Protein AF-0000000080691423 (afdb_homodimer)

Radius of gyration: 26.57 Å; Cα contacts (8 Å, |Δi|>4): 1151; chains: 2; bounding box: 48×84×60 Å

Secondary structure (DSSP, 8-state):
-------EEEEEEEEPPPTTGGG-TTS-EEEEEE-TTS-B-S--EEE--HHHHHH--SHHHHHHHHHHHTT----TTS-EEEEEEESS-----HHHHHHHHH-PPPS---STTT-TTT--HHHHHHHTTT--PPPTTTSS-HHHHHHHHHHHHHH--EEEETTEEE-SSSEEEEEE-GGGGTT-HHHHHHHGGGBTTTTSS--GGGSPBPTT--SHHHHHHHHHHHHHHHHHH-GGGBPPPPTTS-GGG--EE-BGGGSPPSTT-/-------EEEEEEEEPPPTTGGG-TTS-EEEEEE-TTS-B-S--EEE--HHHHHH--SHHHHHHHHHHHTT----TTS-EEEEEEESS-----HHHHHHHHH-PPPS---STTT-TTT--HHHHHHHTTT--PPPTTTSS-HHHHHHHHHHHHHH--EEEETTEEE-SSSEEEEEE-GGGGTT-HHHHHHHGGGBTTTTSS--GGGSPBPTT--SHHHHHHHHHHHHHHHHHH-GGGBPPPPTTS-GGG--EE-BGGGSPPSTT-

Sequence (530 aa):
MHILKDSQKFYVGWDVGGWNCDRNPASRDALVILDSARELVGVPWRGNLRNTLNEATSSKILAIKILELCQVKIDLENSFRLLFAIDTPLGFSKAFTDLIVSRVAAGQILSSSANPYLHRETERFLFERGLSPLSPIKDMIGSQATKGIHFLARFAPDLASCGLWTDGRYIQAIEAYPSACKRSACISDMRRPFYENSGGSVPIEKLKARREFYHVDLEDALTCALVGWSFESQPDLLVHPTPAIDQSEGWIFVPCDGLRSLEHAMHILKDSQKFYVGWDVGGWNCDRNPASRDALVILDSARELVGVPWRGNLRNTLNEATSSKILAIKILELCQVKIDLENSFRLLFAIDTPLGFSKAFTDLIVSRVAAGQILSSSANPYLHRETERFLFERGLSPLSPIKDMIGSQATKGIHFLARFAPDLASCGLWTDGRYIQAIEAYPSACKRSACISDMRRPFYENSGGSVPIEKLKARREFYHVDLEDALTCALVGWSFESQPDLLVHPTPAIDQSEGWIFVPCDGLRSLEHA

Solvent-accessible surface area (backbone atoms only — not comparable to full-atom values): 27698 Å² total; per-residue (Å²): 129,83,70,76,66,68,65,46,54,35,15,30,2,32,21,58,24,40,71,76,18,80,82,37,89,90,44,30,22,11,39,22,37,24,39,87,83,70,40,82,45,56,42,62,35,75,48,61,57,47,64,58,61,55,66,37,87,41,38,62,53,37,52,51,50,53,36,50,68,21,58,40,88,73,63,84,87,41,49,54,32,39,32,34,7,28,44,44,55,68,43,55,17,66,50,30,52,37,31,76,73,69,43,41,58,70,77,76,69,70,53,76,78,67,21,49,56,53,34,34,72,54,46,40,55,38,42,70,27,76,42,81,74,80,25,44,35,47,58,49,37,20,41,21,16,51,50,51,37,40,47,29,30,67,33,19,65,41,72,80,47,74,30,34,28,19,55,85,66,38,34,34,37,36,27,25,48,50,80,50,38,71,61,14,63,69,55,48,59,70,49,35,81,57,25,44,83,49,87,54,92,66,56,68,91,76,46,48,62,32,76,79,44,78,44,68,47,40,49,40,1,42,47,16,13,52,50,32,43,30,57,73,77,39,46,85,48,37,50,73,81,58,89,85,55,60,55,75,33,38,41,63,45,36,44,51,72,30,48,50,70,66,76,83,106,130,83,70,76,65,69,64,45,52,35,15,31,2,31,21,57,24,40,70,76,19,79,83,36,90,89,46,29,22,11,38,24,39,23,37,87,84,70,40,81,46,56,42,62,36,75,48,63,58,47,64,58,61,56,66,37,87,41,40,63,53,37,52,51,50,53,35,50,69,21,58,41,88,74,65,84,86,42,49,54,31,39,33,34,7,28,43,44,56,69,43,56,17,67,48,30,52,36,33,75,74,70,42,42,59,71,78,77,67,71,53,76,78,68,23,47,58,49,35,35,71,53,45,40,56,37,43,70,27,76,43,81,74,80,24,45,35,48,58,52,36,20,41,21,18,52,51,50,36,40,48,29,30,69,32,19,64,42,71,80,47,74,31,34,27,19,57,84,66,40,35,34,37,35,27,25,48,49,81,50,38,72,62,14,63,67,55,49,58,69,48,35,80,57,26,44,84,50,87,54,92,65,57,68,91,76,44,48,62,32,79,80,44,77,43,69,46,38,49,40,2,42,47,16,13,51,51,32,45,30,56,72,78,39,46,85,48,37,50,75,80,59,89,86,55,60,54,74,35,38,40,64,46,37,44,51,72,30,48,50,72,66,76,83,105

Foldseek 3Di:
DPPPQDAWEKFKFWEFDFQPCQPPPQGFIKIWIATLVRDTAAFIATHHCNVLLVPDQELVSSLVVSCVRRPGDDDPVGFYAYEYAYAAFQFFAPQQCCCVPVVDHDPDADDPLPGRRFDHPQSNVQVLQPDHDGGLVPHVCVRRNVVNNSCCVGYFVDDPDQQWTHPVGHYIYGYEHLVLAPQPPVLQVSCLVQFPPSPDPDRSVPTHGPPSQVHVSHVSSSSSSVLRSCVPPPVVQWDDDDPVGDSNRGHYTHGPRSTHDSVVD/DPPPQDAWEKFKFWEFDFQPCQPPPQGFIKIWIATLVRDTAAFIATHHCNVLLVPDQELVSSLVVSCVRRPGDDDPVGFYAYEYAYAAFQFFAPQQCCCVPVVDHDPDADDPLPGRRFDHPQSNVQVLQPDHDGGLVPHVCVRRNVVNNSCCVGYFVDDPDQQWTHPVGHYIYGYEHLVLAPQPPVLQVSCLVQFPPSPDPDRSVPTHGDVSQVHVSHVSSSSSSVLRSCVPPPVVQWDDDDPVGDSNRGHYTHGPSSTHDSVVD

Structure (mmCIF, N/CA/C/O backbone):
data_AF-0000000080691423-model_v1
#
loop_
_entity.id
_entity.type
_entity.pdbx_description
1 polymer 'DUF429 domain-containing protein'
#
loop_
_atom_site.group_PDB
_atom_site.id
_atom_site.type_symbol
_atom_site.label_atom_id
_atom_site.label_alt_id
_atom_site.label_comp_id
_atom_site.label_asym_id
_atom_site.label_entity_id
_atom_site.label_seq_id
_atom_site.pdbx_PDB_ins_code
_atom_site.Cartn_x
_atom_site.Cartn_y
_atom_site.Cartn_z
_atom_site.occupancy
_atom_site.B_iso_or_equiv
_atom_site.auth_seq_id
_atom_site.auth_comp_id
_atom_site.auth_asym_id
_atom_site.auth_atom_id
_atom_site.pdbx_PDB_model_num
ATOM 1 N N . MET A 1 1 ? -21.859 -43 -27.344 1 30.78 1 MET A N 1
ATOM 2 C CA . MET A 1 1 ? -20.75 -43.031 -26.391 1 30.78 1 MET A CA 1
ATOM 3 C C . MET A 1 1 ? -20.047 -41.688 -26.312 1 30.78 1 MET A C 1
ATOM 5 O O . MET A 1 1 ? -19.469 -41.25 -27.297 1 30.78 1 MET A O 1
ATOM 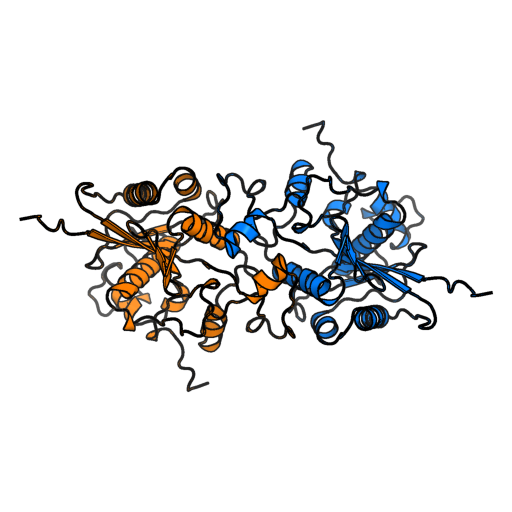9 N N . HIS A 1 2 ? -20.609 -40.656 -25.656 1 37.62 2 HIS A N 1
ATOM 10 C CA . HIS A 1 2 ? -20.016 -39.344 -25.438 1 37.62 2 HIS A CA 1
ATOM 11 C C . HIS A 1 2 ? -18.578 -39.469 -24.969 1 37.62 2 HIS A C 1
ATOM 13 O O . HIS A 1 2 ? -18.297 -40.094 -23.938 1 37.62 2 HIS A O 1
ATOM 19 N N . ILE A 1 3 ? -17.672 -39.719 -25.797 1 40.47 3 ILE A N 1
ATOM 20 C CA . ILE A 1 3 ? -16.266 -39.719 -25.422 1 40.47 3 ILE A CA 1
ATOM 21 C C . ILE A 1 3 ? -16.016 -38.594 -24.406 1 40.47 3 ILE A C 1
ATOM 23 O O . ILE A 1 3 ? -16.281 -37.438 -24.688 1 40.47 3 ILE A O 1
ATOM 27 N N . LEU A 1 4 ? -16.156 -38.844 -23.203 1 43.56 4 LEU A N 1
ATOM 28 C CA . LEU A 1 4 ? -15.734 -37.938 -22.125 1 43.56 4 LEU A CA 1
ATOM 29 C C . LEU A 1 4 ? -14.453 -37.219 -22.5 1 43.56 4 LEU A C 1
ATOM 31 O O . LEU A 1 4 ? -13.414 -37.844 -22.719 1 43.56 4 LEU A O 1
ATOM 35 N N . LYS A 1 5 ? -14.547 -36.25 -23.406 1 54.72 5 LYS A N 1
ATOM 36 C CA . LYS A 1 5 ? -13.406 -35.438 -23.844 1 54.72 5 LYS A CA 1
ATOM 37 C C . LYS A 1 5 ? -12.5 -35.094 -22.672 1 54.72 5 LYS A C 1
ATOM 39 O O . LYS A 1 5 ? -12.969 -34.625 -21.625 1 54.72 5 LYS A O 1
ATOM 44 N N . ASP A 1 6 ? -11.32 -35.781 -22.547 1 63.69 6 ASP A N 1
ATOM 45 C CA . ASP A 1 6 ? -10.305 -35.688 -21.5 1 63.69 6 ASP A CA 1
ATOM 46 C C . ASP A 1 6 ? -9.906 -34.25 -21.234 1 63.69 6 ASP A C 1
ATOM 48 O O . ASP A 1 6 ? -9.602 -33.5 -22.156 1 63.69 6 ASP A O 1
ATOM 52 N N . SER A 1 7 ? -10.336 -33.656 -20.125 1 81.12 7 SER A N 1
ATOM 53 C CA . SER A 1 7 ? -10.008 -32.281 -19.703 1 81.12 7 SER A CA 1
ATOM 54 C C . SER A 1 7 ? -8.531 -32.156 -19.359 1 81.12 7 SER A C 1
ATOM 56 O O . SER A 1 7 ? -7.992 -32.969 -18.594 1 81.12 7 SER A O 1
ATOM 58 N N . GLN A 1 8 ? -7.805 -31.391 -20.172 1 91.81 8 GLN A N 1
ATOM 59 C CA . GLN A 1 8 ? -6.402 -31.109 -19.875 1 91.81 8 GLN A CA 1
ATOM 60 C C . GLN A 1 8 ? -6.27 -30.094 -18.75 1 91.81 8 GLN A C 1
ATOM 62 O O . GLN A 1 8 ? -6.957 -29.062 -18.734 1 91.81 8 GLN A O 1
ATOM 67 N N . LYS A 1 9 ? -5.469 -30.469 -17.797 1 95.81 9 LYS A N 1
ATOM 68 C CA . LYS A 1 9 ? -5.199 -29.562 -16.688 1 95.81 9 LYS A CA 1
ATOM 69 C C . LYS A 1 9 ? -3.777 -29.016 -16.75 1 95.81 9 LYS A C 1
ATOM 71 O O . LYS A 1 9 ? -2.826 -29.766 -16.969 1 95.81 9 LYS A O 1
ATOM 76 N N . PHE A 1 10 ? -3.664 -27.719 -16.641 1 98.06 10 PHE A N 1
ATOM 77 C CA . PHE A 1 10 ? -2.367 -27.047 -16.609 1 98.06 10 PHE A CA 1
ATOM 78 C C . PHE A 1 10 ? -2.191 -26.281 -15.305 1 98.06 10 PHE A C 1
ATOM 80 O O . PHE A 1 10 ? -3.16 -25.75 -14.758 1 98.06 10 PHE A O 1
ATOM 87 N N . TYR A 1 11 ? -1.014 -26.25 -14.797 1 98.81 11 TYR A N 1
ATOM 88 C CA . TYR A 1 11 ? -0.628 -25.484 -13.617 1 98.81 11 TYR A CA 1
ATOM 89 C C . TYR A 1 11 ? 0.298 -24.344 -13.992 1 98.81 11 TYR A C 1
ATOM 91 O O . TYR A 1 11 ? 1.424 -24.562 -14.445 1 98.81 11 TYR A O 1
ATOM 99 N N . VAL A 1 12 ? -0.189 -23.156 -13.836 1 98.94 12 VAL A N 1
ATOM 100 C CA . VAL A 1 12 ? 0.517 -21.938 -14.258 1 98.94 12 VAL A CA 1
ATOM 101 C C . VAL A 1 12 ? 1.121 -21.25 -13.039 1 98.94 12 VAL A C 1
ATOM 103 O O . VAL A 1 12 ? 0.397 -20.812 -12.141 1 98.94 12 VAL A O 1
ATOM 106 N N . GLY A 1 13 ? 2.449 -21.219 -12.93 1 98.94 13 GLY A N 1
ATOM 107 C CA . GLY A 1 13 ? 3.102 -20.328 -11.977 1 98.94 13 GLY A CA 1
ATOM 108 C C . GLY A 1 13 ? 3.25 -18.906 -12.492 1 98.94 13 GLY A C 1
ATOM 109 O O . GLY A 1 13 ? 3.707 -18.688 -13.609 1 98.94 13 GLY A O 1
ATOM 110 N N . TRP A 1 14 ? 2.814 -17.938 -11.727 1 98.94 14 TRP A N 1
ATOM 111 C CA . TRP A 1 14 ? 2.908 -16.531 -12.102 1 98.94 14 TRP A CA 1
ATOM 112 C C . TRP A 1 14 ? 3.643 -15.734 -11.031 1 98.94 14 TRP A C 1
ATOM 114 O O . TRP A 1 14 ? 3.109 -15.516 -9.938 1 98.94 14 TRP A O 1
ATOM 124 N N . ASP A 1 15 ? 4.922 -15.414 -11.266 1 98.88 15 ASP A N 1
ATOM 125 C CA . ASP A 1 15 ? 5.625 -14.391 -10.5 1 98.88 15 ASP A CA 1
ATOM 126 C C . ASP A 1 15 ? 5.273 -12.992 -11 1 98.88 15 ASP A C 1
ATOM 128 O O . ASP A 1 15 ? 5.672 -12.594 -12.094 1 98.88 15 ASP A O 1
ATOM 132 N N . VAL A 1 16 ? 4.609 -12.211 -10.227 1 98.81 16 VAL A N 1
ATOM 133 C CA . VAL A 1 16 ? 3.922 -11.008 -10.688 1 98.81 16 VAL A CA 1
ATOM 134 C C . VAL A 1 16 ? 4.887 -9.828 -10.672 1 98.81 16 VAL A C 1
ATOM 136 O O . VAL A 1 16 ? 5.562 -9.578 -9.672 1 98.81 16 VAL A O 1
ATOM 139 N N . GLY A 1 17 ? 5 -9.172 -11.781 1 98.25 17 GLY A N 1
ATOM 140 C CA . GLY A 1 17 ? 5.605 -7.848 -11.844 1 98.25 17 GLY A CA 1
ATOM 141 C C . GLY A 1 17 ? 4.598 -6.723 -11.711 1 98.25 17 GLY A C 1
ATOM 142 O O . GLY A 1 17 ? 3.4 -6.926 -11.938 1 98.25 17 GLY A O 1
ATOM 143 N N . GLY A 1 18 ? 5.023 -5.57 -11.312 1 97.25 18 GLY A N 1
ATOM 144 C CA . GLY A 1 18 ? 4.129 -4.43 -11.227 1 97.25 18 GLY A CA 1
ATOM 145 C C . GLY A 1 18 ? 3.451 -4.105 -12.547 1 97.25 18 GLY A C 1
ATOM 146 O O . GLY A 1 18 ? 3.787 -4.684 -13.578 1 97.25 18 GLY A O 1
ATOM 147 N N . TRP A 1 19 ? 2.512 -3.184 -12.523 1 97.31 19 TRP A N 1
ATOM 148 C CA . TRP A 1 19 ? 1.752 -2.811 -13.719 1 97.31 19 TRP A CA 1
ATOM 149 C C . TRP A 1 19 ? 2.676 -2.295 -14.812 1 97.31 19 TRP A C 1
ATOM 151 O O . TRP A 1 19 ? 2.434 -2.531 -16 1 97.31 19 TRP A O 1
ATOM 161 N N . ASN A 1 20 ? 3.695 -1.565 -14.414 1 96.31 20 ASN A N 1
ATOM 162 C CA . ASN A 1 20 ? 4.594 -0.944 -15.383 1 96.31 20 ASN A CA 1
ATOM 163 C C . ASN A 1 20 ? 6.016 -1.484 -15.25 1 96.31 20 ASN A C 1
ATOM 165 O O . ASN A 1 20 ? 6.973 -0.713 -15.18 1 96.31 20 ASN A O 1
ATOM 169 N N . CYS A 1 21 ? 6.133 -2.764 -15.25 1 96.62 21 CYS A N 1
ATOM 170 C CA . CYS A 1 21 ? 7.414 -3.43 -15.047 1 96.62 21 CYS A CA 1
ATOM 171 C C . CYS A 1 21 ? 8.156 -3.604 -16.359 1 96.62 21 CYS A C 1
ATOM 173 O O . CYS A 1 21 ? 9.141 -4.34 -16.438 1 96.62 21 CYS A O 1
ATOM 175 N N . ASP A 1 22 ? 7.777 -2.916 -17.422 1 93.88 22 ASP A N 1
ATOM 176 C CA . ASP A 1 22 ? 8.344 -3.057 -18.766 1 93.88 22 ASP A CA 1
ATOM 177 C C . ASP A 1 22 ? 9.852 -2.814 -18.75 1 93.88 22 ASP A C 1
ATOM 179 O O . ASP A 1 22 ? 10.602 -3.521 -19.438 1 93.88 22 ASP A O 1
ATOM 183 N N . ARG A 1 23 ? 10.25 -1.839 -17.953 1 87.5 23 ARG A N 1
ATOM 184 C CA . ARG A 1 23 ? 11.656 -1.474 -18.016 1 87.5 23 ARG A CA 1
ATOM 185 C C . ARG A 1 23 ? 12.359 -1.785 -16.703 1 87.5 23 ARG A C 1
ATOM 187 O O . ARG A 1 23 ? 13.438 -1.256 -16.422 1 87.5 23 ARG A O 1
ATOM 194 N N . ASN A 1 24 ? 11.695 -2.607 -15.875 1 92.38 24 ASN A N 1
ATOM 195 C CA . ASN A 1 24 ? 12.328 -3.068 -14.641 1 92.38 24 ASN A CA 1
ATOM 196 C C . ASN A 1 24 ? 13.023 -4.414 -14.844 1 92.38 24 ASN A C 1
ATOM 198 O O . ASN A 1 24 ? 12.367 -5.461 -14.812 1 92.38 24 ASN A O 1
ATOM 202 N N . PRO A 1 25 ? 14.289 -4.43 -15.016 1 91.31 25 PRO A N 1
ATOM 203 C CA . PRO A 1 25 ? 14.961 -5.703 -15.297 1 91.31 25 PRO A CA 1
ATOM 204 C C . PRO A 1 25 ? 14.953 -6.648 -14.094 1 91.31 25 PRO A C 1
ATOM 206 O O . PRO A 1 25 ? 15.086 -7.863 -14.258 1 91.31 25 PRO A O 1
ATOM 209 N N . ALA A 1 26 ? 14.75 -6.098 -12.914 1 93.06 26 ALA A N 1
ATOM 210 C CA . ALA A 1 26 ? 14.875 -6.883 -11.688 1 93.06 26 ALA A CA 1
ATOM 211 C C . ALA A 1 26 ? 13.578 -7.629 -11.383 1 93.06 26 ALA A C 1
ATOM 213 O O . ALA A 1 26 ? 13.594 -8.641 -10.672 1 93.06 26 ALA A O 1
ATOM 214 N N . SER A 1 27 ? 12.508 -7.105 -11.906 1 95.31 27 SER A N 1
ATOM 215 C CA . SER A 1 27 ? 11.227 -7.699 -11.539 1 95.31 27 SER A CA 1
ATOM 216 C C . SER A 1 27 ? 10.18 -7.496 -12.625 1 95.31 27 SER A C 1
ATOM 218 O O . SER A 1 27 ? 9.727 -6.375 -12.859 1 95.31 27 SER A O 1
ATOM 220 N N . ARG A 1 28 ? 9.852 -8.57 -13.297 1 98.12 28 ARG A N 1
ATOM 221 C CA . ARG A 1 28 ? 8.812 -8.594 -14.328 1 98.12 28 ARG A CA 1
ATOM 222 C C . ARG A 1 28 ? 7.848 -9.75 -14.102 1 98.12 28 ARG A C 1
ATOM 224 O O . ARG A 1 28 ? 8.016 -10.531 -13.164 1 98.12 28 ARG A O 1
ATOM 231 N N . ASP A 1 29 ? 6.812 -9.781 -14.922 1 98.81 29 ASP A N 1
ATOM 232 C CA . ASP A 1 29 ? 5.969 -10.969 -14.914 1 98.81 29 ASP A CA 1
ATOM 233 C C . ASP A 1 29 ? 6.719 -12.18 -15.469 1 98.81 29 ASP A C 1
ATOM 235 O O . ASP A 1 29 ? 7.449 -12.062 -16.453 1 98.81 29 ASP A O 1
ATOM 239 N N . ALA A 1 30 ? 6.555 -13.289 -14.828 1 98.88 30 ALA A N 1
ATOM 240 C CA . ALA A 1 30 ? 7.094 -14.555 -15.32 1 98.88 30 ALA A CA 1
ATOM 241 C C . ALA A 1 30 ? 6.047 -15.656 -15.242 1 98.88 30 ALA A C 1
ATOM 243 O O . ALA A 1 30 ? 5.301 -15.75 -14.266 1 98.88 30 ALA A O 1
ATOM 244 N N . LEU A 1 31 ? 5.957 -16.484 -16.281 1 98.94 31 LEU A N 1
ATOM 245 C CA . LEU A 1 31 ? 5.008 -17.594 -16.375 1 98.94 31 LEU A CA 1
ATOM 246 C C . LEU A 1 31 ? 5.73 -18.906 -16.656 1 98.94 31 LEU A C 1
ATOM 248 O O . LEU A 1 31 ? 6.625 -18.969 -17.5 1 98.94 31 LEU A O 1
ATOM 252 N N . VAL A 1 32 ? 5.383 -19.891 -15.93 1 98.88 32 VAL A N 1
ATOM 253 C CA . VAL A 1 32 ? 5.785 -21.281 -16.172 1 98.88 32 VAL A CA 1
ATOM 254 C C . VAL A 1 32 ? 4.559 -22.188 -16.141 1 98.88 32 VAL A C 1
ATOM 256 O O . VAL A 1 32 ? 3.693 -22.047 -15.266 1 98.88 32 VAL A O 1
ATOM 259 N N . ILE A 1 33 ? 4.418 -23.078 -17.078 1 98.88 33 ILE A N 1
ATOM 260 C CA . ILE A 1 33 ? 3.246 -23.953 -17.141 1 98.88 33 ILE A CA 1
ATOM 261 C C . ILE A 1 33 ? 3.684 -25.422 -17.062 1 98.88 33 ILE A C 1
ATOM 263 O O . ILE A 1 33 ? 4.578 -25.844 -17.781 1 98.88 33 ILE A O 1
ATOM 267 N N . LEU A 1 34 ? 3.102 -26.141 -16.156 1 98.62 34 LEU A N 1
ATOM 268 C CA . LEU A 1 34 ? 3.291 -27.578 -16.016 1 98.62 34 LEU A CA 1
ATOM 269 C C . LEU A 1 34 ? 2.01 -28.328 -16.359 1 98.62 34 LEU A C 1
ATOM 271 O O . LEU A 1 34 ? 0.911 -27.797 -16.219 1 98.62 34 LEU A O 1
ATOM 275 N N . ASP A 1 35 ? 2.141 -29.578 -16.781 1 97.12 35 ASP A N 1
ATOM 276 C CA . ASP A 1 35 ? 0.973 -30.438 -16.984 1 97.12 35 ASP A CA 1
ATOM 277 C C . ASP A 1 35 ? 0.728 -31.328 -15.773 1 97.12 35 ASP A C 1
ATOM 279 O O . ASP A 1 35 ? 1.341 -31.141 -14.727 1 97.12 35 ASP A O 1
ATOM 283 N N . SER A 1 36 ? -0.201 -32.281 -15.875 1 96.5 36 SER A N 1
ATOM 284 C CA . SER A 1 36 ? -0.623 -33.125 -14.766 1 96.5 36 SER A CA 1
ATOM 285 C C . SER A 1 36 ? 0.494 -34.062 -14.344 1 96.5 36 SER A C 1
ATOM 287 O O . SER A 1 36 ? 0.481 -34.594 -13.227 1 96.5 36 SER A O 1
ATOM 289 N N . ALA A 1 37 ? 1.447 -34.312 -15.211 1 96.56 37 ALA A N 1
ATOM 290 C CA . ALA A 1 37 ? 2.596 -35.156 -14.891 1 96.56 37 ALA A CA 1
ATOM 291 C C . ALA A 1 37 ? 3.742 -34.312 -14.32 1 96.56 37 ALA A C 1
ATOM 293 O O . ALA A 1 37 ? 4.844 -34.844 -14.109 1 96.56 37 ALA A O 1
ATOM 294 N N . ARG A 1 38 ? 3.506 -32.969 -14.125 1 97 38 ARG A N 1
ATOM 295 C CA . ARG A 1 38 ? 4.469 -32.031 -13.57 1 97 38 ARG A CA 1
ATOM 296 C C . ARG A 1 38 ? 5.617 -31.797 -14.539 1 97 38 ARG A C 1
ATOM 298 O O . ARG A 1 38 ? 6.762 -31.594 -14.125 1 97 38 ARG A O 1
ATOM 305 N N . GLU A 1 39 ? 5.32 -31.969 -15.789 1 97 39 GLU A N 1
ATOM 306 C CA . GLU A 1 39 ? 6.305 -31.672 -16.828 1 97 39 GLU A CA 1
ATOM 307 C C . GLU A 1 39 ? 6.109 -30.266 -17.391 1 97 39 GLU A C 1
ATOM 309 O O . GLU A 1 39 ? 4.977 -29.797 -17.516 1 97 39 GLU A O 1
ATOM 314 N N . LEU A 1 40 ? 7.215 -29.672 -17.75 1 97.56 40 LEU A N 1
ATOM 315 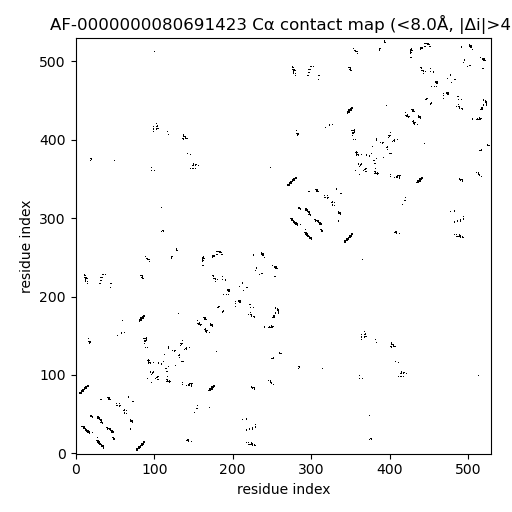C CA . LEU A 1 40 ? 7.16 -28.344 -18.375 1 97.56 40 LEU A CA 1
ATOM 316 C C . LEU A 1 40 ? 6.457 -28.422 -19.734 1 97.56 40 LEU A C 1
ATOM 318 O O . LEU A 1 40 ? 6.793 -29.25 -20.562 1 97.56 40 LEU A O 1
ATOM 322 N N . VAL A 1 41 ? 5.477 -27.578 -19.891 1 96.75 41 VAL A N 1
ATOM 323 C CA . VAL A 1 41 ? 4.758 -27.453 -21.156 1 96.75 41 VAL A CA 1
ATOM 324 C C . VAL A 1 41 ? 5.062 -26.109 -21.797 1 96.75 41 VAL A C 1
ATOM 326 O O . VAL A 1 41 ? 4.984 -25.062 -21.141 1 96.75 41 VAL A O 1
ATOM 329 N N . GLY A 1 42 ? 5.414 -26.156 -23.094 1 97.5 42 GLY A N 1
ATOM 330 C CA . GLY A 1 42 ? 5.773 -24.922 -23.766 1 97.5 42 GLY A CA 1
ATOM 331 C C . GLY A 1 42 ? 7.082 -24.328 -23.266 1 97.5 42 GLY A C 1
ATOM 332 O O . GLY A 1 42 ? 8.023 -25.062 -22.969 1 97.5 42 GLY A O 1
ATOM 333 N N . VAL A 1 43 ? 7.148 -22.953 -23.344 1 98.25 43 VAL A N 1
ATOM 334 C CA . VAL A 1 43 ? 8.359 -22.219 -22.984 1 98.25 43 VAL A CA 1
ATOM 335 C C . VAL A 1 43 ? 8.055 -21.203 -21.891 1 98.25 43 VAL A C 1
ATOM 337 O O . VAL A 1 43 ? 7.098 -20.438 -22 1 98.25 43 VAL A O 1
ATOM 340 N N . PRO A 1 44 ? 8.867 -21.281 -20.766 1 98.69 44 PRO A N 1
ATOM 341 C CA . PRO A 1 44 ? 8.695 -20.219 -19.766 1 98.69 44 PRO A CA 1
ATOM 342 C C . PRO A 1 44 ? 8.742 -18.812 -20.391 1 98.69 44 PRO A C 1
ATOM 344 O O . PRO A 1 44 ? 9.516 -18.578 -21.312 1 98.69 44 PRO A O 1
ATOM 347 N N . TRP A 1 45 ? 7.961 -17.859 -19.859 1 98.69 45 TRP A N 1
ATOM 348 C CA . TRP A 1 45 ? 7.812 -16.531 -20.438 1 98.69 45 TRP A CA 1
ATOM 349 C C . TRP A 1 45 ? 8.102 -15.453 -19.391 1 98.69 45 TRP A C 1
ATOM 351 O O . TRP A 1 45 ? 7.703 -15.578 -18.234 1 98.69 45 TRP A O 1
ATOM 361 N N . ARG A 1 46 ? 8.781 -14.391 -19.703 1 98.44 46 ARG A N 1
ATOM 362 C CA . ARG A 1 46 ? 9.07 -13.242 -18.844 1 98.44 46 ARG A CA 1
ATOM 363 C C . ARG A 1 46 ? 8.805 -11.938 -19.578 1 98.44 46 ARG A C 1
ATOM 365 O O . ARG A 1 46 ? 9.305 -11.727 -20.688 1 98.44 46 ARG A O 1
ATOM 372 N N . GLY A 1 47 ? 7.973 -11.07 -19.109 1 98.19 47 GLY A N 1
ATOM 373 C CA . GLY A 1 47 ? 7.566 -9.812 -19.703 1 98.19 47 GLY A CA 1
ATOM 374 C C . GLY A 1 47 ? 6.605 -9.023 -18.828 1 98.19 47 GLY A C 1
ATOM 375 O O . GLY A 1 47 ? 6.805 -8.914 -17.625 1 98.19 47 GLY A O 1
ATOM 376 N N . ASN A 1 48 ? 5.672 -8.391 -19.438 1 98.56 48 ASN A N 1
ATOM 377 C CA . ASN A 1 48 ? 4.617 -7.66 -18.75 1 98.56 48 ASN A CA 1
ATOM 378 C C . ASN A 1 48 ? 3.232 -8.086 -19.234 1 98.56 48 ASN A C 1
ATOM 380 O O . ASN A 1 48 ? 2.926 -7.98 -20.422 1 98.56 48 ASN A O 1
ATOM 384 N N . LEU A 1 49 ? 2.402 -8.516 -18.344 1 98.56 49 LEU A N 1
ATOM 385 C CA . LEU A 1 49 ? 1.104 -9.086 -18.688 1 98.56 49 LEU A CA 1
ATOM 386 C C . LEU A 1 49 ? 0.042 -7.996 -18.797 1 98.56 49 LEU A C 1
ATOM 388 O O . LEU A 1 49 ? -1.106 -8.273 -19.141 1 98.56 49 LEU A O 1
ATOM 392 N N . ARG A 1 50 ? 0.389 -6.727 -18.516 1 98.38 50 ARG A N 1
ATOM 393 C CA . ARG A 1 50 ? -0.588 -5.641 -18.469 1 98.38 50 ARG A CA 1
ATOM 394 C C . ARG A 1 50 ? -1.444 -5.621 -19.734 1 98.38 50 ARG A C 1
ATOM 396 O O . ARG A 1 50 ? -2.674 -5.598 -19.656 1 98.38 50 ARG A O 1
ATOM 403 N N . ASN A 1 51 ? -0.804 -5.672 -20.938 1 97.62 51 ASN A N 1
ATOM 404 C CA . ASN A 1 51 ? -1.552 -5.605 -22.188 1 97.62 51 ASN A CA 1
ATOM 405 C C . ASN A 1 51 ? -2.412 -6.852 -22.391 1 97.62 51 ASN A C 1
ATOM 407 O O . ASN A 1 51 ? -3.535 -6.758 -22.891 1 97.62 51 ASN A O 1
ATOM 411 N N . THR A 1 52 ? -1.897 -8 -22.047 1 98.56 52 THR A N 1
ATOM 412 C CA . THR A 1 52 ? -2.654 -9.242 -22.141 1 98.56 52 THR A CA 1
ATOM 413 C C . THR A 1 52 ? -3.916 -9.172 -21.281 1 98.56 52 THR A C 1
ATOM 415 O O . THR A 1 52 ? -5 -9.539 -21.734 1 98.56 52 THR A O 1
ATOM 418 N N . LEU A 1 53 ? -3.795 -8.672 -20.047 1 98.56 53 LEU A N 1
ATOM 419 C CA . LEU A 1 53 ? -4.93 -8.523 -19.141 1 98.56 53 LEU A CA 1
ATOM 420 C C . LEU A 1 53 ? -5.926 -7.504 -19.688 1 98.56 53 LEU A C 1
ATOM 422 O O . LEU A 1 53 ? -7.141 -7.711 -19.594 1 98.56 53 LEU A O 1
ATOM 426 N N . ASN A 1 54 ? -5.43 -6.418 -20.234 1 98.19 54 ASN A N 1
ATOM 427 C CA . ASN A 1 54 ? -6.285 -5.375 -20.797 1 98.19 54 ASN A CA 1
ATOM 428 C C . ASN A 1 54 ? -7.098 -5.895 -21.984 1 98.19 54 ASN A C 1
ATOM 430 O O . ASN A 1 54 ? -8.273 -5.555 -22.125 1 98.19 54 ASN A O 1
ATOM 434 N N . GLU A 1 55 ? -6.539 -6.746 -22.766 1 98 55 GLU A N 1
ATOM 435 C CA . GLU A 1 55 ? -7.117 -7.148 -24.047 1 98 55 GLU A CA 1
ATOM 436 C C . GLU A 1 55 ? -8.086 -8.32 -23.875 1 98 55 GLU A C 1
ATOM 438 O O . GLU A 1 55 ? -9.016 -8.477 -24.656 1 98 55 GLU A O 1
ATOM 443 N N . ALA A 1 56 ? -7.824 -9.141 -22.906 1 98.38 56 ALA A N 1
ATOM 444 C CA . ALA A 1 56 ? -8.68 -10.312 -22.703 1 98.38 56 ALA A CA 1
ATOM 445 C C . ALA A 1 56 ? -10.086 -9.898 -22.297 1 98.38 56 ALA A C 1
ATOM 447 O O . ALA A 1 56 ? -10.258 -9.125 -21.344 1 98.38 56 ALA A O 1
ATOM 448 N N . THR A 1 57 ? -11.086 -10.453 -22.953 1 97.81 57 THR A N 1
ATOM 449 C CA . THR A 1 57 ? -12.461 -10.039 -22.719 1 97.81 57 THR A CA 1
ATOM 450 C C . THR A 1 57 ? -13.219 -11.086 -21.906 1 97.81 57 THR A C 1
ATOM 452 O O . THR A 1 57 ? -14.383 -10.891 -21.547 1 97.81 57 THR A O 1
ATOM 455 N N . SER A 1 58 ? -12.586 -12.211 -21.734 1 97.88 58 SER A N 1
ATOM 456 C CA . SER A 1 58 ? -13.156 -13.297 -20.953 1 97.88 58 SER A CA 1
ATOM 457 C C . SER A 1 58 ? -12.07 -14.195 -20.375 1 97.88 58 SER A C 1
ATOM 459 O O . SER A 1 58 ? -10.906 -14.109 -20.781 1 97.88 58 SER A O 1
ATOM 461 N N . SER A 1 59 ? -12.445 -15.016 -19.422 1 98.12 59 SER A N 1
ATOM 462 C CA . SER A 1 59 ? -11.508 -15.961 -18.844 1 98.12 59 SER A CA 1
ATOM 463 C C . SER A 1 59 ? -11 -16.953 -19.891 1 98.12 59 SER A C 1
ATOM 465 O O . SER A 1 59 ? -9.828 -17.344 -19.875 1 98.12 59 SER A O 1
ATOM 467 N N . LYS A 1 60 ? -11.859 -17.375 -20.781 1 96.75 60 LYS A N 1
ATOM 468 C CA . LYS A 1 60 ? -11.453 -18.266 -21.859 1 96.75 60 LYS A CA 1
ATOM 469 C C . LYS A 1 60 ? -10.375 -17.625 -22.719 1 96.75 60 LYS A C 1
ATOM 471 O O . LYS A 1 60 ? -9.344 -18.234 -23 1 96.75 60 LYS A O 1
ATOM 476 N N . ILE A 1 61 ? -10.633 -16.391 -23.156 1 97.5 61 ILE A N 1
ATOM 477 C CA . ILE A 1 61 ? -9.703 -15.688 -24.016 1 97.5 61 ILE A CA 1
ATOM 478 C C . ILE A 1 61 ? -8.383 -15.469 -23.297 1 97.5 61 ILE A C 1
ATOM 480 O O . ILE A 1 61 ? -7.309 -15.633 -23.875 1 97.5 61 ILE A O 1
ATOM 484 N N . LEU A 1 62 ? -8.422 -15.094 -21.969 1 98.69 62 LEU A N 1
ATOM 485 C CA . LEU A 1 62 ? -7.199 -14.938 -21.188 1 98.69 62 LEU A CA 1
ATOM 486 C C . LEU A 1 62 ? -6.414 -16.234 -21.141 1 98.69 62 LEU A C 1
ATOM 488 O O . LEU A 1 62 ? -5.195 -16.25 -21.328 1 98.69 62 LEU A O 1
ATOM 492 N N . ALA A 1 63 ? -7.148 -17.312 -20.844 1 98 63 ALA A N 1
ATOM 493 C CA . ALA A 1 63 ? -6.496 -18.609 -20.766 1 98 63 ALA A CA 1
ATOM 494 C C . ALA A 1 63 ? -5.766 -18.953 -22.047 1 98 63 ALA A C 1
ATOM 496 O O . ALA A 1 63 ? -4.613 -19.391 -22.031 1 98 63 ALA A O 1
ATOM 497 N N . ILE A 1 64 ? -6.375 -18.719 -23.156 1 97 64 ILE A N 1
ATOM 498 C CA . ILE A 1 64 ? -5.785 -19 -24.453 1 97 64 ILE A CA 1
ATOM 499 C C . ILE A 1 64 ? -4.559 -18.109 -24.672 1 97 64 ILE A C 1
ATOM 501 O O . ILE A 1 64 ? -3.514 -18.594 -25.125 1 97 64 ILE A O 1
ATOM 505 N N . LYS A 1 65 ? -4.648 -16.859 -24.359 1 98 65 LYS A N 1
ATOM 506 C CA . LYS A 1 65 ? -3.537 -15.93 -24.531 1 98 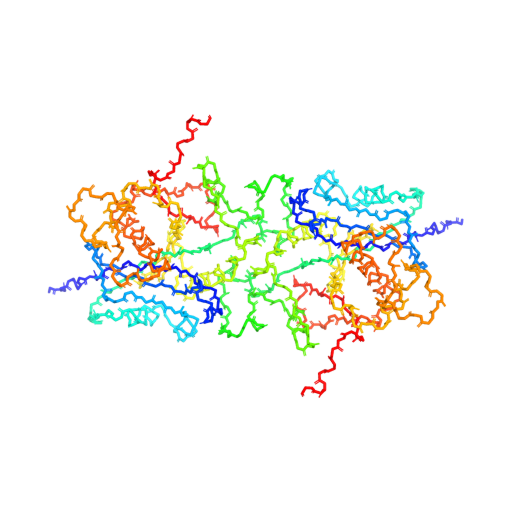65 LYS A CA 1
ATOM 507 C C . LYS A 1 65 ? -2.34 -16.344 -23.672 1 98 65 LYS A C 1
ATOM 509 O O . LYS A 1 65 ? -1.191 -16.203 -24.109 1 98 65 LYS A O 1
ATOM 514 N N . ILE A 1 66 ? -2.598 -16.797 -22.469 1 98.75 66 ILE A N 1
ATOM 515 C CA . ILE A 1 66 ? -1.538 -17.25 -21.562 1 98.75 66 ILE A CA 1
ATOM 516 C C . ILE A 1 66 ? -0.826 -18.453 -22.172 1 98.75 66 ILE A C 1
ATOM 518 O O . ILE A 1 66 ? 0.406 -18.5 -22.203 1 98.75 66 ILE A O 1
ATOM 522 N N . LEU A 1 67 ? -1.618 -19.391 -22.641 1 97.94 67 LEU A N 1
ATOM 523 C CA . LEU A 1 67 ? -1.048 -20.578 -23.297 1 97.94 67 LEU A CA 1
ATOM 524 C C . LEU A 1 67 ? -0.23 -20.188 -24.516 1 97.94 67 LEU A C 1
ATOM 526 O O . LEU A 1 67 ? 0.854 -20.719 -24.75 1 97.94 67 LEU A O 1
ATOM 530 N N . GLU A 1 68 ? -0.702 -19.203 -25.25 1 97.5 68 GLU A N 1
ATOM 531 C CA . GLU A 1 68 ? 0.002 -18.734 -26.453 1 97.5 68 GLU A CA 1
ATOM 532 C C . GLU A 1 68 ? 1.316 -18.047 -26.078 1 97.5 68 GLU A C 1
ATOM 534 O O . GLU A 1 68 ? 2.34 -18.266 -26.734 1 97.5 68 GLU A O 1
ATOM 539 N N . LEU A 1 69 ? 1.281 -17.219 -25.078 1 98.44 69 LEU A N 1
ATOM 540 C CA . LEU A 1 69 ? 2.49 -16.531 -24.625 1 98.44 69 LEU A CA 1
ATOM 541 C C . LEU A 1 69 ? 3.588 -17.547 -24.297 1 98.44 69 LEU A C 1
ATOM 543 O O . LEU A 1 69 ? 4.766 -17.297 -24.578 1 98.44 69 LEU A O 1
ATOM 547 N N . CYS A 1 70 ? 3.189 -18.672 -23.734 1 98.5 70 CYS A N 1
ATOM 548 C CA . CYS A 1 70 ? 4.148 -19.688 -23.328 1 98.5 70 CYS A CA 1
ATOM 549 C C . CYS A 1 70 ? 4.348 -20.734 -24.422 1 98.5 70 CYS A C 1
ATOM 551 O O . CYS A 1 70 ? 4.98 -21.766 -24.188 1 98.5 70 CYS A O 1
ATOM 553 N N . GLN A 1 71 ? 3.721 -20.547 -25.562 1 98 71 GLN A N 1
ATOM 554 C CA . GLN A 1 71 ? 3.877 -21.406 -26.719 1 98 71 GLN A CA 1
ATOM 555 C C . GLN A 1 71 ? 3.385 -22.828 -26.438 1 98 71 GLN A C 1
ATOM 557 O O . GLN A 1 71 ? 4.043 -23.797 -26.797 1 98 71 GLN A O 1
ATOM 562 N N . VAL A 1 72 ? 2.336 -22.891 -25.719 1 96.44 72 VAL A N 1
ATOM 563 C CA . VAL A 1 72 ? 1.693 -24.172 -25.453 1 96.44 72 VAL A CA 1
ATOM 564 C C . VAL A 1 72 ? 0.689 -24.484 -26.562 1 96.44 72 VAL A C 1
ATOM 566 O O . VAL A 1 72 ? -0.162 -23.656 -26.891 1 96.44 72 VAL A O 1
ATOM 569 N N . LYS A 1 73 ? 0.825 -25.625 -27.172 1 87.94 73 LYS A N 1
ATOM 570 C CA . LYS A 1 73 ? -0.12 -26.062 -28.203 1 87.94 73 LYS A CA 1
ATOM 571 C C . LYS A 1 73 ? -1.311 -26.781 -27.562 1 87.94 73 LYS A C 1
ATOM 573 O O . LYS A 1 73 ? -1.136 -27.719 -26.797 1 87.94 73 LYS A O 1
ATOM 578 N N . ILE A 1 74 ? -2.441 -26.219 -27.797 1 80.94 74 ILE A N 1
ATOM 579 C CA . ILE A 1 74 ? -3.613 -26.891 -27.25 1 80.94 74 ILE A CA 1
ATOM 580 C C . ILE A 1 74 ? -4.594 -27.219 -28.375 1 80.94 74 ILE A C 1
ATOM 582 O O . ILE A 1 74 ? -4.633 -26.531 -29.391 1 80.94 74 ILE A O 1
ATOM 586 N N . ASP A 1 75 ? -5.184 -28.375 -28.219 1 79.69 75 ASP A N 1
ATOM 587 C CA . ASP A 1 75 ? -6.34 -28.719 -29.031 1 79.69 75 ASP A CA 1
ATOM 588 C C . ASP A 1 75 ? -7.613 -28.094 -28.484 1 79.69 75 ASP A C 1
ATOM 590 O O . ASP A 1 75 ? -8.148 -28.531 -27.469 1 79.69 75 ASP A O 1
ATOM 594 N N . LEU A 1 76 ? -8.078 -27.062 -29.109 1 76.19 76 LEU A N 1
ATOM 595 C CA . LEU A 1 76 ? -9.195 -26.266 -28.609 1 76.19 76 LEU A CA 1
ATOM 596 C C . LEU A 1 76 ? -10.492 -27.078 -28.625 1 76.19 76 LEU A C 1
ATOM 598 O O . LEU A 1 76 ? -11.492 -26.656 -28.031 1 76.19 76 LEU A O 1
ATOM 602 N N . GLU A 1 77 ? -10.438 -28.25 -29.156 1 78.81 77 GLU A N 1
ATOM 603 C CA . GLU A 1 77 ? -11.594 -29.141 -29.125 1 78.81 77 GLU A CA 1
ATOM 604 C C . GLU A 1 77 ? -11.719 -29.828 -27.766 1 78.81 77 GLU A C 1
ATOM 606 O O . GLU A 1 77 ? -12.789 -30.312 -27.406 1 78.81 77 GLU A O 1
ATOM 611 N N . ASN A 1 78 ? -10.555 -29.844 -27.125 1 81.31 78 ASN A N 1
ATOM 612 C CA . ASN A 1 78 ? -10.547 -30.438 -25.797 1 81.31 78 ASN A CA 1
ATOM 613 C C . ASN A 1 78 ? -10.789 -29.391 -24.703 1 81.31 78 ASN A C 1
ATOM 615 O O . ASN A 1 78 ? -10.406 -28.219 -24.859 1 81.31 78 ASN A O 1
ATOM 619 N N . SER A 1 79 ? -11.531 -29.844 -23.719 1 90.31 79 SER A N 1
ATOM 620 C CA . SER A 1 79 ? -11.68 -28.984 -22.547 1 90.31 79 SER A CA 1
ATOM 621 C C . SER A 1 79 ? -10.359 -28.844 -21.797 1 90.31 79 SER A C 1
ATOM 623 O O . SER A 1 79 ? -9.539 -29.766 -21.781 1 90.31 79 SER A O 1
ATOM 625 N N . PHE A 1 80 ? -10.125 -27.641 -21.328 1 94.38 80 PHE A N 1
ATOM 626 C CA . PHE A 1 80 ? -8.914 -27.406 -20.547 1 94.38 80 PHE A CA 1
ATOM 627 C C . PHE A 1 80 ? -9.195 -26.469 -19.375 1 94.38 80 PHE A C 1
ATOM 629 O O . PHE A 1 80 ? -10.211 -25.781 -19.359 1 94.38 80 PHE A O 1
ATOM 636 N N . ARG A 1 81 ? -8.352 -26.531 -18.391 1 96.5 81 ARG A N 1
ATOM 637 C CA . ARG A 1 81 ? -8.398 -25.656 -17.219 1 96.5 81 ARG A CA 1
ATOM 638 C C . ARG A 1 81 ? -6.996 -25.266 -16.781 1 96.5 81 ARG A C 1
ATOM 640 O O . ARG A 1 81 ? -6.082 -26.094 -16.781 1 96.5 81 ARG A O 1
ATOM 647 N N . LEU A 1 82 ? -6.871 -24.016 -16.469 1 98.5 82 LEU A N 1
ATOM 648 C CA . LEU A 1 82 ? -5.629 -23.5 -15.898 1 98.5 82 LEU A CA 1
ATOM 649 C C . LEU A 1 82 ? -5.777 -23.219 -14.406 1 98.5 82 LEU A C 1
ATOM 651 O O . LEU A 1 82 ? -6.707 -22.516 -14 1 98.5 82 LEU A O 1
ATOM 655 N N . LEU A 1 83 ? -4.945 -23.797 -13.57 1 98.88 83 LEU A N 1
ATOM 656 C CA . LEU A 1 83 ? -4.816 -23.406 -12.172 1 98.88 83 LEU A CA 1
ATOM 657 C C . LEU A 1 83 ? -3.59 -22.516 -11.969 1 98.88 83 LEU A C 1
ATOM 659 O O . LEU A 1 83 ? -2.455 -22.984 -12.055 1 98.88 83 LEU A O 1
ATOM 663 N N . PHE A 1 84 ? -3.824 -21.25 -11.695 1 98.94 84 PHE A N 1
ATOM 664 C CA . PHE A 1 84 ? -2.756 -20.281 -11.43 1 98.94 84 PHE A CA 1
ATOM 665 C C . PHE A 1 84 ? -2.32 -20.344 -9.969 1 98.94 84 PHE A C 1
ATOM 667 O O . PHE A 1 84 ? -3.156 -20.328 -9.07 1 98.94 84 PHE A O 1
ATOM 674 N N . ALA A 1 85 ? -1.089 -20.5 -9.703 1 99 85 ALA A N 1
ATOM 675 C CA . ALA A 1 85 ? -0.461 -20.156 -8.43 1 99 85 ALA A CA 1
ATOM 676 C C . ALA A 1 85 ? 0.325 -18.859 -8.539 1 99 85 ALA A C 1
ATOM 678 O O . ALA A 1 85 ? 1.309 -18.781 -9.281 1 99 85 ALA A O 1
ATOM 679 N N . ILE A 1 86 ? -0.111 -17.859 -7.844 1 98.94 86 ILE A N 1
ATOM 680 C CA . ILE A 1 86 ? 0.303 -16.484 -8.102 1 98.94 86 ILE A CA 1
ATOM 681 C C . ILE A 1 86 ? 1.146 -15.977 -6.938 1 98.94 86 ILE A C 1
ATOM 683 O O . ILE A 1 86 ? 0.745 -16.094 -5.777 1 98.94 86 ILE A O 1
ATOM 687 N N . ASP A 1 87 ? 2.311 -15.391 -7.25 1 98.81 87 ASP A N 1
ATOM 688 C CA . ASP A 1 87 ? 3.238 -14.891 -6.242 1 98.81 87 ASP A CA 1
ATOM 689 C C . ASP A 1 87 ? 3.012 -13.406 -5.98 1 98.81 87 ASP A C 1
ATOM 691 O O . ASP A 1 87 ? 3.889 -12.578 -6.246 1 98.81 87 ASP A O 1
ATOM 695 N N . THR A 1 88 ? 1.93 -13.039 -5.395 1 98.62 88 THR A N 1
ATOM 696 C CA . THR A 1 88 ? 1.601 -11.719 -4.871 1 98.62 88 THR A CA 1
ATOM 697 C C . THR A 1 88 ? 0.408 -11.797 -3.92 1 98.62 88 THR A C 1
ATOM 699 O O . THR A 1 88 ? -0.4 -12.727 -4.004 1 98.62 88 THR A O 1
ATOM 702 N N . PRO A 1 89 ? 0.252 -10.867 -2.949 1 98.31 89 PRO A N 1
ATOM 703 C CA . PRO A 1 89 ? -0.962 -10.867 -2.131 1 98.31 89 PRO A CA 1
ATOM 704 C C . PRO A 1 89 ? -2.234 -10.734 -2.963 1 98.31 89 PRO A C 1
ATOM 706 O O . PRO A 1 89 ? -2.322 -9.859 -3.828 1 98.31 89 PRO A O 1
ATOM 709 N N . LEU A 1 90 ? -3.215 -11.586 -2.705 1 98.62 90 LEU A N 1
ATOM 710 C CA . LEU A 1 90 ? -4.457 -11.578 -3.465 1 98.62 90 LEU A CA 1
ATOM 711 C C . LEU A 1 90 ? -5.621 -11.094 -2.602 1 98.62 90 LEU A C 1
ATOM 713 O O . LEU A 1 90 ? -6.785 -11.258 -2.975 1 98.62 90 LEU A O 1
ATOM 717 N N . GLY A 1 91 ? -5.301 -10.57 -1.506 1 97.5 91 GLY A N 1
ATOM 718 C CA . GLY A 1 91 ? -6.227 -9.945 -0.575 1 97.5 91 GLY A CA 1
ATOM 719 C C . GLY A 1 91 ? -5.551 -8.992 0.395 1 97.5 91 GLY A C 1
ATOM 720 O O . GLY A 1 91 ? -4.32 -8.945 0.465 1 97.5 91 GLY A O 1
ATOM 721 N N . PHE A 1 92 ? -6.355 -8.242 1.092 1 97.88 92 PHE A N 1
ATOM 722 C CA . PHE A 1 92 ? -5.91 -7.336 2.146 1 97.88 92 PHE A CA 1
ATOM 723 C C . PHE A 1 92 ? -6.578 -7.68 3.473 1 97.88 92 PHE A C 1
ATOM 725 O O . PHE A 1 92 ? -7.602 -8.367 3.498 1 97.88 92 PHE A O 1
ATOM 732 N N . SER A 1 93 ? -5.98 -7.25 4.578 1 97.31 93 SER A N 1
ATOM 733 C CA . SER A 1 93 ? -6.535 -7.59 5.883 1 97.31 93 SER A CA 1
ATOM 734 C C . SER A 1 93 ? -7.906 -6.949 6.082 1 97.31 93 SER A C 1
ATOM 736 O O . SER A 1 93 ? -8.156 -5.848 5.594 1 97.31 93 SER A O 1
ATOM 738 N N . LYS A 1 94 ? -8.758 -7.648 6.793 1 97.12 94 LYS A N 1
ATOM 739 C CA . LYS A 1 94 ? -10.078 -7.113 7.117 1 97.12 94 LYS A CA 1
ATOM 740 C C . LYS A 1 94 ? -9.961 -5.801 7.887 1 97.12 94 LYS A C 1
ATOM 742 O O . LYS A 1 94 ? -10.711 -4.859 7.633 1 97.12 94 LYS A O 1
ATOM 747 N N . ALA A 1 95 ? -9.047 -5.672 8.797 1 97.81 95 ALA A N 1
ATOM 748 C CA . ALA A 1 95 ? -8.852 -4.453 9.578 1 97.81 95 ALA A CA 1
ATOM 749 C C . ALA A 1 95 ? -8.5 -3.275 8.68 1 97.81 95 ALA A C 1
ATOM 751 O O . ALA A 1 95 ? -8.961 -2.154 8.898 1 97.81 95 ALA A O 1
ATOM 752 N N . PHE A 1 96 ? -7.688 -3.561 7.707 1 98.38 96 PHE A N 1
ATOM 753 C CA . PHE A 1 96 ? -7.305 -2.52 6.762 1 98.38 96 PHE A CA 1
ATOM 754 C C . PHE A 1 96 ? -8.516 -2.035 5.969 1 98.38 96 PHE A C 1
ATOM 756 O O . PHE A 1 96 ? -8.75 -0.831 5.863 1 98.38 96 PHE A O 1
ATOM 763 N N . THR A 1 97 ? -9.242 -2.988 5.398 1 98 97 THR A N 1
ATOM 764 C CA . THR A 1 97 ? -10.398 -2.611 4.594 1 98 97 THR A CA 1
ATOM 765 C C . THR A 1 97 ? -11.438 -1.89 5.449 1 98 97 THR A C 1
ATOM 767 O O . THR A 1 97 ? -12.047 -0.913 5.004 1 98 97 THR A O 1
ATOM 770 N N . ASP A 1 98 ? -11.664 -2.369 6.699 1 97.88 98 ASP A N 1
ATOM 771 C CA . ASP A 1 98 ? -12.586 -1.69 7.609 1 97.88 98 ASP A CA 1
ATOM 772 C C . ASP A 1 98 ? -12.133 -0.253 7.867 1 97.88 98 ASP A C 1
ATOM 774 O O . ASP A 1 98 ? -12.961 0.658 7.934 1 97.88 98 ASP A O 1
ATOM 778 N N . LEU A 1 99 ? -10.852 -0.081 7.984 1 98.25 99 LEU A N 1
ATOM 779 C CA . LEU A 1 99 ? -10.305 1.24 8.273 1 98.25 99 LEU A CA 1
ATOM 780 C C . LEU A 1 99 ? -10.539 2.195 7.109 1 98.25 99 LEU A C 1
ATOM 782 O O . LEU A 1 99 ? -11.062 3.295 7.297 1 98.25 99 LEU A O 1
ATOM 786 N N . ILE A 1 100 ? -10.195 1.786 5.867 1 97.25 100 ILE A N 1
ATOM 787 C CA . ILE A 1 100 ? -10.117 2.748 4.773 1 97.25 100 ILE A CA 1
ATOM 788 C C . ILE A 1 100 ? -11.5 2.932 4.145 1 97.25 100 ILE A C 1
ATOM 790 O O . ILE A 1 100 ? -11.758 3.938 3.482 1 97.25 100 ILE A O 1
ATOM 794 N N . VAL A 1 101 ? -12.445 1.969 4.402 1 96.31 101 VAL A N 1
ATOM 795 C CA . VAL A 1 101 ? -13.766 2.045 3.779 1 96.31 101 VAL A CA 1
ATOM 796 C C . VAL A 1 101 ? -14.781 2.566 4.793 1 96.31 101 VAL A C 1
ATOM 798 O O . VAL A 1 101 ? -15.562 3.473 4.488 1 96.31 101 VAL A O 1
ATOM 801 N N . SER A 1 102 ? -14.766 2.043 6.043 1 95.25 102 SER A N 1
ATOM 802 C CA . SER A 1 102 ? -15.812 2.334 7.02 1 95.25 102 SER A CA 1
ATOM 803 C C . SER A 1 102 ? -15.273 3.178 8.172 1 95.25 102 SER A C 1
ATOM 805 O O . SER A 1 102 ? -16 3.506 9.102 1 95.25 102 SER A O 1
ATOM 807 N N . ARG A 1 103 ? -14 3.465 8.188 1 95.94 103 ARG A N 1
ATOM 808 C CA . ARG A 1 103 ? -13.359 4.25 9.234 1 95.94 103 ARG A CA 1
ATOM 809 C C . ARG A 1 103 ? -13.523 3.586 10.594 1 95.94 103 ARG A C 1
ATOM 811 O O . ARG A 1 103 ? -13.875 4.246 11.578 1 95.94 103 ARG A O 1
ATOM 818 N N . VAL A 1 104 ? -13.422 2.293 10.57 1 97.12 104 VAL A N 1
ATOM 819 C CA . VAL A 1 104 ? -13.398 1.523 11.805 1 97.12 104 VAL A CA 1
ATOM 820 C C . VAL A 1 104 ? -11.945 1.242 12.211 1 97.12 104 VAL A C 1
ATOM 822 O O . VAL A 1 104 ? -11.219 0.57 11.484 1 97.12 104 VAL A O 1
ATOM 825 N N . ALA A 1 105 ? -11.57 1.77 13.32 1 98.06 105 ALA A N 1
ATOM 826 C CA . ALA A 1 105 ? -10.195 1.62 13.781 1 98.06 105 ALA A CA 1
ATOM 827 C C . ALA A 1 105 ? -10.008 0.299 14.523 1 98.06 105 ALA A C 1
ATOM 829 O O . ALA A 1 105 ? -10.883 -0.124 15.281 1 98.06 105 ALA A O 1
ATOM 830 N N . ALA A 1 106 ? -8.938 -0.316 14.273 1 96.94 106 ALA A N 1
ATOM 831 C CA . ALA A 1 106 ? -8.531 -1.472 15.07 1 96.94 106 ALA A CA 1
ATOM 832 C C . ALA A 1 106 ? -8.148 -1.056 16.484 1 96.94 106 ALA A C 1
ATOM 834 O O . ALA A 1 106 ? -8.102 0.137 16.797 1 96.94 106 ALA A O 1
ATOM 835 N N . GLY A 1 107 ? -7.949 -2.023 17.375 1 94.44 107 GLY A N 1
ATOM 836 C CA . GLY A 1 107 ? -7.492 -1.74 18.719 1 94.44 107 GLY A CA 1
ATOM 837 C C . GLY A 1 107 ? -6.078 -1.193 18.766 1 94.44 107 GLY A C 1
ATOM 838 O O . GLY A 1 107 ? -5.648 -0.49 17.859 1 94.44 107 GLY A O 1
ATOM 839 N N . GLN A 1 108 ? -5.367 -1.443 19.734 1 95.38 108 GLN A N 1
ATOM 840 C CA . GLN A 1 108 ? -4.016 -0.923 19.906 1 95.38 108 GLN A CA 1
ATOM 841 C C . GLN A 1 108 ? -3.064 -1.508 18.859 1 95.38 108 GLN A C 1
ATOM 843 O O . GLN A 1 108 ? -3.107 -2.707 18.578 1 95.38 108 GLN A O 1
ATOM 848 N N . ILE A 1 109 ? -2.385 -0.671 18.266 1 95.56 109 ILE A N 1
ATOM 849 C CA . ILE A 1 109 ? -1.345 -1.075 17.328 1 95.56 109 ILE A CA 1
ATOM 850 C C . ILE A 1 109 ? -0.007 -1.185 18.062 1 95.56 109 ILE A C 1
ATOM 852 O O . ILE A 1 109 ? 0.437 -0.231 18.703 1 95.56 109 ILE A O 1
ATOM 856 N N . LEU A 1 110 ? 0.69 -2.227 17.953 1 93.69 110 LEU A N 1
ATOM 857 C CA . LEU A 1 110 ? 1.907 -2.496 18.703 1 93.69 110 LEU A CA 1
ATOM 858 C C . LEU A 1 110 ? 3.08 -2.766 17.766 1 93.69 110 LEU A C 1
ATOM 860 O O . LEU A 1 110 ? 3.523 -1.869 17.047 1 93.69 110 LEU A O 1
ATOM 864 N N . SER A 1 111 ? 3.451 -4.059 17.609 1 91.19 111 SER A N 1
ATOM 865 C CA . SER A 1 111 ? 4.598 -4.379 16.781 1 91.19 111 SER A CA 1
ATOM 866 C C . SER A 1 111 ? 4.215 -4.414 15.305 1 91.19 111 SER A C 1
ATOM 868 O O . SER A 1 111 ? 3.033 -4.527 14.969 1 91.19 111 SER A O 1
ATOM 870 N N . SER A 1 112 ? 5.195 -4.285 14.484 1 91.06 112 SER A N 1
ATOM 871 C CA . SER A 1 112 ? 4.973 -4.305 13.047 1 91.06 112 SER A CA 1
ATOM 872 C C . SER A 1 112 ? 4.32 -5.609 12.609 1 91.06 112 SER A C 1
ATOM 874 O O . SER A 1 112 ? 3.355 -5.602 11.836 1 91.06 112 SER A O 1
ATOM 876 N N . SER A 1 113 ? 4.77 -6.742 13.102 1 90.44 113 SER A N 1
ATOM 877 C CA . SER A 1 113 ? 4.277 -8.055 12.688 1 90.44 113 SER A CA 1
ATOM 878 C C . SER A 1 113 ? 2.852 -8.289 13.172 1 90.44 113 SER A C 1
ATOM 880 O O . SER A 1 113 ? 2.107 -9.07 12.57 1 90.44 113 SER A O 1
ATOM 882 N N . ALA A 1 114 ? 2.443 -7.574 14.203 1 93 114 ALA A N 1
ATOM 883 C CA . ALA A 1 114 ? 1.11 -7.762 14.773 1 93 114 ALA A CA 1
ATOM 884 C C . ALA A 1 114 ? 0.141 -6.703 14.258 1 93 114 ALA A C 1
ATOM 886 O O . ALA A 1 114 ? -1.04 -6.707 14.609 1 93 114 ALA A O 1
ATOM 887 N N . ASN A 1 115 ? 0.645 -5.754 13.508 1 96.31 115 ASN A N 1
ATOM 888 C CA . ASN A 1 115 ? -0.189 -4.668 13 1 96.31 115 ASN A CA 1
ATOM 889 C C . ASN A 1 115 ? -1.305 -5.195 12.102 1 96.31 115 ASN A C 1
ATOM 891 O O . ASN A 1 115 ? -1.039 -5.727 11.016 1 96.31 115 ASN A O 1
ATOM 895 N N . PRO A 1 116 ? -2.521 -5.066 12.484 1 96.75 116 PRO A N 1
ATOM 896 C CA . PRO A 1 116 ? -3.623 -5.699 11.758 1 96.75 116 PRO A CA 1
ATOM 897 C C . PRO A 1 116 ? -3.934 -5.004 10.438 1 96.75 116 PRO A C 1
ATOM 899 O O . PRO A 1 116 ? -4.648 -5.559 9.594 1 96.75 116 PRO A O 1
ATOM 902 N N . TYR A 1 117 ? -3.428 -3.744 10.273 1 97.56 117 TYR A N 1
ATOM 903 C CA . TYR A 1 117 ? -3.648 -3.053 9.008 1 97.56 117 TYR A CA 1
ATOM 904 C C . TYR A 1 117 ? -2.688 -3.557 7.938 1 97.56 117 TYR A C 1
ATOM 906 O O . TYR A 1 117 ? -3.041 -3.615 6.758 1 97.56 117 TYR A O 1
ATOM 914 N N . LEU A 1 118 ? -1.483 -3.91 8.367 1 96.56 118 LEU A N 1
ATOM 915 C CA . LEU A 1 118 ? -0.377 -4.117 7.438 1 96.56 118 LEU A CA 1
ATOM 916 C C . LEU A 1 118 ? -0.276 -5.582 7.031 1 96.56 118 LEU A C 1
ATOM 918 O O . LEU A 1 118 ? 0.323 -5.906 6 1 96.56 118 LEU A O 1
ATOM 922 N N . HIS A 1 119 ? -0.859 -6.484 7.879 1 96.88 119 HIS A N 1
ATOM 923 C CA . HIS A 1 119 ? -0.704 -7.914 7.629 1 96.88 119 HIS A CA 1
ATOM 924 C C . HIS A 1 119 ? -2.027 -8.648 7.805 1 96.88 119 HIS A C 1
ATOM 926 O O . HIS A 1 119 ? -2.783 -8.359 8.734 1 96.88 119 HIS A O 1
ATOM 932 N N . ARG A 1 120 ? -2.305 -9.586 6.879 1 97.44 120 ARG A N 1
ATOM 933 C CA . ARG A 1 120 ? -3.422 -10.508 7.027 1 97.44 120 ARG A CA 1
ATOM 934 C C . ARG A 1 120 ? -3.1 -11.594 8.047 1 97.44 120 ARG A C 1
ATOM 936 O O . ARG A 1 120 ? -1.971 -11.68 8.539 1 97.44 120 ARG A O 1
ATOM 943 N N . GLU A 1 121 ? -4.098 -12.391 8.352 1 96.75 121 GLU A N 1
ATOM 944 C CA . GLU A 1 121 ? -3.889 -13.523 9.25 1 96.75 121 GLU A CA 1
ATOM 945 C C . GLU A 1 121 ? -2.863 -14.5 8.672 1 96.75 121 GLU A C 1
ATOM 947 O O . GLU A 1 121 ? -2.09 -15.102 9.422 1 96.75 121 GLU A O 1
ATOM 952 N N . THR A 1 122 ? -2.85 -14.672 7.344 1 97.62 122 THR A N 1
ATOM 953 C CA . THR A 1 122 ? -1.924 -15.609 6.723 1 97.62 122 THR A CA 1
ATOM 954 C C . THR A 1 122 ? -0.48 -15.156 6.906 1 97.62 122 THR A C 1
ATOM 956 O O . THR A 1 122 ? 0.412 -15.977 7.133 1 97.62 122 THR A O 1
ATOM 959 N N . GLU A 1 123 ? -0.22 -13.82 6.832 1 97.06 123 GLU A N 1
ATOM 960 C CA . GLU A 1 123 ? 1.133 -13.336 7.094 1 97.06 123 GLU A CA 1
ATOM 961 C C . GLU A 1 123 ? 1.511 -13.523 8.562 1 97.06 123 GLU A C 1
ATOM 963 O O . GLU A 1 123 ? 2.645 -13.891 8.875 1 97.06 123 GLU A O 1
ATOM 968 N N . ARG A 1 124 ? 0.619 -13.258 9.453 1 95.12 124 ARG A N 1
ATOM 969 C CA . ARG A 1 124 ? 0.891 -13.461 10.875 1 95.12 124 ARG A CA 1
ATOM 970 C C . ARG A 1 124 ? 1.229 -14.914 11.164 1 95.12 124 ARG A C 1
ATOM 972 O O . ARG A 1 124 ? 2.145 -15.203 11.938 1 95.12 124 ARG A O 1
ATOM 979 N N . PHE A 1 125 ? 0.433 -15.836 10.539 1 95.88 125 PHE A N 1
ATOM 980 C CA . PHE A 1 125 ? 0.716 -17.266 10.617 1 95.88 125 PHE A CA 1
ATOM 981 C C . PHE A 1 125 ? 2.154 -17.547 10.203 1 95.88 125 PHE A C 1
ATOM 983 O O . PHE A 1 125 ? 2.859 -18.297 10.883 1 95.88 125 PHE A O 1
ATOM 990 N N . LEU A 1 126 ? 2.584 -16.938 9.148 1 96.44 126 LEU A N 1
ATOM 991 C CA . LEU A 1 126 ? 3.924 -17.188 8.617 1 96.44 126 LEU A CA 1
ATOM 992 C C . LEU A 1 126 ? 4.984 -16.562 9.523 1 96.44 126 LEU A C 1
ATOM 994 O O . LEU A 1 126 ? 6.047 -17.156 9.727 1 96.44 126 LEU A O 1
ATOM 998 N N . PHE A 1 127 ? 4.691 -15.359 10.109 1 94.94 127 PHE A N 1
ATOM 999 C CA . PHE A 1 127 ? 5.605 -14.75 11.062 1 94.94 127 PHE A CA 1
ATOM 1000 C C . PHE A 1 127 ? 5.902 -15.695 12.219 1 94.94 127 PHE A C 1
ATOM 1002 O O . PHE A 1 127 ? 7.062 -15.891 12.586 1 94.94 127 PHE A O 1
ATOM 1009 N N . GLU A 1 128 ? 4.902 -16.297 12.742 1 93.56 128 GLU A N 1
ATOM 1010 C CA . GLU A 1 128 ? 5.012 -17.172 13.898 1 93.56 128 GLU A CA 1
ATOM 1011 C C . GLU A 1 128 ? 5.828 -18.422 13.562 1 93.56 128 GLU A C 1
ATOM 1013 O O . GLU A 1 128 ? 6.254 -19.156 14.461 1 93.56 128 GLU A O 1
ATOM 1018 N N . ARG A 1 129 ? 6.082 -18.641 12.32 1 93.62 129 ARG A N 1
ATOM 1019 C CA . ARG A 1 129 ? 6.762 -19.859 11.875 1 93.62 129 ARG A CA 1
ATOM 1020 C C . ARG A 1 129 ? 8.102 -19.516 11.219 1 93.62 129 ARG A C 1
ATOM 1022 O O . ARG A 1 129 ? 8.641 -20.328 10.453 1 93.62 129 ARG A O 1
ATOM 1029 N N . GLY A 1 130 ? 8.5 -18.281 11.445 1 90.06 130 GLY A N 1
ATOM 1030 C CA . GLY A 1 130 ? 9.883 -17.922 11.164 1 90.06 130 GLY A CA 1
ATOM 1031 C C . GLY A 1 130 ? 10.062 -17.281 9.805 1 90.06 130 GLY A C 1
ATOM 1032 O O . GLY A 1 130 ? 11.188 -17.156 9.312 1 90.06 130 GLY A O 1
ATOM 1033 N N . LEU A 1 131 ? 8.977 -16.969 9.172 1 94.31 131 LEU A N 1
ATOM 1034 C CA . LEU A 1 131 ? 9.07 -16.281 7.891 1 94.31 131 LEU A CA 1
ATOM 1035 C C . LEU A 1 131 ? 8.742 -14.797 8.039 1 94.31 131 LEU A C 1
ATOM 1037 O O . LEU A 1 131 ? 8.242 -14.367 9.078 1 94.31 131 LEU A O 1
ATOM 1041 N N . SER A 1 132 ? 9.141 -13.945 7.117 1 92.69 132 SER A N 1
ATOM 1042 C CA . SER A 1 132 ? 8.898 -12.508 7.137 1 92.69 132 SER A CA 1
ATOM 1043 C C . SER A 1 132 ? 8.297 -12.031 5.82 1 92.69 132 SER A C 1
ATOM 1045 O O . SER A 1 132 ? 8.953 -11.312 5.055 1 92.69 132 SER A O 1
ATOM 1047 N N . PRO A 1 133 ? 7.055 -12.414 5.578 1 94.88 133 PRO A N 1
ATOM 1048 C CA . PRO A 1 133 ? 6.418 -12.008 4.324 1 94.88 133 PRO A CA 1
ATOM 1049 C C . PRO A 1 133 ? 6.309 -10.492 4.188 1 94.88 133 PRO A C 1
ATOM 1051 O O . PRO A 1 133 ? 6.254 -9.773 5.191 1 94.88 133 PRO A O 1
ATOM 1054 N N . LEU A 1 134 ? 6.285 -10.031 3.01 1 93.62 134 LEU A N 1
ATOM 1055 C CA . LEU A 1 134 ? 6.125 -8.609 2.723 1 93.62 134 LEU A CA 1
ATOM 1056 C C . LEU A 1 134 ? 4.668 -8.188 2.873 1 93.62 134 LEU A C 1
ATOM 1058 O O . LEU A 1 134 ? 3.762 -9.016 2.754 1 93.62 134 LEU A O 1
ATOM 1062 N N . SER A 1 135 ? 4.488 -6.949 3.166 1 93.75 135 SER A N 1
ATOM 1063 C CA . SER A 1 135 ? 3.172 -6.324 3.23 1 93.75 135 SER A CA 1
ATOM 1064 C C . SER A 1 135 ? 2.873 -5.531 1.964 1 93.75 135 SER A C 1
ATOM 1066 O O . SER A 1 135 ? 3.678 -4.699 1.542 1 93.75 135 SER A O 1
ATOM 1068 N N . PRO A 1 136 ? 1.679 -5.797 1.372 1 93.12 136 PRO A N 1
ATOM 1069 C CA . PRO A 1 136 ? 1.347 -5.004 0.186 1 93.12 136 PRO A CA 1
ATOM 1070 C C . PRO A 1 136 ? 1.107 -3.529 0.509 1 93.12 136 PRO A C 1
ATOM 1072 O O . PRO A 1 136 ? 1.038 -2.697 -0.399 1 93.12 136 PRO A O 1
ATOM 1075 N N . ILE A 1 137 ? 0.975 -3.178 1.726 1 94.19 137 ILE A N 1
ATOM 1076 C CA . ILE A 1 137 ? 0.726 -1.805 2.15 1 94.19 137 ILE A CA 1
ATOM 1077 C C . ILE A 1 137 ? 2.047 -1.125 2.502 1 94.19 137 ILE A C 1
ATOM 1079 O O . ILE A 1 137 ? 2.227 0.068 2.244 1 94.19 137 ILE A O 1
ATOM 1083 N N . LYS A 1 138 ? 3 -1.931 2.969 1 92.25 138 LYS A N 1
ATOM 1084 C CA . LYS A 1 138 ? 4.195 -1.335 3.559 1 92.25 138 LYS A CA 1
ATOM 1085 C C . LYS A 1 138 ? 5.414 -1.546 2.664 1 92.25 138 LYS A C 1
ATOM 1087 O O . LYS A 1 138 ? 6.371 -0.77 2.715 1 92.25 138 LYS A O 1
ATOM 1092 N N . ASP A 1 139 ? 5.492 -2.629 1.833 1 90.69 139 ASP A N 1
ATOM 1093 C CA . ASP A 1 139 ? 6.746 -3.092 1.242 1 90.69 139 ASP A CA 1
ATOM 1094 C C . ASP A 1 139 ? 6.715 -2.965 -0.28 1 90.69 139 ASP A C 1
ATOM 1096 O O . ASP A 1 139 ? 7.312 -3.777 -0.988 1 90.69 139 ASP A O 1
ATOM 1100 N N . MET A 1 140 ? 6.117 -2.068 -0.877 1 90.31 140 MET A N 1
ATOM 1101 C CA . MET A 1 140 ? 6.18 -1.661 -2.277 1 90.31 140 MET A CA 1
ATOM 1102 C C . MET A 1 140 ? 5.711 -2.787 -3.193 1 90.31 140 MET A C 1
ATOM 1104 O O . MET A 1 140 ? 6.289 -3.01 -4.258 1 90.31 140 MET A O 1
ATOM 1108 N N . ILE A 1 141 ? 4.82 -3.688 -2.785 1 93.31 141 ILE A N 1
ATOM 1109 C CA . ILE A 1 141 ? 4.293 -4.734 -3.658 1 93.31 141 ILE A CA 1
ATOM 1110 C C . ILE A 1 141 ? 2.797 -4.52 -3.875 1 93.31 141 ILE A C 1
ATOM 1112 O O . ILE A 1 141 ? 2.078 -5.453 -4.238 1 93.31 141 ILE A O 1
ATOM 1116 N N . GLY A 1 142 ? 2.428 -3.314 -3.609 1 96.31 142 GLY A N 1
ATOM 1117 C CA . GLY A 1 142 ? 1.026 -2.986 -3.82 1 96.31 142 GLY A CA 1
ATOM 1118 C C . GLY A 1 142 ? 0.625 -2.996 -5.281 1 96.31 142 GLY A C 1
ATOM 1119 O O . GLY A 1 142 ? -0.504 -3.361 -5.617 1 96.31 142 GLY A O 1
ATOM 1120 N N . SER A 1 143 ? 1.568 -2.566 -6.152 1 96.62 143 SER A N 1
ATOM 1121 C CA . SER A 1 143 ? 1.298 -2.615 -7.586 1 96.62 143 SER A CA 1
ATOM 1122 C C . SER A 1 143 ? 1.072 -4.047 -8.055 1 96.62 143 SER A C 1
ATOM 1124 O O . SER A 1 143 ? 0.122 -4.32 -8.789 1 96.62 143 SER A O 1
ATOM 1126 N N . GLN A 1 144 ? 1.893 -4.965 -7.605 1 97.88 144 GLN A N 1
ATOM 1127 C CA . GLN A 1 144 ? 1.75 -6.383 -7.926 1 97.88 144 GLN A CA 1
ATOM 1128 C C . GLN A 1 144 ? 0.446 -6.945 -7.371 1 97.88 144 GLN A C 1
ATOM 1130 O O . GLN A 1 144 ? -0.265 -7.68 -8.062 1 97.88 144 GLN A O 1
ATOM 1135 N N . ALA A 1 145 ? 0.155 -6.547 -6.137 1 98.5 145 ALA A N 1
ATOM 1136 C CA . ALA A 1 145 ? -1.055 -7.047 -5.488 1 98.5 145 ALA A CA 1
ATOM 1137 C C . ALA A 1 145 ? -2.305 -6.621 -6.254 1 98.5 145 ALA A C 1
ATOM 1139 O O . ALA A 1 145 ? -3.189 -7.438 -6.512 1 98.5 145 ALA A O 1
ATOM 1140 N N . THR A 1 146 ? -2.389 -5.309 -6.641 1 98.38 146 THR A N 1
ATOM 1141 C CA . THR A 1 146 ? -3.57 -4.836 -7.352 1 98.38 146 THR A CA 1
ATOM 1142 C C . THR A 1 146 ? -3.684 -5.504 -8.719 1 98.38 146 THR A C 1
ATOM 1144 O O . THR A 1 146 ? -4.789 -5.75 -9.203 1 98.38 146 THR A O 1
ATOM 1147 N N . LYS A 1 147 ? -2.561 -5.777 -9.352 1 98.5 147 LYS A N 1
ATOM 1148 C CA . LYS A 1 147 ? -2.561 -6.484 -10.625 1 98.5 147 LYS A CA 1
ATOM 1149 C C . LYS A 1 147 ? -3.117 -7.895 -10.477 1 98.5 147 LYS A C 1
ATOM 1151 O O . LYS A 1 147 ? -3.953 -8.328 -11.273 1 98.5 147 LYS A O 1
ATOM 1156 N N . GLY A 1 148 ? -2.678 -8.648 -9.469 1 98.75 148 GLY A N 1
ATOM 1157 C CA . GLY A 1 148 ? -3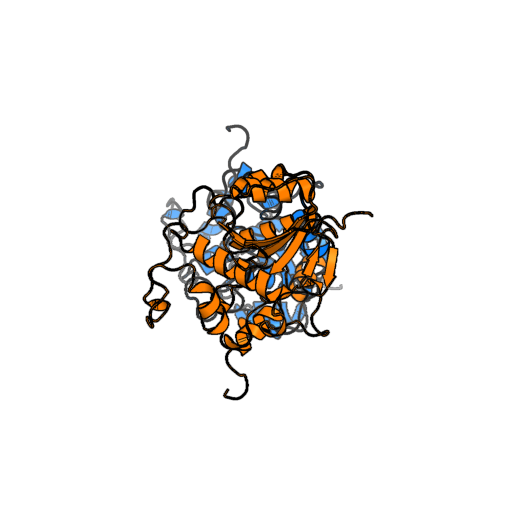.205 -9.969 -9.195 1 98.75 148 GLY A CA 1
ATOM 1158 C C . GLY A 1 148 ? -4.684 -9.969 -8.867 1 98.75 148 GLY A C 1
ATOM 1159 O O . GLY A 1 148 ? -5.438 -10.812 -9.352 1 98.75 148 GLY A O 1
ATOM 1160 N N . ILE A 1 149 ? -5.09 -9.008 -8.062 1 98.69 149 ILE A N 1
ATOM 1161 C CA . ILE A 1 149 ? -6.488 -8.945 -7.648 1 98.69 149 ILE A CA 1
ATOM 1162 C C . ILE A 1 149 ? -7.355 -8.508 -8.828 1 98.69 149 ILE A C 1
ATOM 1164 O O . ILE A 1 149 ? -8.484 -8.977 -8.984 1 98.69 149 ILE A O 1
ATOM 1168 N N . HIS A 1 150 ? -6.844 -7.578 -9.68 1 98.81 150 HIS A N 1
ATOM 1169 C CA . HIS A 1 150 ? -7.516 -7.215 -10.922 1 98.81 150 HIS A CA 1
ATOM 1170 C C . HIS A 1 150 ? -7.762 -8.445 -11.789 1 98.81 150 HIS A C 1
ATOM 1172 O O . HIS A 1 150 ? -8.859 -8.609 -12.336 1 98.81 150 HIS A O 1
ATOM 1178 N N . PHE A 1 151 ? -6.75 -9.305 -11.953 1 98.81 151 PHE A N 1
ATOM 1179 C CA . PHE A 1 151 ? -6.863 -10.578 -12.656 1 98.81 151 PHE A CA 1
ATOM 1180 C C . PHE A 1 151 ? -8.008 -11.406 -12.094 1 98.81 151 PHE A C 1
ATOM 1182 O O . PHE A 1 151 ? -8.836 -11.922 -12.852 1 98.81 151 PHE A O 1
ATOM 1189 N N . LEU A 1 152 ? -8.109 -11.547 -10.781 1 98.81 152 LEU A N 1
ATOM 1190 C CA . LEU A 1 152 ? -9.172 -12.328 -10.156 1 98.81 152 LEU A CA 1
ATOM 1191 C C . LEU A 1 152 ? -10.539 -11.727 -10.469 1 98.81 152 LEU A C 1
ATOM 1193 O O . LEU A 1 152 ? -11.469 -12.445 -10.852 1 98.81 152 LEU A O 1
ATOM 1197 N N . ALA A 1 153 ? -10.586 -10.422 -10.281 1 98.69 153 ALA A N 1
ATOM 1198 C CA . ALA A 1 153 ? -11.859 -9.734 -10.469 1 98.69 153 ALA A CA 1
ATOM 1199 C C . ALA A 1 153 ? -12.406 -9.969 -11.867 1 98.69 153 ALA A C 1
ATOM 1201 O O . ALA A 1 153 ? -13.617 -10.133 -12.047 1 98.69 153 ALA A O 1
ATOM 1202 N N . ARG A 1 154 ? -11.57 -10.031 -12.812 1 98.69 154 ARG A N 1
ATOM 1203 C CA . ARG A 1 154 ? -12.016 -10.102 -14.203 1 98.69 154 ARG A CA 1
ATOM 1204 C C . ARG A 1 154 ? -12.172 -11.547 -14.656 1 98.69 154 ARG A C 1
ATOM 1206 O O . ARG A 1 154 ? -13.031 -11.859 -15.484 1 98.69 154 ARG A O 1
ATOM 1213 N N . PHE A 1 155 ? -11.328 -12.469 -14.078 1 98.75 155 PHE A N 1
ATOM 1214 C CA . PHE A 1 155 ? -11.211 -13.734 -14.789 1 98.75 155 PHE A CA 1
ATOM 1215 C C . PHE A 1 155 ? -11.445 -14.906 -13.844 1 98.75 155 PHE A C 1
ATOM 1217 O O . PHE A 1 155 ? -11.633 -16.047 -14.289 1 98.75 155 PHE A O 1
ATOM 1224 N N . ALA A 1 156 ? -11.422 -14.703 -12.586 1 98.56 156 ALA A N 1
ATOM 1225 C CA . ALA A 1 156 ? -11.719 -15.711 -11.57 1 98.56 156 ALA A CA 1
ATOM 1226 C C . ALA A 1 156 ? -12.43 -15.078 -10.375 1 98.56 156 ALA A C 1
ATOM 1228 O O . ALA A 1 156 ? -11.945 -15.164 -9.242 1 98.56 156 ALA A O 1
ATOM 1229 N N . PRO A 1 157 ? -13.602 -14.57 -10.57 1 97.62 157 PRO A N 1
ATOM 1230 C CA . PRO A 1 157 ? -14.227 -13.703 -9.57 1 97.62 157 PRO A CA 1
ATOM 1231 C C . PRO A 1 157 ? -14.859 -14.492 -8.422 1 97.62 157 PRO A C 1
ATOM 1233 O O . PRO A 1 157 ? -15.141 -13.922 -7.363 1 97.62 157 PRO A O 1
ATOM 1236 N N . ASP A 1 158 ? -15.102 -15.758 -8.625 1 97.69 158 ASP A N 1
ATOM 1237 C CA . ASP A 1 158 ? -15.836 -16.531 -7.617 1 97.69 158 ASP A CA 1
ATOM 1238 C C . ASP A 1 158 ? -14.875 -17.203 -6.637 1 97.69 158 ASP A C 1
ATOM 1240 O O . ASP A 1 158 ? -13.758 -17.562 -7.008 1 97.69 158 ASP A O 1
ATOM 1244 N N . LEU A 1 159 ? -15.305 -17.266 -5.434 1 97.38 159 LEU A N 1
ATOM 1245 C CA . LEU A 1 159 ? -14.562 -17.984 -4.398 1 97.38 159 LEU A CA 1
ATOM 1246 C C . LEU A 1 159 ? -15.102 -19.391 -4.215 1 97.38 159 LEU A C 1
ATOM 1248 O O . LEU A 1 159 ? -16.219 -19.578 -3.715 1 97.38 159 LEU A O 1
ATOM 1252 N N . ALA A 1 160 ? -14.359 -20.375 -4.598 1 97.81 160 ALA A N 1
ATOM 1253 C CA . ALA A 1 160 ? -14.773 -21.766 -4.414 1 97.81 160 ALA A CA 1
ATOM 1254 C C . ALA A 1 160 ? -14.594 -22.203 -2.967 1 97.81 160 ALA A C 1
ATOM 1256 O O . ALA A 1 160 ? -15.438 -22.906 -2.416 1 97.81 160 ALA A O 1
ATOM 1257 N N . SER A 1 161 ? -13.547 -21.797 -2.342 1 97.25 161 SER A N 1
ATOM 1258 C CA . SER A 1 161 ? -13.188 -21.938 -0.935 1 97.25 161 SER A CA 1
ATOM 1259 C C . SER A 1 161 ? -12.148 -20.906 -0.518 1 97.25 161 SER A C 1
ATOM 1261 O O . SER A 1 161 ? -11.602 -20.188 -1.361 1 97.25 161 SER A O 1
ATOM 1263 N N . CYS A 1 162 ? -11.875 -20.766 0.724 1 97.56 162 CYS A N 1
ATOM 1264 C CA . CYS A 1 162 ? -10.93 -19.766 1.192 1 97.56 162 CYS A CA 1
ATOM 1265 C C . CYS A 1 162 ? -9.578 -19.922 0.5 1 97.56 162 CYS A C 1
ATOM 1267 O O . CYS A 1 162 ? -8.914 -20.953 0.654 1 97.56 162 CYS A O 1
ATOM 1269 N N . GLY A 1 163 ? -9.266 -18.969 -0.307 1 98.25 163 GLY A N 1
ATOM 1270 C CA . GLY A 1 163 ? -7.973 -18.953 -0.97 1 98.25 163 GLY A CA 1
ATOM 1271 C C . GLY A 1 163 ? -8.016 -19.562 -2.361 1 98.25 163 GLY A C 1
ATOM 1272 O O . GLY A 1 163 ? -6.992 -19.594 -3.053 1 98.25 163 GLY A O 1
ATOM 1273 N N . LEU A 1 164 ? -9.164 -20.062 -2.781 1 98.69 164 LEU A N 1
ATOM 1274 C CA . LEU A 1 164 ? -9.32 -20.625 -4.121 1 98.69 164 LEU A CA 1
ATOM 1275 C C . LEU A 1 164 ? -10.359 -19.844 -4.918 1 98.69 164 LEU A C 1
ATOM 1277 O O . LEU A 1 164 ? -11.555 -19.938 -4.645 1 98.69 164 LEU A O 1
ATOM 1281 N N . TRP A 1 165 ? -9.914 -19.125 -5.938 1 98.69 165 TRP A N 1
ATOM 1282 C CA . TRP A 1 165 ? -10.781 -18.359 -6.824 1 98.69 165 TRP A CA 1
ATOM 1283 C C . TRP A 1 165 ? -10.992 -19.078 -8.148 1 98.69 165 TRP A C 1
ATOM 1285 O O . TRP A 1 165 ? -10.148 -19.875 -8.562 1 98.69 165 TRP A O 1
ATOM 1295 N N . THR A 1 166 ? -12.125 -18.797 -8.812 1 98.69 166 THR A N 1
ATOM 1296 C CA . THR A 1 166 ? -12.414 -19.531 -10.039 1 98.69 166 THR A CA 1
ATOM 1297 C C . THR A 1 166 ? -13.445 -18.781 -10.883 1 98.69 166 THR A C 1
ATOM 1299 O O . THR A 1 166 ? -14.141 -17.891 -10.383 1 98.69 166 THR A O 1
ATOM 1302 N N . ASP A 1 167 ? -13.398 -19.062 -12.172 1 98.38 167 ASP A N 1
ATOM 1303 C CA . ASP A 1 167 ? -14.508 -18.641 -13.023 1 98.38 167 ASP A CA 1
ATOM 1304 C C . ASP A 1 167 ? -15.516 -19.766 -13.211 1 98.38 167 ASP A C 1
ATOM 1306 O O . ASP A 1 167 ? -16.516 -19.609 -13.914 1 98.38 167 ASP A O 1
ATOM 1310 N N . GLY A 1 168 ? -15.234 -20.922 -12.609 1 97.56 168 GLY A N 1
ATOM 1311 C CA . GLY A 1 168 ? -16.125 -22.078 -12.695 1 97.56 168 GLY A CA 1
ATOM 1312 C C . GLY A 1 168 ? -15.852 -22.953 -13.898 1 97.56 168 GLY A C 1
ATOM 1313 O O . GLY A 1 168 ? -16.438 -24.031 -14.031 1 97.56 168 GLY A O 1
ATOM 1314 N N . ARG A 1 169 ? -14.844 -22.547 -14.766 1 95.94 169 ARG A N 1
ATOM 1315 C CA . ARG A 1 169 ? -14.695 -23.312 -15.992 1 95.94 169 ARG A CA 1
ATOM 1316 C C . ARG A 1 169 ? -13.234 -23.359 -16.438 1 95.94 169 ARG A C 1
ATOM 1318 O O . ARG A 1 169 ? -12.609 -24.422 -16.422 1 95.94 169 ARG A O 1
ATOM 1325 N N . TYR A 1 170 ? -12.586 -22.234 -16.641 1 96.88 170 TYR A N 1
ATOM 1326 C CA . TYR A 1 170 ? -11.297 -22.203 -17.328 1 96.88 170 TYR A CA 1
ATOM 1327 C C . TYR A 1 170 ? -10.164 -21.906 -16.359 1 96.88 170 TYR A C 1
ATOM 1329 O O . TYR A 1 170 ? -9.031 -22.344 -16.562 1 96.88 170 TYR A O 1
ATOM 1337 N N . ILE A 1 171 ? -10.461 -21.125 -15.312 1 98.69 171 ILE A N 1
ATOM 1338 C CA . ILE A 1 171 ? -9.383 -20.594 -14.5 1 98.69 171 ILE A CA 1
ATOM 1339 C C . ILE A 1 171 ? -9.68 -20.828 -13.023 1 98.69 171 ILE A C 1
ATOM 1341 O O . ILE A 1 171 ? -10.789 -20.562 -12.555 1 98.69 171 ILE A O 1
ATOM 1345 N N . GLN A 1 172 ? -8.75 -21.359 -12.305 1 98.81 172 GLN A N 1
ATOM 1346 C CA . GLN A 1 172 ? -8.625 -21.328 -10.852 1 98.81 172 GLN A CA 1
ATOM 1347 C C . GLN A 1 172 ? -7.352 -20.609 -10.43 1 98.81 172 GLN A C 1
ATOM 1349 O O . GLN A 1 172 ? -6.379 -20.547 -11.188 1 98.81 172 GLN A O 1
ATOM 1354 N N . ALA A 1 173 ? -7.363 -20.031 -9.281 1 98.94 173 ALA A N 1
ATOM 1355 C CA . ALA A 1 173 ? -6.195 -19.281 -8.836 1 98.94 173 ALA A CA 1
ATOM 1356 C C . 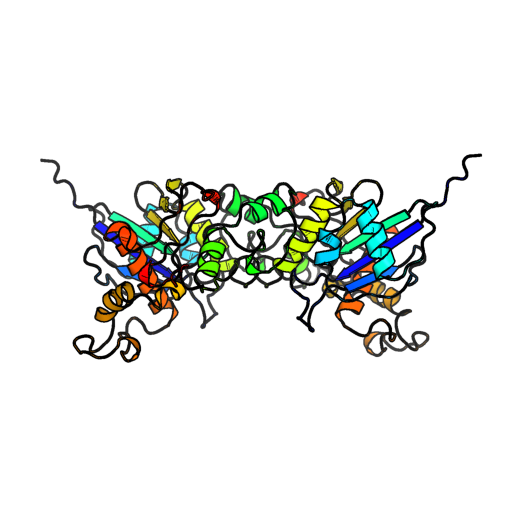ALA A 1 173 ? -6 -19.406 -7.324 1 98.94 173 ALA A C 1
ATOM 1358 O O . ALA A 1 173 ? -6.973 -19.391 -6.562 1 98.94 173 ALA A O 1
ATOM 1359 N N . ILE A 1 174 ? -4.797 -19.578 -6.902 1 98.94 174 ILE A N 1
ATOM 1360 C CA . ILE A 1 174 ? -4.398 -19.562 -5.496 1 98.94 174 ILE A CA 1
ATOM 1361 C C . ILE A 1 174 ? -3.195 -18.641 -5.309 1 98.94 174 ILE A C 1
ATOM 1363 O O . ILE A 1 174 ? -2.57 -18.219 -6.285 1 98.94 174 ILE A O 1
ATOM 1367 N N . GLU A 1 175 ? -2.916 -18.281 -4.098 1 98.94 175 GLU A N 1
ATOM 1368 C CA . GLU A 1 175 ? -1.754 -17.469 -3.738 1 98.94 175 GLU A CA 1
ATOM 1369 C C . GLU A 1 175 ? -0.592 -18.359 -3.283 1 98.94 175 GLU A C 1
ATOM 1371 O O . GLU A 1 175 ? -0.755 -19.203 -2.406 1 98.94 175 GLU A O 1
ATOM 1376 N N . ALA A 1 176 ? 0.523 -18.172 -3.926 1 98.88 176 ALA A N 1
ATOM 1377 C CA . ALA A 1 176 ? 1.746 -18.891 -3.57 1 98.88 176 ALA A CA 1
ATOM 1378 C C . ALA A 1 176 ? 2.826 -17.922 -3.094 1 98.88 176 ALA A C 1
ATOM 1380 O O . ALA A 1 176 ? 2.699 -16.703 -3.264 1 98.88 176 ALA A O 1
ATOM 1381 N N . TYR A 1 177 ? 3.84 -18.438 -2.479 1 98.5 177 TYR A N 1
ATOM 1382 C CA . TYR A 1 177 ? 4.938 -17.672 -1.905 1 98.5 177 TYR A CA 1
ATOM 1383 C C . TYR A 1 177 ? 6.25 -18.438 -1.993 1 98.5 177 TYR A C 1
ATOM 1385 O O . TYR A 1 177 ? 6.625 -19.141 -1.057 1 98.5 177 TYR A O 1
ATOM 1393 N N . PRO A 1 178 ? 6.957 -18.234 -3.082 1 98.12 178 PRO A N 1
ATOM 1394 C CA . PRO A 1 178 ? 8.156 -19.031 -3.348 1 98.12 178 PRO A CA 1
ATOM 1395 C C . PRO A 1 178 ? 9.172 -18.969 -2.205 1 98.12 178 PRO A C 1
ATOM 1397 O O . PRO A 1 178 ? 9.828 -19.969 -1.907 1 98.12 178 PRO A O 1
ATOM 1400 N N . SER A 1 179 ? 9.336 -17.844 -1.521 1 96.81 179 SER A N 1
ATOM 1401 C CA . SER A 1 179 ? 10.312 -17.734 -0.444 1 96.81 179 SER A CA 1
ATOM 1402 C C . SER A 1 179 ? 10.008 -18.719 0.68 1 96.81 179 SER A C 1
ATOM 1404 O O . SER A 1 179 ? 10.93 -19.219 1.333 1 96.81 179 SER A O 1
ATOM 1406 N N . ALA A 1 180 ? 8.805 -19.016 0.915 1 97.06 180 ALA A N 1
ATOM 1407 C CA . ALA A 1 180 ? 8.406 -19.953 1.965 1 97.06 180 ALA A CA 1
ATOM 1408 C C . ALA A 1 180 ? 8.695 -21.391 1.558 1 97.06 180 ALA A C 1
ATOM 1410 O O . ALA A 1 180 ? 8.633 -22.297 2.387 1 97.06 180 ALA A O 1
ATOM 1411 N N . CYS A 1 181 ? 9.031 -21.609 0.294 1 97 181 CYS A N 1
ATOM 1412 C CA . CYS A 1 181 ? 9.258 -22.953 -0.231 1 97 181 CYS A CA 1
ATOM 1413 C C . CYS A 1 181 ? 10.742 -23.312 -0.183 1 97 181 CYS A C 1
ATOM 1415 O O . CYS A 1 181 ? 11.109 -24.469 -0.407 1 97 181 CYS A O 1
ATOM 1417 N N . LYS A 1 182 ? 11.523 -22.391 0.123 1 93.94 182 LYS A N 1
ATOM 1418 C CA . LYS A 1 182 ? 12.969 -22.531 -0.001 1 93.94 182 LYS A CA 1
ATOM 1419 C C . LYS A 1 182 ? 13.492 -23.625 0.927 1 93.94 182 LYS A C 1
ATOM 1421 O O . LYS A 1 182 ? 14.445 -24.328 0.593 1 93.94 182 LYS A O 1
ATOM 1426 N N . ARG A 1 183 ? 12.867 -23.859 2.049 1 91.75 183 ARG A N 1
ATOM 1427 C CA . ARG A 1 183 ? 13.352 -24.844 3.018 1 91.75 183 ARG A CA 1
ATOM 1428 C C . ARG A 1 183 ? 12.609 -26.156 2.875 1 91.75 183 ARG A C 1
ATOM 1430 O O . ARG A 1 183 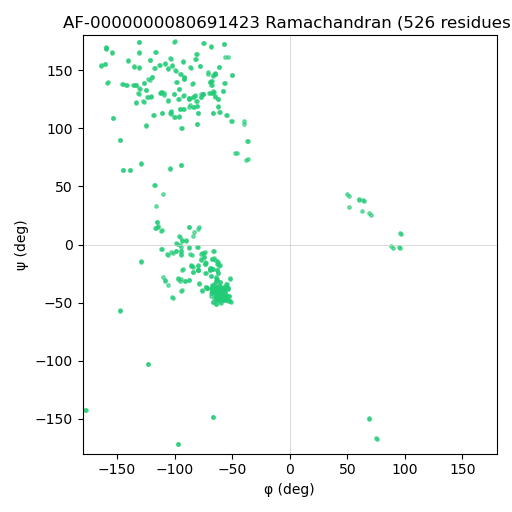? 12.852 -27.094 3.635 1 91.75 183 ARG A O 1
ATOM 1437 N N . SER A 1 184 ? 11.75 -26.234 1.985 1 95.56 184 SER A N 1
ATOM 1438 C CA . SER A 1 184 ? 10.938 -27.438 1.802 1 95.56 184 SER A CA 1
ATOM 1439 C C . SER A 1 184 ? 11.703 -28.5 1.022 1 95.56 184 SER A C 1
ATOM 1441 O O . SER A 1 184 ? 12.023 -28.312 -0.153 1 95.56 184 SER A O 1
ATOM 1443 N N . ALA A 1 185 ? 11.922 -29.625 1.605 1 95.19 185 ALA A N 1
ATOM 1444 C CA . ALA A 1 185 ? 12.555 -30.75 0.922 1 95.19 185 ALA A CA 1
ATOM 1445 C C . ALA A 1 185 ? 11.672 -31.266 -0.208 1 95.19 185 ALA A C 1
ATOM 1447 O O . ALA A 1 185 ? 12.172 -31.656 -1.268 1 95.19 185 ALA A O 1
ATOM 1448 N N . CYS A 1 186 ? 10.375 -31.281 0.038 1 96.31 186 CYS A N 1
ATOM 1449 C CA . CYS A 1 186 ? 9.43 -31.781 -0.96 1 96.31 186 CYS A CA 1
ATOM 1450 C C . CYS A 1 186 ? 9.477 -30.922 -2.223 1 96.31 186 CYS A C 1
ATOM 1452 O O . CYS A 1 186 ? 9.578 -31.453 -3.33 1 96.31 186 CYS A O 1
ATOM 1454 N N . ILE A 1 187 ? 9.445 -29.625 -2.051 1 97.19 187 ILE A N 1
ATOM 1455 C CA . ILE A 1 187 ? 9.477 -28.734 -3.205 1 97.19 187 ILE A CA 1
ATOM 1456 C C . ILE A 1 187 ? 10.836 -28.828 -3.895 1 97.19 187 ILE A C 1
ATOM 1458 O O . ILE A 1 187 ? 10.914 -28.812 -5.125 1 97.19 187 ILE A O 1
ATOM 1462 N N . SER A 1 188 ? 11.867 -28.906 -3.107 1 94.94 188 SER A N 1
ATOM 1463 C CA . SER A 1 188 ? 13.211 -29.062 -3.658 1 94.94 188 SER A CA 1
ATOM 1464 C C . SER A 1 188 ? 13.305 -30.297 -4.555 1 94.94 188 SER A C 1
ATOM 1466 O O . SER A 1 188 ? 13.859 -30.219 -5.656 1 94.94 188 SER A O 1
ATOM 1468 N N . ASP A 1 189 ? 12.789 -31.344 -4.074 1 94.69 189 ASP A N 1
ATOM 1469 C CA . ASP A 1 189 ? 12.789 -32.594 -4.848 1 94.69 189 ASP A CA 1
ATOM 1470 C C . ASP A 1 189 ? 12.016 -32.406 -6.152 1 94.69 189 ASP A C 1
ATOM 1472 O O . ASP A 1 189 ? 12.445 -32.906 -7.199 1 94.69 189 ASP A O 1
ATOM 1476 N N . MET A 1 190 ? 10.922 -31.766 -6.074 1 96.31 190 MET A N 1
ATOM 1477 C CA . MET A 1 190 ? 10.094 -31.578 -7.262 1 96.31 190 MET A CA 1
ATOM 1478 C C . MET A 1 190 ? 10.773 -30.641 -8.258 1 96.31 190 MET A C 1
ATOM 1480 O O . MET A 1 190 ? 10.516 -30.703 -9.461 1 96.31 190 MET A O 1
ATOM 1484 N N . ARG A 1 191 ? 11.625 -29.75 -7.785 1 96.06 191 ARG A N 1
ATOM 1485 C CA . ARG A 1 191 ? 12.328 -28.797 -8.641 1 96.06 191 ARG A CA 1
ATOM 1486 C C . ARG A 1 191 ? 13.523 -29.453 -9.328 1 96.06 191 ARG A C 1
ATOM 1488 O O . ARG A 1 191 ? 14 -28.969 -10.352 1 96.06 191 ARG A O 1
ATOM 1495 N N . ARG A 1 192 ? 14.055 -30.516 -8.836 1 94.38 192 ARG A N 1
ATOM 1496 C CA . ARG A 1 192 ? 15.312 -31.125 -9.234 1 94.38 192 ARG A CA 1
ATOM 1497 C C . ARG A 1 192 ? 15.328 -31.422 -10.727 1 94.38 192 ARG A C 1
ATOM 1499 O O . ARG A 1 192 ? 16.328 -31.156 -11.406 1 94.38 192 ARG A O 1
ATOM 1506 N N . PRO A 1 193 ? 14.234 -31.969 -11.305 1 94 193 PRO A N 1
ATOM 1507 C CA . PRO A 1 193 ? 14.258 -32.312 -12.727 1 94 193 PRO A CA 1
ATOM 1508 C C . PRO A 1 193 ? 14.461 -31.094 -13.617 1 94 193 PRO A C 1
ATOM 1510 O O . PRO A 1 193 ? 14.742 -31.234 -14.812 1 94 193 PRO A O 1
ATOM 1513 N N . PHE A 1 194 ? 14.305 -29.922 -13.117 1 95.88 194 PHE A N 1
ATOM 1514 C CA . PHE A 1 194 ? 14.398 -28.703 -13.914 1 95.88 194 PHE A CA 1
ATOM 1515 C C . PHE A 1 194 ? 15.789 -28.109 -13.828 1 95.88 194 PHE A C 1
ATOM 1517 O O . PHE A 1 194 ? 16.031 -27 -14.312 1 95.88 194 PHE A O 1
ATOM 1524 N N . TYR A 1 195 ? 16.656 -28.781 -13.227 1 92.56 195 TYR A N 1
ATOM 1525 C CA . TYR A 1 195 ? 18.047 -28.391 -13.133 1 92.56 195 TYR A CA 1
ATOM 1526 C C . TYR A 1 195 ? 18.938 -29.281 -13.984 1 92.56 195 TYR A C 1
ATOM 1528 O O . TYR A 1 195 ? 18.578 -30.422 -14.281 1 92.56 195 TYR A O 1
ATOM 1536 N N . GLU A 1 196 ? 20.016 -28.703 -14.32 1 90.75 196 GLU A N 1
ATOM 1537 C CA . GLU A 1 196 ? 20.969 -29.453 -15.117 1 90.75 196 GLU A CA 1
ATOM 1538 C C . GLU A 1 196 ? 21.641 -30.547 -14.281 1 90.75 196 GLU A C 1
ATOM 1540 O O . GLU A 1 196 ? 21.938 -30.344 -13.102 1 90.75 196 GLU A O 1
ATOM 1545 N N . ASN A 1 197 ? 21.969 -31.688 -14.938 1 82.25 197 ASN A N 1
ATOM 1546 C CA . ASN A 1 197 ? 22.703 -32.781 -14.32 1 82.25 197 ASN A CA 1
ATOM 1547 C C . ASN A 1 197 ? 22.078 -33.219 -13 1 82.25 197 ASN A C 1
ATOM 1549 O O . ASN A 1 197 ? 22.766 -33.375 -12 1 82.25 197 ASN A O 1
ATOM 1553 N N . SER A 1 198 ? 20.766 -33.281 -13.008 1 79.06 198 SER A N 1
ATOM 1554 C CA . SER A 1 198 ? 19.984 -33.5 -11.789 1 79.06 198 SER A CA 1
ATOM 1555 C C . SER A 1 198 ? 20.031 -34.938 -11.344 1 79.06 198 SER A C 1
ATOM 1557 O O . SER A 1 198 ? 19.531 -35.281 -10.273 1 79.06 198 SER A O 1
ATOM 1559 N N . GLY A 1 199 ? 20.562 -35.844 -12.055 1 75.38 199 GLY A N 1
ATOM 1560 C CA . GLY A 1 199 ? 20.578 -37.281 -11.734 1 75.38 199 GLY A CA 1
ATOM 1561 C C . GLY A 1 199 ? 21.562 -37.625 -10.633 1 75.38 199 GLY A C 1
ATOM 1562 O O . GLY A 1 199 ? 21.484 -38.688 -10.047 1 75.38 199 GLY A O 1
ATOM 1563 N N . GLY A 1 200 ? 22.344 -36.719 -10.211 1 71.06 200 GLY A N 1
ATOM 1564 C CA . GLY A 1 200 ? 23.359 -37.062 -9.227 1 71.06 200 GLY A CA 1
ATOM 1565 C C . GLY A 1 200 ? 22.953 -36.688 -7.809 1 71.06 200 GLY A C 1
ATOM 1566 O O . GLY A 1 200 ? 21.797 -36.344 -7.555 1 71.06 200 GLY A O 1
ATOM 1567 N N . SER A 1 201 ? 23.734 -37.031 -6.852 1 77.5 201 SER A N 1
ATOM 1568 C CA . SER A 1 201 ? 23.531 -36.812 -5.422 1 77.5 201 SER A CA 1
ATOM 1569 C C . SER A 1 201 ? 23.891 -35.375 -5.039 1 77.5 201 SER A C 1
ATOM 1571 O O . SER A 1 201 ? 23.938 -35.031 -3.857 1 77.5 201 SER A O 1
ATOM 1573 N N . VAL A 1 202 ? 24.016 -34.625 -6.07 1 79.31 202 VAL A N 1
ATOM 1574 C CA . VAL A 1 202 ? 24.422 -33.25 -5.797 1 79.31 202 VAL A CA 1
ATOM 1575 C C . VAL A 1 202 ? 23.25 -32.469 -5.23 1 79.31 202 VAL A C 1
ATOM 1577 O O . VAL A 1 202 ? 22.125 -32.531 -5.754 1 79.31 202 VAL A O 1
ATOM 1580 N N . PRO A 1 203 ? 23.562 -31.812 -4.113 1 81.62 203 PRO A N 1
ATOM 1581 C CA . PRO A 1 203 ? 22.5 -30.953 -3.551 1 81.62 203 PRO A CA 1
ATOM 1582 C C . PRO A 1 203 ? 22 -29.906 -4.543 1 81.62 203 PRO A C 1
ATOM 1584 O O . PRO A 1 203 ? 22.781 -29.359 -5.324 1 81.62 203 PRO A O 1
ATOM 1587 N N . ILE A 1 204 ? 20.688 -29.719 -4.547 1 82.06 204 ILE A N 1
ATOM 1588 C CA . ILE A 1 204 ? 20.016 -28.875 -5.527 1 82.06 204 ILE A CA 1
ATOM 1589 C C . ILE A 1 204 ? 20.641 -27.469 -5.52 1 82.06 204 ILE A C 1
ATOM 1591 O O . ILE A 1 204 ? 20.719 -26.812 -6.559 1 82.06 204 ILE A O 1
ATOM 1595 N N . GLU A 1 205 ? 21.078 -27.031 -4.309 1 80.25 205 GLU A N 1
ATOM 1596 C CA . GLU A 1 205 ? 21.656 -25.703 -4.172 1 80.25 205 GLU A CA 1
ATOM 1597 C C . GLU A 1 205 ? 22.906 -25.547 -5.035 1 80.25 205 GLU A C 1
ATOM 1599 O O . GLU A 1 205 ? 23.312 -24.422 -5.34 1 80.25 205 GLU A O 1
ATOM 1604 N N . LYS A 1 206 ? 23.453 -26.609 -5.449 1 82.06 206 LYS A N 1
ATOM 1605 C CA . LYS A 1 206 ? 24.688 -26.594 -6.219 1 82.06 206 LYS A CA 1
ATOM 1606 C C . LYS A 1 206 ? 24.422 -26.828 -7.703 1 82.06 206 LYS A C 1
ATOM 1608 O O . LYS A 1 206 ? 25.328 -26.766 -8.523 1 82.06 206 LYS A O 1
ATOM 1613 N N . LEU A 1 207 ? 23.203 -27.125 -7.984 1 87 207 LEU A N 1
ATOM 1614 C CA . LEU A 1 207 ? 22.844 -27.391 -9.367 1 87 207 LEU A CA 1
ATOM 1615 C C . LEU A 1 207 ? 22.5 -26.094 -10.102 1 87 207 LEU A C 1
ATOM 1617 O O . LEU A 1 207 ? 22.062 -25.109 -9.469 1 87 207 LEU A O 1
ATOM 1621 N N . LYS A 1 208 ? 22.719 -26.141 -11.367 1 89.19 208 LYS A N 1
ATOM 1622 C CA . LYS A 1 208 ? 22.344 -25.031 -12.234 1 89.19 208 LYS A CA 1
ATOM 1623 C C . LYS A 1 208 ? 20.984 -25.266 -12.875 1 89.19 208 LYS A C 1
ATOM 1625 O O . LYS A 1 208 ? 20.703 -26.359 -13.383 1 89.19 208 LYS A O 1
ATOM 1630 N N . ALA A 1 209 ? 20.172 -24.203 -12.82 1 91.69 209 ALA A N 1
ATOM 1631 C CA . ALA A 1 209 ? 18.875 -24.312 -13.484 1 91.69 209 ALA A CA 1
ATOM 1632 C C . ALA A 1 209 ? 19.062 -24.469 -14.992 1 91.69 209 ALA A C 1
ATOM 1634 O O . ALA A 1 209 ? 20 -23.938 -15.578 1 91.69 209 ALA A O 1
ATOM 1635 N N . ARG A 1 210 ? 18.188 -25.203 -15.609 1 94.44 210 ARG A N 1
ATOM 1636 C CA . ARG A 1 210 ? 18.172 -25.312 -17.062 1 94.44 210 ARG A CA 1
ATOM 1637 C C . ARG A 1 210 ? 18.109 -23.953 -17.734 1 94.44 210 ARG A C 1
ATOM 1639 O O . ARG A 1 210 ? 17.703 -22.969 -17.109 1 94.44 210 ARG A O 1
ATOM 1646 N N . ARG A 1 211 ? 18.453 -23.875 -18.969 1 93.5 211 ARG A N 1
ATOM 1647 C CA . ARG A 1 211 ? 18.641 -22.609 -19.688 1 93.5 211 ARG A CA 1
ATOM 1648 C C . ARG A 1 211 ? 17.344 -21.844 -19.781 1 93.5 211 ARG A C 1
ATOM 1650 O O . ARG A 1 211 ? 17.344 -20.609 -19.828 1 93.5 211 ARG A O 1
ATOM 1657 N N . GLU A 1 212 ? 16.219 -22.547 -19.797 1 95 212 GLU A N 1
ATOM 1658 C CA . GLU A 1 212 ? 14.922 -21.906 -19.906 1 95 212 GLU A CA 1
ATOM 1659 C C . GLU A 1 212 ? 14.609 -21.078 -18.672 1 95 212 GLU A C 1
ATOM 1661 O O . GLU A 1 212 ? 13.773 -20.172 -18.703 1 95 212 GLU A O 1
ATOM 1666 N N . PHE A 1 213 ? 15.258 -21.391 -17.609 1 96.38 213 PHE A N 1
ATOM 1667 C CA . PHE A 1 213 ? 15.078 -20.672 -16.359 1 96.38 213 PHE A CA 1
ATOM 1668 C C . PHE A 1 213 ? 16.25 -19.734 -16.109 1 96.38 213 PHE A C 1
ATOM 1670 O O . PHE A 1 213 ? 16.906 -19.828 -15.07 1 96.38 213 PHE A O 1
ATOM 1677 N N . TYR A 1 214 ? 16.406 -18.719 -16.953 1 95.25 214 TYR A N 1
ATOM 1678 C CA . TYR A 1 214 ? 17.594 -17.859 -17.016 1 95.25 214 TYR A CA 1
ATOM 1679 C C . TYR A 1 214 ? 17.516 -16.719 -16 1 95.25 214 TYR A C 1
ATOM 1681 O O . TYR A 1 214 ? 18.453 -15.953 -15.844 1 95.25 214 TYR A O 1
ATOM 1689 N N . HIS A 1 215 ? 16.406 -16.547 -15.375 1 96.44 215 HIS A N 1
ATOM 1690 C CA . HIS A 1 215 ? 16.188 -15.453 -14.422 1 96.44 215 HIS A CA 1
ATOM 1691 C C . HIS A 1 215 ? 15.484 -15.961 -13.164 1 96.44 215 HIS A C 1
ATOM 1693 O O . HIS A 1 215 ? 14.641 -16.859 -13.234 1 96.44 215 HIS A O 1
ATOM 1699 N N . VAL A 1 216 ? 15.68 -15.312 -12.047 1 96.81 216 VAL A N 1
ATOM 1700 C CA . VAL A 1 216 ? 15.102 -15.703 -10.766 1 96.81 216 VAL A CA 1
ATOM 1701 C C . VAL A 1 216 ? 13.578 -15.594 -10.828 1 96.81 216 VAL A C 1
ATOM 1703 O O . VAL A 1 216 ? 12.867 -16.391 -10.211 1 96.81 216 VAL A O 1
ATOM 1706 N N . ASP A 1 217 ? 13.023 -14.633 -11.633 1 98.38 217 ASP A N 1
ATOM 1707 C CA . ASP A 1 217 ? 11.578 -14.531 -11.828 1 98.38 217 ASP A CA 1
ATOM 1708 C C . ASP A 1 217 ? 11 -15.844 -12.344 1 98.38 217 ASP A C 1
ATOM 1710 O O . ASP A 1 217 ? 9.922 -16.266 -11.914 1 98.38 217 ASP A O 1
ATOM 1714 N N . LEU A 1 218 ? 11.734 -16.422 -13.242 1 98.62 218 LEU A N 1
ATOM 1715 C CA . LEU A 1 218 ? 11.273 -17.672 -13.844 1 98.62 218 LEU A CA 1
ATOM 1716 C C . LEU A 1 218 ? 11.383 -18.828 -12.852 1 98.62 218 LEU A C 1
ATOM 1718 O O . LEU A 1 218 ? 10.523 -19.703 -12.828 1 98.62 218 LEU A O 1
ATOM 1722 N N . GLU A 1 219 ? 12.391 -18.828 -12.07 1 97.62 219 GLU A N 1
ATOM 1723 C CA . GLU A 1 219 ? 12.523 -19.844 -11.039 1 97.62 219 GLU A CA 1
ATOM 1724 C C . GLU A 1 219 ? 11.406 -19.734 -10 1 97.62 219 GLU A C 1
ATOM 1726 O O . GLU A 1 219 ? 10.875 -20.75 -9.555 1 97.62 219 GLU A O 1
ATOM 1731 N N . ASP A 1 220 ? 11.094 -18.531 -9.648 1 98.5 220 ASP A N 1
ATOM 1732 C CA . ASP A 1 220 ? 9.992 -18.328 -8.727 1 98.5 220 ASP A CA 1
ATOM 1733 C C . ASP A 1 220 ? 8.664 -18.75 -9.344 1 98.5 220 ASP A C 1
ATOM 1735 O O . ASP A 1 220 ? 7.824 -19.359 -8.672 1 98.5 220 ASP A O 1
ATOM 1739 N N . ALA A 1 221 ? 8.5 -18.469 -10.633 1 98.88 221 ALA A N 1
ATOM 1740 C CA . ALA A 1 221 ? 7.297 -18.906 -11.328 1 98.88 221 ALA A CA 1
ATOM 1741 C C . ALA A 1 221 ? 7.203 -20.438 -11.352 1 98.88 221 ALA A C 1
ATOM 1743 O O . ALA A 1 221 ? 6.121 -21 -11.195 1 98.88 221 ALA A O 1
ATOM 1744 N N . LEU A 1 222 ? 8.344 -21.094 -11.555 1 98.75 222 LEU A N 1
ATOM 1745 C CA . LEU A 1 222 ? 8.375 -22.547 -11.5 1 98.75 222 LEU A CA 1
ATOM 1746 C C . LEU A 1 222 ? 7.922 -23.062 -10.133 1 98.75 222 LEU A C 1
ATOM 1748 O O . LEU A 1 222 ? 7.094 -23.969 -10.047 1 98.75 222 LEU A O 1
ATOM 1752 N N . THR A 1 223 ? 8.469 -22.438 -9.117 1 98.69 223 THR A N 1
ATOM 1753 C CA . THR A 1 223 ? 8.07 -22.828 -7.766 1 98.69 223 THR A CA 1
ATOM 1754 C C . THR A 1 223 ? 6.57 -22.641 -7.57 1 98.69 223 THR A C 1
ATOM 1756 O O . THR A 1 223 ? 5.906 -23.516 -7.004 1 98.69 223 THR A O 1
ATOM 1759 N N . CYS A 1 224 ? 6.023 -21.578 -8.062 1 98.94 224 CYS A N 1
ATOM 1760 C CA . CYS A 1 224 ? 4.586 -21.344 -7.984 1 98.94 224 CYS A CA 1
ATOM 1761 C C . CYS A 1 224 ? 3.814 -22.438 -8.711 1 98.94 224 CYS A C 1
ATOM 1763 O O . CYS A 1 224 ? 2.83 -22.953 -8.188 1 98.94 224 CYS A O 1
ATOM 1765 N N . ALA A 1 225 ? 4.25 -22.781 -9.906 1 98.94 225 ALA A N 1
ATOM 1766 C CA . ALA A 1 225 ? 3.574 -23.844 -10.664 1 98.94 225 ALA A CA 1
ATOM 1767 C C . ALA A 1 225 ? 3.555 -25.156 -9.883 1 98.94 225 ALA A C 1
ATOM 1769 O O . ALA A 1 225 ? 2.547 -25.859 -9.883 1 98.94 225 ALA A O 1
ATOM 1770 N N . LEU A 1 226 ? 4.645 -25.453 -9.227 1 98.88 226 LEU A N 1
ATOM 1771 C CA . LEU A 1 226 ? 4.742 -26.672 -8.438 1 98.88 226 LEU A CA 1
ATOM 1772 C C . LEU A 1 226 ? 3.811 -26.625 -7.234 1 98.88 226 LEU A C 1
ATOM 1774 O O . LEU A 1 226 ? 3.217 -27.641 -6.859 1 98.88 226 LEU A O 1
ATOM 1778 N N . VAL A 1 227 ? 3.689 -25.453 -6.637 1 98.94 227 VAL A N 1
ATOM 1779 C CA . VAL A 1 227 ? 2.723 -25.266 -5.555 1 98.94 227 VAL A CA 1
ATOM 1780 C C . VAL A 1 227 ? 1.309 -25.484 -6.086 1 98.94 227 VAL A C 1
ATOM 1782 O O . VAL A 1 227 ? 0.492 -26.156 -5.441 1 98.94 227 VAL A O 1
ATOM 1785 N N . GLY A 1 228 ? 1.031 -24.938 -7.262 1 98.88 228 GLY A N 1
ATOM 1786 C CA . GLY A 1 228 ? -0.26 -25.172 -7.887 1 98.88 228 GLY A CA 1
ATOM 1787 C C . GLY A 1 228 ? -0.543 -26.641 -8.133 1 98.88 228 GLY A C 1
ATOM 1788 O O . GLY A 1 228 ? -1.63 -27.141 -7.824 1 98.88 228 GLY A O 1
ATOM 1789 N N . TRP A 1 229 ? 0.401 -27.328 -8.695 1 98.75 229 TRP A N 1
ATOM 1790 C CA . TRP A 1 229 ? 0.268 -28.766 -8.922 1 98.75 229 TRP A CA 1
ATOM 1791 C C . TRP A 1 229 ? 0.029 -29.5 -7.605 1 98.75 229 TRP A C 1
ATOM 1793 O O . TRP A 1 229 ? -0.854 -30.359 -7.516 1 98.75 229 TRP A O 1
ATOM 1803 N N . SER A 1 230 ? 0.76 -29.156 -6.566 1 98.75 230 SER A N 1
ATOM 1804 C CA . SER A 1 230 ? 0.632 -29.781 -5.258 1 98.75 230 SER A CA 1
ATOM 1805 C C . SER A 1 230 ? -0.75 -29.531 -4.66 1 98.75 230 SER A C 1
ATOM 1807 O O . SER A 1 230 ? -1.301 -30.406 -3.982 1 98.75 230 SER A O 1
ATOM 1809 N N . PHE A 1 231 ? -1.239 -28.359 -4.879 1 98.75 231 PHE A N 1
ATOM 1810 C CA . PHE A 1 231 ? -2.557 -28 -4.359 1 98.75 231 PHE A CA 1
ATOM 1811 C C . PHE A 1 231 ? -3.598 -29.031 -4.789 1 98.75 231 PHE A C 1
ATOM 1813 O O . PHE A 1 231 ? -4.469 -29.406 -4.004 1 98.75 231 PHE A O 1
ATOM 1820 N N . GLU A 1 232 ? -3.477 -29.5 -5.969 1 97.81 232 GLU A N 1
ATOM 1821 C CA . GLU A 1 232 ? -4.453 -30.453 -6.496 1 97.81 232 GLU A CA 1
ATOM 1822 C C . GLU A 1 232 ? -4.004 -31.891 -6.273 1 97.81 232 GLU A C 1
ATOM 1824 O O . GLU A 1 232 ? -4.801 -32.75 -5.875 1 97.81 232 GLU A O 1
ATOM 1829 N N . SER A 1 233 ? -2.75 -32.219 -6.422 1 97.69 233 SER A N 1
ATOM 1830 C CA . SER A 1 233 ? -2.271 -33.594 -6.508 1 97.69 233 SER A CA 1
ATOM 1831 C C . SER A 1 233 ? -1.772 -34.094 -5.156 1 97.69 233 SER A C 1
ATOM 1833 O O . SER A 1 233 ? -1.76 -35.312 -4.902 1 97.69 233 SER A O 1
ATOM 1835 N N . GLN A 1 234 ? -1.274 -33.156 -4.336 1 97.56 234 GLN A N 1
ATOM 1836 C CA . GLN A 1 234 ? -0.76 -33.469 -3.008 1 97.56 234 GLN A CA 1
ATOM 1837 C C . GLN A 1 234 ? -1.187 -32.406 -1.986 1 97.56 234 GLN A C 1
ATOM 1839 O O . GLN A 1 234 ? -0.342 -31.797 -1.342 1 97.56 234 GLN A O 1
ATOM 1844 N N . PRO A 1 235 ? -2.461 -32.312 -1.769 1 97.44 235 PRO A N 1
ATOM 1845 C CA . PRO A 1 235 ? -2.959 -31.188 -0.946 1 97.44 235 PRO A CA 1
ATOM 1846 C C . PRO A 1 235 ? -2.432 -31.25 0.487 1 97.44 235 PRO A C 1
ATOM 1848 O O . PRO A 1 235 ? -2.279 -30.203 1.127 1 97.44 235 PRO A O 1
ATOM 1851 N N . ASP A 1 236 ? -2.023 -32.406 0.953 1 97.38 236 ASP A N 1
ATOM 1852 C CA . ASP A 1 236 ? -1.553 -32.562 2.328 1 97.38 236 ASP A CA 1
ATOM 1853 C C . ASP A 1 236 ? -0.172 -31.922 2.504 1 97.38 236 ASP A C 1
ATOM 1855 O O . ASP A 1 236 ? 0.271 -31.688 3.629 1 97.38 236 ASP A O 1
ATOM 1859 N N . LEU A 1 237 ? 0.431 -31.672 1.411 1 97.62 237 LEU A N 1
ATOM 1860 C CA . LEU A 1 237 ? 1.742 -31.031 1.455 1 97.62 237 LEU A CA 1
ATOM 1861 C C . LEU A 1 237 ? 1.621 -29.562 1.852 1 97.62 237 LEU A C 1
ATOM 1863 O O . LEU A 1 237 ? 2.566 -28.984 2.387 1 97.62 237 LEU A O 1
ATOM 1867 N N . LEU A 1 238 ? 0.503 -28.938 1.625 1 98.5 238 LEU A N 1
ATOM 1868 C CA . LEU A 1 238 ? 0.328 -27.5 1.809 1 98.5 238 LEU A CA 1
ATOM 1869 C C . LEU A 1 238 ? -0.48 -27.219 3.068 1 98.5 238 LEU A C 1
ATOM 1871 O O . LEU A 1 238 ? -1.294 -28.031 3.494 1 98.5 238 LEU A O 1
ATOM 1875 N N . VAL A 1 239 ? -0.253 -26.094 3.658 1 97.81 239 VAL A N 1
ATOM 1876 C CA . VAL A 1 239 ? -1.053 -25.641 4.785 1 97.81 239 VAL A CA 1
ATOM 1877 C C . VAL A 1 239 ? -2.344 -25 4.277 1 97.81 239 VAL A C 1
ATOM 1879 O O . VAL A 1 239 ? -2.307 -24.062 3.479 1 97.81 239 VAL A O 1
ATOM 1882 N N . HIS A 1 240 ? -3.439 -25.516 4.742 1 97.88 240 HIS A N 1
ATOM 1883 C CA . HIS A 1 240 ? -4.75 -25 4.355 1 97.88 240 HIS A CA 1
ATOM 1884 C C . HIS A 1 240 ? -5.309 -24.062 5.418 1 97.88 240 HIS A C 1
ATOM 1886 O O . HIS A 1 240 ? -4.969 -24.172 6.598 1 97.88 240 HIS A O 1
ATOM 1892 N N . PRO A 1 241 ? -6.098 -23.094 4.98 1 97.81 241 PRO A N 1
ATOM 1893 C CA . PRO A 1 241 ? -6.703 -22.188 5.957 1 97.81 241 PRO A CA 1
ATOM 1894 C C . PRO A 1 241 ? -7.715 -22.875 6.863 1 97.81 241 PRO A C 1
ATOM 1896 O O . PRO A 1 241 ? -8.43 -23.781 6.418 1 97.81 241 PRO A O 1
ATOM 1899 N N . THR A 1 242 ? -7.762 -22.438 8.094 1 95.88 242 THR A N 1
ATOM 1900 C CA . THR A 1 242 ? -8.797 -22.891 9.016 1 95.88 242 THR A CA 1
ATOM 1901 C C . THR A 1 242 ? -10.102 -22.141 8.797 1 95.88 242 THR A C 1
ATOM 1903 O O . THR A 1 242 ? -10.102 -21.062 8.18 1 95.88 242 THR A O 1
ATOM 1906 N N . PRO A 1 243 ? -11.148 -22.641 9.305 1 94.69 243 PRO A N 1
ATOM 1907 C CA . PRO A 1 243 ? -12.438 -21.953 9.148 1 94.69 243 PRO A CA 1
ATOM 1908 C C . PRO A 1 243 ? -12.469 -20.578 9.805 1 94.69 243 PRO A C 1
ATOM 1910 O O . PRO A 1 243 ? -13.344 -19.766 9.5 1 94.69 243 PRO A O 1
ATOM 1913 N N . ALA A 1 244 ? -11.57 -20.281 10.672 1 94.12 244 ALA A N 1
ATOM 1914 C CA . ALA A 1 244 ? -11.539 -19.016 11.406 1 94.12 244 ALA A CA 1
ATOM 1915 C C . ALA A 1 244 ? -11 -17.891 10.523 1 94.12 244 ALA A C 1
ATOM 1917 O O . ALA A 1 244 ? -11.148 -16.719 10.859 1 94.12 244 ALA A O 1
ATOM 1918 N N . ILE A 1 245 ? -10.422 -18.297 9.398 1 96 245 ILE A N 1
ATOM 1919 C CA . ILE A 1 245 ? -9.82 -17.297 8.516 1 96 245 ILE A CA 1
ATOM 1920 C C . ILE A 1 245 ? -10.914 -16.578 7.727 1 96 245 ILE A C 1
ATOM 1922 O O . ILE A 1 245 ? -11.797 -17.219 7.145 1 96 245 ILE A O 1
ATOM 1926 N N . ASP A 1 246 ? -10.898 -15.242 7.793 1 95.25 246 ASP A N 1
ATOM 1927 C CA . ASP A 1 246 ? -11.805 -14.461 6.961 1 95.25 246 ASP A CA 1
ATOM 1928 C C . ASP A 1 246 ? -11.531 -14.688 5.477 1 95.25 246 ASP A C 1
ATOM 1930 O O . ASP A 1 246 ? -10.445 -14.391 4.988 1 95.25 246 ASP A O 1
ATOM 1934 N N . GLN A 1 247 ? -12.453 -15.188 4.727 1 95.56 247 GLN A N 1
ATOM 1935 C CA . GLN A 1 247 ? -12.281 -15.586 3.334 1 95.56 247 GLN A CA 1
ATOM 1936 C C . GLN A 1 247 ? -11.906 -14.398 2.459 1 95.56 247 GLN A C 1
ATOM 1938 O O . GLN A 1 247 ? -11.273 -14.562 1.413 1 95.56 247 GLN A O 1
ATOM 1943 N N . SER A 1 248 ? -12.266 -13.188 2.9 1 94.38 248 SER A N 1
ATOM 1944 C CA . SER A 1 248 ? -11.961 -12 2.105 1 94.38 248 SER A CA 1
ATOM 1945 C C . SER A 1 248 ? -10.461 -11.719 2.076 1 94.38 248 SER A C 1
ATOM 1947 O O . SER A 1 248 ? -9.977 -11.016 1.189 1 94.38 248 SER A O 1
ATOM 1949 N N . GLU A 1 249 ? -9.734 -12.234 3.039 1 96.94 249 GLU A N 1
ATOM 1950 C CA . GLU A 1 249 ? -8.305 -11.953 3.137 1 96.94 249 GLU A CA 1
ATOM 1951 C C . GLU A 1 249 ? -7.496 -12.898 2.254 1 96.94 249 GLU A C 1
ATOM 1953 O O . GLU A 1 249 ? -6.316 -12.656 1.986 1 96.94 249 GLU A O 1
ATOM 1958 N N . GLY A 1 250 ? -8.07 -14.047 1.836 1 97.5 250 GLY A N 1
ATOM 1959 C CA . GLY A 1 250 ? -7.324 -15.055 1.101 1 97.5 250 GLY A CA 1
ATOM 1960 C C . GLY A 1 250 ? -6.387 -15.867 1.979 1 97.5 250 GLY A C 1
ATOM 1961 O O . GLY A 1 250 ? -6.512 -15.852 3.205 1 97.5 250 GLY A O 1
ATOM 1962 N N . TRP A 1 251 ? -5.516 -16.594 1.372 1 98.56 251 TRP A N 1
ATOM 1963 C CA . TRP A 1 251 ? -4.578 -17.469 2.061 1 98.56 251 TRP A CA 1
ATOM 1964 C C . TRP A 1 251 ? -3.369 -17.766 1.182 1 98.56 251 TRP A C 1
ATOM 1966 O O . TRP A 1 251 ? -3.504 -17.953 -0.03 1 98.56 251 TRP A O 1
ATOM 1976 N N . ILE A 1 252 ? -2.262 -17.766 1.823 1 98.62 252 ILE A N 1
ATOM 1977 C CA . ILE A 1 252 ? -1.035 -18.156 1.136 1 98.62 252 ILE A CA 1
ATOM 1978 C C . ILE A 1 252 ? -0.791 -19.656 1.325 1 98.62 252 ILE A C 1
ATOM 1980 O O . ILE A 1 252 ? -0.583 -20.109 2.449 1 98.62 252 ILE A O 1
ATOM 1984 N N . PHE A 1 253 ? -0.814 -20.406 0.25 1 98.75 253 PHE A N 1
ATOM 1985 C CA . PHE A 1 253 ? -0.53 -21.828 0.335 1 98.75 253 PHE A CA 1
ATOM 1986 C C . PHE A 1 253 ? 0.972 -22.078 0.313 1 98.75 253 PHE A C 1
ATOM 1988 O O . PHE A 1 253 ? 1.648 -21.75 -0.664 1 98.75 253 PHE A O 1
ATOM 1995 N N . VAL A 1 254 ? 1.472 -22.656 1.377 1 98.44 254 VAL A N 1
ATOM 1996 C CA . VAL A 1 254 ? 2.893 -22.953 1.527 1 98.44 254 VAL A CA 1
ATOM 1997 C C . VAL A 1 254 ? 3.08 -24.391 1.974 1 98.44 254 VAL A C 1
ATOM 1999 O O . VAL A 1 254 ? 2.188 -24.984 2.594 1 98.44 254 VAL A O 1
ATOM 2002 N N . PRO A 1 255 ? 4.203 -24.969 1.622 1 98.12 255 PRO A N 1
ATOM 2003 C CA . PRO A 1 255 ? 4.441 -26.344 2.057 1 98.12 255 PRO A CA 1
ATOM 2004 C C . PRO A 1 255 ? 4.664 -26.453 3.562 1 98.12 255 PRO A C 1
ATOM 2006 O O . PRO A 1 255 ? 5.387 -25.641 4.148 1 98.12 255 PRO A O 1
ATOM 2009 N N . CYS A 1 256 ? 4.148 -27.438 4.188 1 96.19 256 CYS A N 1
ATOM 2010 C CA . CYS A 1 256 ? 4.23 -27.672 5.621 1 96.19 256 CYS A CA 1
ATOM 2011 C C . CYS A 1 256 ? 5.676 -27.891 6.059 1 96.19 256 CYS A C 1
ATOM 2013 O O . CYS A 1 256 ? 6.086 -27.406 7.117 1 96.19 256 CYS A O 1
ATOM 2015 N N . ASP A 1 257 ? 6.406 -28.562 5.273 1 95 257 ASP A N 1
ATOM 2016 C CA . ASP A 1 257 ? 7.746 -28.984 5.684 1 95 257 ASP A CA 1
ATOM 2017 C C . ASP A 1 257 ? 8.742 -27.844 5.516 1 95 257 ASP A C 1
ATOM 2019 O O . ASP A 1 257 ? 9.93 -28 5.824 1 95 257 ASP A O 1
ATOM 2023 N N . GLY A 1 258 ? 8.305 -26.734 5.02 1 92.44 258 GLY A N 1
ATOM 2024 C CA . GLY A 1 258 ? 9.156 -25.562 4.914 1 92.44 258 GLY A CA 1
ATOM 2025 C C . GLY A 1 258 ? 9.023 -24.609 6.098 1 92.44 258 GLY A C 1
ATOM 2026 O O . GLY A 1 258 ? 9.742 -23.625 6.191 1 92.44 258 GLY A O 1
ATOM 2027 N N . LEU A 1 259 ? 8.062 -24.922 7 1 93.75 259 LEU A N 1
ATOM 2028 C CA . LEU A 1 259 ? 7.762 -24.047 8.125 1 93.75 259 LEU A CA 1
ATOM 2029 C C . LEU A 1 259 ? 8.461 -24.531 9.391 1 93.75 259 LEU A C 1
ATOM 2031 O O . LEU A 1 259 ? 8.625 -25.734 9.602 1 93.75 259 LEU A O 1
ATOM 2035 N N . ARG A 1 260 ? 8.969 -23.594 10.164 1 86.5 260 ARG A N 1
ATOM 2036 C CA . ARG A 1 260 ? 9.523 -23.938 11.477 1 86.5 260 ARG A CA 1
ATOM 2037 C C . ARG A 1 260 ? 8.414 -24.344 12.438 1 86.5 260 ARG A C 1
ATOM 2039 O O . ARG A 1 260 ? 7.309 -23.797 12.391 1 86.5 260 ARG A O 1
ATOM 2046 N N . SER A 1 261 ? 8.609 -25.578 13.148 1 73.19 261 SER A N 1
ATOM 2047 C CA . SER A 1 261 ? 7.633 -26.078 14.109 1 73.19 261 SER A CA 1
ATOM 2048 C C . SER A 1 261 ? 7.457 -25.125 15.281 1 73.19 261 SER A C 1
ATOM 2050 O O . SER A 1 261 ? 8.414 -24.453 15.688 1 73.19 261 SER A O 1
ATOM 2052 N N . LEU A 1 262 ? 6.176 -24.656 15.617 1 62.81 262 LEU A N 1
ATOM 2053 C CA . LEU A 1 262 ? 5.906 -23.844 16.797 1 62.81 262 LEU A CA 1
ATOM 2054 C C . LEU A 1 262 ? 6.473 -24.5 18.047 1 62.81 262 LEU A C 1
ATOM 2056 O O . LEU A 1 262 ? 6.629 -23.828 19.078 1 62.81 262 LEU A O 1
ATOM 2060 N N . GLU A 1 263 ? 6.605 -25.781 18.188 1 51.81 263 GLU A N 1
ATOM 2061 C CA . GLU A 1 263 ? 7 -26.375 19.469 1 51.81 263 GLU A CA 1
ATOM 2062 C C . GLU A 1 263 ? 8.32 -25.797 19.953 1 51.81 263 GLU A C 1
ATOM 2064 O O . GLU A 1 263 ? 8.547 -25.688 21.156 1 51.81 263 GLU A O 1
ATOM 2069 N N . HIS A 1 264 ? 9.359 -25.672 19.234 1 42.25 264 HIS A N 1
ATOM 2070 C CA . HIS A 1 264 ? 10.641 -25.312 19.844 1 42.25 264 HIS A CA 1
ATOM 2071 C C . HIS A 1 264 ? 10.742 -23.797 20.031 1 42.25 264 HIS A C 1
ATOM 2073 O O . HIS A 1 264 ? 11.836 -23.281 20.266 1 42.25 264 HIS A O 1
ATOM 2079 N N . ALA A 1 265 ? 9.773 -23.109 19.875 1 34.38 265 ALA A N 1
ATOM 2080 C CA . ALA A 1 265 ? 10.016 -21.766 20.422 1 34.38 265 ALA A CA 1
ATOM 2081 C C . ALA A 1 265 ? 9.812 -21.75 21.938 1 34.38 265 ALA A C 1
ATOM 2083 O O . ALA A 1 265 ? 8.883 -22.375 22.453 1 34.38 265 ALA A O 1
ATOM 2084 N N . MET B 1 1 ? -23.875 38.156 31.562 1 30.66 1 MET B N 1
ATOM 2085 C CA . MET B 1 1 ? -23 38.438 30.422 1 30.66 1 MET B CA 1
ATOM 2086 C C . MET B 1 1 ? -22.062 37.25 30.172 1 30.66 1 MET B C 1
ATOM 2088 O O . MET B 1 1 ? -21.234 36.906 31.031 1 30.66 1 MET B O 1
ATOM 2092 N N . HIS B 1 2 ? -22.531 36.125 29.609 1 37.47 2 HIS B N 1
ATOM 2093 C CA . HIS B 1 2 ? -21.734 34.938 29.266 1 37.47 2 HIS B CA 1
ATOM 2094 C C . HIS B 1 2 ? -20.469 35.312 28.531 1 37.47 2 HIS B C 1
ATOM 2096 O O . HIS B 1 2 ? -20.516 35.938 27.484 1 37.47 2 HIS B O 1
ATOM 2102 N N . ILE B 1 3 ? -19.484 35.75 29.172 1 41.19 3 ILE B N 1
ATOM 2103 C CA . ILE B 1 3 ? -18.188 36 28.547 1 41.19 3 ILE B CA 1
ATOM 2104 C C . ILE B 1 3 ? -17.906 34.938 27.484 1 41.19 3 ILE B C 1
ATOM 2106 O O . ILE B 1 3 ? -17.875 33.75 27.781 1 41.19 3 ILE B O 1
ATOM 2110 N N . LEU B 1 4 ? -18.312 35.156 26.312 1 44.28 4 LEU B N 1
ATOM 2111 C CA . LEU B 1 4 ? -17.922 34.312 25.172 1 44.28 4 LEU B CA 1
ATOM 2112 C C . LEU B 1 4 ? -16.469 33.875 25.297 1 44.28 4 LEU B C 1
ATOM 2114 O O . LEU B 1 4 ? -15.562 34.719 25.297 1 44.28 4 LEU B O 1
ATOM 2118 N N . LYS B 1 5 ? -16.188 32.969 26.203 1 54.44 5 LYS B N 1
ATOM 2119 C CA . LYS B 1 5 ? -14.852 32.438 26.406 1 54.44 5 LYS B CA 1
ATOM 2120 C C . LYS B 1 5 ? -14.141 32.219 25.062 1 54.44 5 LYS B C 1
ATOM 2122 O O . LYS B 1 5 ? -14.703 31.625 24.141 1 54.44 5 LYS B O 1
ATOM 2127 N N . ASP B 1 6 ? -13.164 33.094 24.719 1 63.56 6 ASP B N 1
ATOM 2128 C CA . ASP B 1 6 ? -12.391 33.188 23.484 1 63.56 6 ASP B CA 1
ATOM 2129 C C . ASP B 1 6 ? -11.781 31.828 23.125 1 63.56 6 ASP B C 1
ATOM 2131 O O . ASP B 1 6 ? -11.156 31.172 23.969 1 63.56 6 ASP B O 1
ATOM 2135 N N . SER B 1 7 ? -12.305 31.125 22.109 1 81 7 SER B N 1
ATOM 2136 C CA . SER B 1 7 ? -11.82 29.828 21.625 1 81 7 SER B CA 1
ATOM 2137 C C . SER B 1 7 ? -10.438 29.969 21 1 81 7 SER B C 1
ATOM 2139 O O . SER B 1 7 ? -10.219 30.828 20.156 1 81 7 SER B O 1
ATOM 2141 N N . GLN B 1 8 ? -9.453 29.359 21.656 1 91.75 8 GLN B N 1
ATOM 2142 C CA . GLN B 1 8 ? -8.102 29.344 21.109 1 91.75 8 GLN B CA 1
ATOM 2143 C C . GLN B 1 8 ? -8 28.344 19.953 1 91.75 8 GLN B C 1
ATOM 2145 O O . GLN B 1 8 ? -8.492 27.219 20.047 1 91.75 8 GLN B O 1
ATOM 2150 N N . LYS B 1 9 ? -7.473 28.859 18.891 1 95.81 9 LYS B N 1
ATOM 2151 C CA . LYS B 1 9 ? -7.258 28 17.719 1 95.81 9 LYS B CA 1
ATOM 2152 C C . LYS B 1 9 ? -5.773 27.719 17.5 1 95.81 9 LYS B C 1
ATOM 2154 O O . LYS B 1 9 ? -4.949 28.641 17.562 1 95.81 9 LYS B O 1
ATOM 2159 N N . PHE B 1 10 ? -5.441 26.469 17.359 1 98.06 10 PHE B N 1
ATOM 2160 C CA . PHE B 1 10 ? -4.074 26.047 17.062 1 98.06 10 PHE B CA 1
ATOM 2161 C C . PHE B 1 10 ? -4.016 25.297 15.734 1 98.06 10 PHE B C 1
ATOM 2163 O O . PHE B 1 10 ? -4.953 24.578 15.375 1 98.06 10 PHE B O 1
ATOM 2170 N N . TYR B 1 11 ? -2.967 25.469 15.008 1 98.81 11 TYR B N 1
ATOM 2171 C CA . TYR B 1 11 ? -2.68 24.766 13.766 1 98.81 11 TYR B CA 1
ATOM 2172 C C . TYR B 1 11 ? -1.504 23.812 13.938 1 98.81 11 TYR B C 1
ATOM 2174 O O . TYR B 1 11 ? -0.374 24.25 14.172 1 98.81 11 TYR B O 1
ATOM 2182 N N . VAL B 1 12 ? -1.787 22.562 13.844 1 98.94 12 VAL B N 1
ATOM 2183 C CA . VAL B 1 12 ? -0.804 21.516 14.102 1 98.94 12 VAL B CA 1
ATOM 2184 C C . VAL B 1 12 ? -0.325 20.922 12.781 1 98.94 12 VAL B C 1
ATOM 2186 O O . VAL B 1 12 ? -1.114 20.328 12.031 1 98.94 12 VAL B O 1
ATOM 2189 N N . GLY B 1 13 ? 0.935 21.125 12.422 1 98.94 13 GLY B N 1
ATOM 2190 C CA . GLY B 1 13 ? 1.545 20.359 11.344 1 98.94 13 GLY B CA 1
ATOM 2191 C C . GLY B 1 13 ? 2.049 19 11.797 1 98.94 13 GLY B C 1
ATOM 2192 O O . GLY B 1 13 ? 2.746 18.906 12.805 1 98.94 13 GLY B O 1
ATOM 2193 N N . TRP B 1 14 ? 1.658 17.969 11.102 1 98.94 14 TRP B N 1
ATOM 2194 C CA . TRP B 1 14 ? 2.08 16.609 11.43 1 98.94 14 TRP B CA 1
ATOM 2195 C C . TRP B 1 14 ? 2.732 15.938 10.227 1 98.94 14 TRP B C 1
ATOM 2197 O O . TRP B 1 14 ? 2.053 15.594 9.25 1 98.94 14 TRP B O 1
ATOM 2207 N N . ASP B 1 15 ? 4.066 15.859 10.219 1 98.88 15 ASP B N 1
ATOM 2208 C CA . ASP B 1 15 ? 4.793 14.969 9.32 1 98.88 15 ASP B CA 1
ATOM 2209 C C . ASP B 1 15 ? 4.797 13.539 9.844 1 98.88 15 ASP B C 1
ATOM 2211 O O . ASP B 1 15 ? 5.465 13.242 10.836 1 98.88 15 ASP B O 1
ATOM 2215 N N . VAL B 1 16 ? 4.164 12.641 9.188 1 98.81 16 VAL B N 1
ATOM 2216 C CA . VAL B 1 16 ? 3.812 11.336 9.742 1 98.81 16 VAL B CA 1
ATOM 2217 C C . VAL B 1 16 ? 4.961 10.352 9.523 1 98.81 16 VAL B C 1
ATOM 2219 O O . VAL B 1 16 ? 5.473 10.227 8.406 1 98.81 16 VAL B O 1
ATOM 2222 N N . GLY B 1 17 ? 5.406 9.75 10.586 1 98.25 17 GLY B N 1
ATOM 2223 C CA . GLY B 1 17 ? 6.246 8.562 10.5 1 98.25 17 GLY B CA 1
ATOM 2224 C C . GLY B 1 17 ? 5.457 7.27 10.547 1 98.25 17 GLY B C 1
ATOM 2225 O O . GLY B 1 17 ? 4.309 7.25 10.992 1 98.25 17 GLY B O 1
ATOM 2226 N N . GLY B 1 18 ? 6.008 6.199 10.047 1 97.25 18 GLY B N 1
ATOM 2227 C CA . GLY B 1 18 ? 5.336 4.91 10.109 1 97.25 18 GLY B CA 1
ATOM 2228 C C . GLY B 1 18 ? 4.992 4.488 11.531 1 97.25 18 GLY B C 1
ATOM 2229 O O . GLY B 1 18 ? 5.398 5.141 12.492 1 97.25 18 GLY B O 1
ATOM 2230 N N . TRP B 1 19 ? 4.242 3.406 11.664 1 97.31 19 TRP B N 1
ATOM 2231 C CA . TRP B 1 19 ? 3.801 2.918 12.969 1 97.31 19 TRP B CA 1
ATOM 2232 C C . TRP B 1 19 ? 4.996 2.598 13.859 1 97.31 19 TRP B C 1
ATOM 2234 O O . TRP B 1 19 ? 4.938 2.791 15.078 1 97.31 19 TRP B O 1
ATOM 2244 N N . ASN B 1 20 ? 6.039 2.072 13.266 1 96.31 20 ASN B N 1
ATOM 2245 C CA . ASN B 1 20 ? 7.203 1.644 14.031 1 96.31 20 ASN B CA 1
ATOM 2246 C C . ASN B 1 20 ? 8.453 2.43 13.641 1 96.31 20 ASN B C 1
ATOM 2248 O O . ASN B 1 20 ? 9.5 1.843 13.375 1 96.31 20 ASN B O 1
ATOM 2252 N N . CYS B 1 21 ? 8.336 3.711 13.648 1 96.62 21 CYS B N 1
ATOM 2253 C CA . CYS B 1 21 ? 9.406 4.598 13.211 1 96.62 21 CYS B CA 1
ATOM 2254 C C . CYS B 1 21 ? 10.344 4.926 14.367 1 96.62 21 CYS B C 1
ATOM 2256 O O . CYS B 1 21 ? 11.172 5.832 14.258 1 96.62 21 CYS B O 1
ATOM 2258 N N . ASP B 1 22 ? 10.312 4.207 15.469 1 93.75 22 ASP B N 1
ATOM 2259 C CA . ASP B 1 22 ? 11.086 4.473 16.672 1 93.75 22 ASP B CA 1
ATOM 2260 C C . ASP B 1 22 ? 12.586 4.508 16.375 1 93.75 22 ASP B C 1
ATOM 2262 O O . ASP B 1 22 ? 13.312 5.355 16.906 1 93.75 22 ASP B O 1
ATOM 2266 N N . ARG B 1 23 ? 12.992 3.602 15.492 1 87.56 23 ARG B N 1
ATOM 2267 C CA . ARG B 1 23 ? 14.43 3.502 15.273 1 87.56 23 ARG B CA 1
ATOM 2268 C C . ARG B 1 23 ? 14.797 3.926 13.859 1 87.56 23 ARG B C 1
ATOM 2270 O O . ARG B 1 23 ? 15.883 3.609 13.367 1 87.56 23 ARG B O 1
ATOM 2277 N N . ASN B 1 24 ? 13.852 4.594 13.203 1 92.44 24 ASN B N 1
ATOM 2278 C CA . ASN B 1 24 ? 14.148 5.145 11.883 1 92.44 24 ASN B CA 1
ATOM 2279 C C . ASN B 1 24 ? 14.602 6.598 11.969 1 92.44 24 ASN B C 1
ATOM 2281 O O . ASN B 1 24 ? 13.773 7.508 12.078 1 92.44 24 ASN B O 1
ATOM 2285 N N . PRO B 1 25 ? 15.852 6.871 11.898 1 91.31 25 PRO B N 1
ATOM 2286 C CA . PRO B 1 25 ? 16.312 8.25 12.07 1 91.31 25 PRO B CA 1
ATOM 2287 C C . PRO B 1 25 ? 15.906 9.156 10.914 1 91.31 25 PRO B C 1
ATOM 2289 O O . PRO B 1 25 ? 15.844 10.375 11.07 1 91.31 25 PRO B O 1
ATOM 2292 N N . ALA B 1 26 ? 15.594 8.555 9.781 1 92.94 26 ALA B N 1
ATOM 2293 C CA . ALA B 1 26 ? 15.344 9.32 8.57 1 92.94 26 ALA B CA 1
ATOM 2294 C C . ALA B 1 26 ? 13.898 9.82 8.523 1 92.94 26 ALA B C 1
ATOM 2296 O O . ALA B 1 26 ? 13.586 10.797 7.844 1 92.94 26 ALA B O 1
ATOM 2297 N N . SER B 1 27 ? 13.055 9.109 9.242 1 95.31 27 SER B N 1
ATOM 2298 C CA . SER B 1 27 ? 11.641 9.453 9.125 1 95.31 27 SER B CA 1
ATOM 2299 C C . SER B 1 27 ? 10.875 9.078 10.391 1 95.31 27 SER B C 1
ATOM 2301 O O . SER B 1 27 ? 10.695 7.895 10.68 1 95.31 27 SER B O 1
ATOM 2303 N N . ARG B 1 28 ? 10.477 10.086 11.133 1 98.12 28 ARG B N 1
ATOM 2304 C CA . ARG B 1 28 ? 9.664 9.93 12.336 1 98.12 28 ARG B CA 1
ATOM 2305 C C . ARG B 1 28 ? 8.477 10.883 12.328 1 98.12 28 ARG B C 1
ATOM 2307 O O . ARG B 1 28 ? 8.312 11.664 11.383 1 98.12 28 ARG B O 1
ATOM 2314 N N . ASP B 1 29 ? 7.633 10.727 13.328 1 98.81 29 ASP B N 1
ATOM 2315 C CA . ASP B 1 29 ? 6.594 11.742 13.5 1 98.81 29 ASP B CA 1
ATOM 2316 C C . ASP B 1 29 ? 7.199 13.078 13.93 1 98.81 29 ASP B C 1
ATOM 2318 O O . ASP B 1 29 ? 8.109 13.117 14.758 1 98.81 29 ASP B O 1
ATOM 2322 N N . ALA B 1 30 ? 6.719 14.125 13.352 1 98.88 30 ALA B N 1
ATOM 2323 C CA . ALA B 1 30 ? 7.098 15.477 13.758 1 98.88 30 ALA B CA 1
ATOM 2324 C C . ALA B 1 30 ? 5.871 16.375 13.906 1 98.88 30 ALA B C 1
ATOM 2326 O O . ALA B 1 30 ? 4.945 16.297 13.094 1 98.88 30 ALA B O 1
ATOM 2327 N N . LEU B 1 31 ? 5.824 17.188 14.953 1 98.94 31 LEU B N 1
ATOM 2328 C CA . LEU B 1 31 ? 4.723 18.094 15.25 1 98.94 31 LEU B CA 1
ATOM 2329 C C . LEU B 1 31 ? 5.23 19.531 15.406 1 98.94 31 LEU B C 1
ATOM 2331 O O . LEU B 1 31 ? 6.246 19.766 16.062 1 98.94 31 LEU B O 1
ATOM 2335 N N . VAL B 1 32 ? 4.574 20.438 14.781 1 98.88 32 VAL B N 1
ATOM 2336 C CA . VAL B 1 32 ? 4.754 21.875 14.969 1 98.88 32 VAL B CA 1
ATOM 2337 C C . VAL B 1 32 ? 3.398 22.531 15.18 1 98.88 32 VAL B C 1
ATOM 2339 O O . VAL B 1 32 ? 2.426 22.219 14.492 1 98.88 32 VAL B O 1
ATOM 2342 N N . ILE B 1 33 ? 3.273 23.406 16.141 1 98.88 33 ILE B N 1
ATOM 2343 C CA . ILE B 1 33 ? 1.999 24.047 16.453 1 98.88 33 ILE B CA 1
ATOM 2344 C C . ILE B 1 33 ? 2.133 25.562 16.297 1 98.88 33 ILE B C 1
ATOM 2346 O O . ILE B 1 33 ? 3.057 26.172 16.859 1 98.88 33 ILE B O 1
ATOM 2350 N N . LEU B 1 34 ? 1.272 26.156 15.555 1 98.62 34 LEU B N 1
ATOM 2351 C CA . LEU B 1 34 ? 1.162 27.594 15.398 1 98.62 34 LEU B CA 1
ATOM 2352 C C . LEU B 1 34 ? -0.149 28.109 15.984 1 98.62 34 LEU B C 1
ATOM 2354 O O . LEU B 1 34 ? -1.134 27.375 16.047 1 98.62 34 LEU B O 1
ATOM 2358 N N . ASP B 1 35 ? -0.17 29.375 16.391 1 97.06 35 ASP B N 1
ATOM 2359 C CA . ASP B 1 35 ? -1.412 30 16.828 1 97.06 35 ASP B CA 1
ATOM 2360 C C . ASP B 1 35 ? -2.045 30.812 15.711 1 97.06 35 ASP B C 1
ATOM 2362 O O . ASP B 1 35 ? -1.62 30.719 14.555 1 97.06 35 ASP B O 1
ATOM 2366 N N . SER B 1 36 ? -3.1 31.578 15.992 1 96.5 36 SER B N 1
ATOM 2367 C CA . SER B 1 36 ? -3.873 32.312 15 1 96.5 36 SER B CA 1
ATOM 2368 C C . SER B 1 36 ? -3.049 33.438 14.383 1 96.5 36 SER B C 1
ATOM 2370 O O . SER B 1 36 ? -3.367 33.938 13.297 1 96.5 36 SER B O 1
ATOM 2372 N N . ALA B 1 37 ? -2.016 33.875 15.062 1 96.56 37 ALA B N 1
ATOM 2373 C CA . ALA B 1 37 ? -1.122 34.906 14.539 1 96.56 37 ALA B CA 1
ATOM 2374 C C . ALA B 1 37 ? 0.027 34.281 13.75 1 96.56 37 ALA B C 1
ATOM 2376 O O . ALA B 1 37 ? 0.959 34.969 13.344 1 96.56 37 ALA B O 1
ATOM 2377 N N . ARG B 1 38 ? 0.022 32.906 13.586 1 97 38 ARG B N 1
ATOM 2378 C CA . ARG B 1 38 ? 1.02 32.156 12.852 1 97 38 ARG B CA 1
ATOM 2379 C C . ARG B 1 38 ? 2.357 32.125 13.578 1 97 38 ARG B C 1
ATOM 2381 O O . ARG B 1 38 ? 3.416 32.156 12.953 1 97 38 ARG B O 1
ATOM 2388 N N . GLU B 1 39 ? 2.268 32.281 14.867 1 96.88 39 GLU B N 1
ATOM 2389 C CA . GLU B 1 39 ? 3.467 32.188 15.695 1 96.88 39 GLU B CA 1
ATOM 2390 C C . GLU B 1 39 ? 3.643 30.781 16.25 1 96.88 39 GLU B C 1
ATOM 2392 O O . GLU B 1 39 ? 2.66 30.109 16.578 1 96.88 39 GLU B O 1
ATOM 2397 N N . LEU B 1 40 ? 4.891 30.406 16.391 1 97.56 40 LEU B N 1
ATOM 2398 C CA . LEU B 1 40 ? 5.199 29.109 17 1 97.56 40 LEU B CA 1
ATOM 2399 C C . LEU B 1 40 ? 4.766 29.078 18.453 1 97.56 40 LEU B C 1
ATOM 2401 O O . LEU B 1 40 ? 5.094 29.969 19.234 1 97.56 40 LEU B O 1
ATOM 2405 N N . VAL B 1 41 ? 4.004 28.078 18.781 1 96.69 41 VAL B N 1
ATOM 2406 C CA . VAL B 1 41 ? 3.574 27.844 20.156 1 96.69 41 VAL B CA 1
ATOM 2407 C C . VAL B 1 41 ? 4.242 26.594 20.719 1 96.69 41 VAL B C 1
ATOM 2409 O O . VAL B 1 41 ? 4.242 25.547 20.062 1 96.69 41 VAL B O 1
ATOM 2412 N N . GLY B 1 42 ? 4.812 26.719 21.922 1 97.44 42 GLY B N 1
ATOM 2413 C CA . GLY B 1 42 ? 5.516 25.578 22.484 1 97.44 42 GLY B CA 1
ATOM 2414 C C . GLY B 1 42 ? 6.789 25.234 21.75 1 97.44 42 GLY B C 1
ATOM 2415 O O . GLY B 1 42 ? 7.5 26.125 21.266 1 97.44 42 GLY B O 1
ATOM 2416 N N . VAL B 1 43 ? 7.121 23.891 21.766 1 98.25 43 VAL B N 1
ATOM 2417 C CA . VAL B 1 43 ? 8.359 23.406 21.188 1 98.25 43 VAL B CA 1
ATOM 2418 C C . VAL B 1 43 ? 8.047 22.328 20.141 1 98.25 43 VAL B C 1
ATOM 2420 O O . VAL B 1 43 ? 7.289 21.391 20.422 1 98.25 43 VAL B O 1
ATOM 2423 N N . PRO B 1 44 ? 8.594 22.516 18.891 1 98.69 44 PRO B N 1
ATOM 2424 C CA . PRO B 1 44 ? 8.438 21.422 17.938 1 98.69 44 PRO B CA 1
ATOM 2425 C C . PRO B 1 44 ? 8.859 20.062 18.5 1 98.69 44 PRO B C 1
ATOM 2427 O O . PRO B 1 44 ? 9.828 19.984 19.266 1 98.69 44 PRO B O 1
ATOM 2430 N N . TRP B 1 45 ? 8.188 18.984 18.109 1 98.69 45 TRP B N 1
ATOM 2431 C CA . TRP B 1 45 ? 8.398 17.656 18.672 1 98.69 45 TRP B CA 1
ATOM 2432 C C . TRP B 1 45 ? 8.672 16.625 17.578 1 98.69 45 TRP B C 1
ATOM 2434 O O . TRP B 1 45 ? 8.055 16.672 16.516 1 98.69 45 TRP B O 1
ATOM 2444 N N . ARG B 1 46 ? 9.578 15.703 17.734 1 98.44 46 ARG B N 1
ATOM 2445 C CA . ARG B 1 46 ? 9.906 14.617 16.828 1 98.44 46 ARG B CA 1
ATOM 2446 C C . ARG B 1 46 ? 10.039 13.297 17.562 1 98.44 46 ARG B C 1
ATOM 2448 O O . ARG B 1 46 ? 10.773 13.195 18.547 1 98.44 46 ARG B O 1
ATOM 2455 N N . GLY B 1 47 ? 9.312 12.289 17.25 1 98.19 47 GLY B N 1
ATOM 2456 C CA . GLY B 1 47 ? 9.266 10.984 17.875 1 98.19 47 GLY B CA 1
ATOM 2457 C C . GLY B 1 47 ? 8.32 10.016 17.188 1 98.19 47 GLY B C 1
ATOM 2458 O O . GLY B 1 47 ? 8.297 9.93 15.961 1 98.19 47 GLY B O 1
ATOM 2459 N N . ASN B 1 48 ? 7.668 9.227 17.953 1 98.56 48 ASN B N 1
ATOM 2460 C CA . ASN B 1 48 ? 6.648 8.297 17.469 1 98.56 48 ASN B CA 1
ATOM 2461 C C . ASN B 1 48 ? 5.332 8.469 18.219 1 98.56 48 ASN B C 1
ATOM 2463 O O . ASN B 1 48 ? 5.281 8.32 19.438 1 98.56 48 ASN B O 1
ATOM 2467 N N . LEU B 1 49 ? 4.273 8.734 17.5 1 98.56 49 LEU B N 1
ATOM 2468 C CA . LEU B 1 49 ? 2.984 9.062 18.109 1 98.56 49 LEU B CA 1
ATOM 2469 C C . LEU B 1 49 ? 2.182 7.797 18.391 1 98.56 49 LEU B C 1
ATOM 2471 O O . LEU B 1 49 ? 1.09 7.863 18.953 1 98.56 49 LEU B O 1
ATOM 2475 N N . ARG B 1 50 ? 2.691 6.605 18.031 1 98.31 50 ARG B N 1
ATOM 2476 C CA . ARG B 1 50 ? 1.938 5.363 18.141 1 98.31 50 ARG B CA 1
ATOM 2477 C C . ARG B 1 50 ? 1.357 5.199 19.547 1 98.31 50 ARG B C 1
ATOM 2479 O O . ARG B 1 50 ? 0.16 4.953 19.703 1 98.31 50 ARG B O 1
ATOM 2486 N N . ASN B 1 51 ? 2.199 5.387 20.609 1 97.56 51 ASN B N 1
ATOM 2487 C CA . ASN B 1 51 ? 1.729 5.203 21.969 1 97.56 51 ASN B CA 1
ATOM 2488 C C . ASN B 1 51 ? 0.708 6.27 22.359 1 97.56 51 ASN B C 1
ATOM 2490 O O . ASN B 1 51 ? -0.264 5.98 23.062 1 97.56 51 ASN B O 1
ATOM 2494 N N . THR B 1 52 ? 0.926 7.492 21.953 1 98.56 52 THR B N 1
ATOM 2495 C CA . THR B 1 52 ? -0.015 8.578 22.219 1 98.56 52 THR B CA 1
ATOM 2496 C C . THR B 1 52 ? -1.382 8.258 21.609 1 98.56 52 THR B C 1
ATOM 2498 O O . THR B 1 52 ? -2.41 8.43 22.281 1 98.56 52 THR B O 1
ATOM 2501 N N . LEU B 1 53 ? -1.408 7.766 20.375 1 98.56 53 LEU B N 1
ATOM 2502 C CA . LEU B 1 53 ? -2.648 7.402 19.703 1 98.56 53 LEU B CA 1
ATOM 2503 C C . LEU B 1 53 ? -3.32 6.223 20.406 1 98.56 53 LEU B C 1
ATOM 2505 O O . LEU B 1 53 ? -4.543 6.199 20.562 1 98.56 53 LEU B O 1
ATOM 2509 N N . ASN B 1 54 ? -2.535 5.258 20.828 1 98.19 54 ASN B N 1
ATOM 2510 C CA . ASN B 1 54 ? -3.061 4.086 21.516 1 98.19 54 ASN B CA 1
ATOM 2511 C C . ASN B 1 54 ? -3.717 4.469 22.844 1 98.19 54 ASN B C 1
ATOM 2513 O O . ASN B 1 54 ? -4.762 3.924 23.203 1 98.19 54 ASN B O 1
ATOM 2517 N N . GLU B 1 55 ? -3.182 5.418 23.531 1 98 55 GLU B N 1
ATOM 2518 C CA . GLU B 1 55 ? -3.566 5.727 24.906 1 98 55 GLU B CA 1
ATOM 2519 C C . GLU B 1 55 ? -4.742 6.699 24.938 1 98 55 GLU B C 1
ATOM 2521 O O . GLU B 1 55 ? -5.523 6.703 25.891 1 98 55 GLU B O 1
ATOM 2526 N N . ALA B 1 56 ? -4.836 7.535 23.953 1 98.38 56 ALA B N 1
ATOM 2527 C CA . ALA B 1 56 ? -5.91 8.523 23.953 1 98.38 56 ALA B CA 1
ATOM 2528 C C . ALA B 1 56 ? -7.27 7.852 23.797 1 98.38 56 ALA B C 1
ATOM 2530 O O . ALA B 1 56 ? -7.473 7.043 22.891 1 98.38 56 ALA B O 1
ATOM 2531 N N . THR B 1 57 ? -8.211 8.234 24.641 1 97.81 57 THR B N 1
ATOM 2532 C CA . THR B 1 57 ? -9.5 7.559 24.656 1 97.81 57 THR B CA 1
ATOM 2533 C C . THR B 1 57 ? -10.578 8.445 24.031 1 97.81 57 THR B C 1
ATOM 2535 O O . THR B 1 57 ? -11.734 8.023 23.906 1 97.81 57 THR B O 1
ATOM 2538 N N . SER B 1 58 ? -10.211 9.664 23.766 1 97.81 58 SER B N 1
ATOM 2539 C CA . SER B 1 58 ? -11.109 10.617 23.125 1 97.81 58 SER B CA 1
ATOM 2540 C C . SER B 1 58 ? -10.336 11.688 22.375 1 97.81 58 SER B C 1
ATOM 2542 O O . SER B 1 58 ? -9.125 11.828 22.547 1 97.81 58 SER B O 1
ATOM 2544 N N . SER B 1 59 ? -11.039 12.398 21.531 1 98.12 59 SER B N 1
ATOM 2545 C CA . SER B 1 59 ? -10.414 13.5 20.797 1 98.12 59 SER B CA 1
ATOM 2546 C C . SER B 1 59 ? -9.906 14.578 21.75 1 98.12 59 SER B C 1
ATOM 2548 O O . SER B 1 59 ? -8.852 15.172 21.516 1 98.12 59 SER B O 1
ATOM 2550 N N . LYS B 1 60 ? -10.641 14.852 22.797 1 96.69 60 LYS B N 1
ATOM 2551 C CA . LYS B 1 60 ? -10.203 15.828 23.797 1 96.69 60 LYS B CA 1
ATOM 2552 C C . LYS B 1 60 ? -8.883 15.406 24.438 1 96.69 60 LYS B C 1
ATOM 2554 O O . LYS B 1 60 ? -7.949 16.203 24.531 1 96.69 60 LYS B O 1
ATOM 2559 N N . ILE B 1 61 ? -8.828 14.148 24.875 1 97.44 61 ILE B N 1
ATOM 2560 C CA . ILE B 1 61 ? -7.633 13.641 25.531 1 97.44 61 ILE B CA 1
ATOM 2561 C C . ILE B 1 61 ? -6.457 13.656 24.562 1 97.44 61 ILE B C 1
ATOM 2563 O O . ILE B 1 61 ? -5.34 14.031 24.922 1 97.44 61 ILE B O 1
ATOM 2567 N N . LEU B 1 62 ? -6.68 13.266 23.25 1 98.69 62 LEU B N 1
ATOM 2568 C CA . LEU B 1 62 ? -5.621 13.32 22.25 1 98.69 62 LEU B CA 1
ATOM 2569 C C . LEU B 1 62 ? -5.117 14.75 22.078 1 98.69 62 LEU B C 1
ATOM 2571 O O . LEU B 1 62 ? -3.908 14.984 22.031 1 98.69 62 LEU B O 1
ATOM 2575 N N . ALA B 1 63 ? -6.082 15.664 21.953 1 98 63 ALA B N 1
ATOM 2576 C CA . ALA B 1 63 ? -5.711 17.062 21.781 1 98 63 ALA B CA 1
ATOM 2577 C C . ALA B 1 63 ? -4.816 17.547 22.906 1 98 63 ALA B C 1
ATOM 2579 O O . ALA B 1 63 ? -3.795 18.203 22.672 1 98 63 ALA B O 1
ATOM 2580 N N . ILE B 1 64 ? -5.148 17.234 24.094 1 96.94 64 ILE B N 1
ATOM 2581 C CA . ILE B 1 64 ? -4.383 17.641 25.266 1 96.94 64 ILE B CA 1
ATOM 2582 C C . ILE B 1 64 ? -2.994 17 25.234 1 96.94 64 ILE B C 1
ATOM 2584 O O . ILE B 1 64 ? -1.99 17.672 25.484 1 96.94 64 ILE B O 1
ATOM 2588 N N . LYS B 1 65 ? -2.908 15.75 24.906 1 97.94 65 LYS B N 1
ATOM 2589 C CA . LYS B 1 65 ? -1.631 15.039 24.844 1 97.94 65 LYS B CA 1
ATOM 2590 C C . LYS B 1 65 ? -0.715 15.648 23.797 1 97.94 65 LYS B C 1
ATOM 2592 O O . LYS B 1 65 ? 0.498 15.742 24 1 97.94 65 LYS B O 1
ATOM 2597 N N . ILE B 1 66 ? -1.285 16.031 22.656 1 98.75 66 ILE B N 1
ATOM 2598 C CA . ILE B 1 66 ? -0.516 16.656 21.594 1 98.75 66 ILE B CA 1
ATOM 2599 C C . ILE B 1 66 ? 0.063 17.984 22.078 1 98.75 66 ILE B C 1
ATOM 2601 O O . ILE B 1 66 ? 1.245 18.266 21.859 1 98.75 66 ILE B O 1
ATOM 2605 N N . LEU B 1 67 ? -0.786 18.766 22.703 1 97.88 67 LEU B N 1
ATOM 2606 C CA . LEU B 1 67 ? -0.331 20.047 23.25 1 97.88 67 LEU B CA 1
ATOM 2607 C C . LEU B 1 67 ? 0.763 19.828 24.297 1 97.88 67 LEU B C 1
ATOM 2609 O O . LEU B 1 67 ? 1.753 20.562 24.312 1 97.88 67 LEU B O 1
ATOM 2613 N N . GLU B 1 68 ? 0.63 18.812 25.094 1 97.44 68 GLU B N 1
ATOM 2614 C CA . GLU B 1 68 ? 1.621 18.484 26.109 1 97.44 68 GLU B CA 1
ATOM 2615 C C . GLU B 1 68 ? 2.943 18.062 25.484 1 97.44 68 GLU B C 1
ATOM 2617 O O . GLU B 1 68 ? 4.016 18.469 25.938 1 97.44 68 GLU B O 1
ATOM 2622 N N . LEU B 1 69 ? 2.877 17.203 24.5 1 98.44 69 LEU B N 1
ATOM 2623 C CA . LEU B 1 69 ? 4.082 16.75 23.812 1 98.44 69 LEU B CA 1
ATOM 2624 C C . LEU B 1 69 ? 4.891 17.938 23.312 1 98.44 69 LEU B C 1
ATOM 2626 O O . LEU B 1 69 ? 6.125 17.922 23.344 1 98.44 69 LEU B O 1
ATOM 2630 N N . CYS B 1 70 ? 4.188 18.969 22.859 1 98.5 70 CYS B N 1
ATOM 2631 C CA . CYS B 1 70 ? 4.844 20.141 22.281 1 98.5 70 CYS B CA 1
ATOM 2632 C C . CYS B 1 70 ? 5.051 21.219 23.344 1 98.5 70 CYS B C 1
ATOM 2634 O O . CYS B 1 70 ? 5.426 22.344 23.016 1 98.5 70 CYS B O 1
ATOM 2636 N N . GLN B 1 71 ? 4.691 20.953 24.578 1 97.94 71 GLN B N 1
ATOM 2637 C CA . GLN B 1 71 ? 4.906 21.844 25.703 1 97.94 71 GLN B CA 1
ATOM 2638 C C . GLN B 1 71 ? 4.113 23.141 25.547 1 97.94 71 GLN B C 1
ATOM 2640 O O . GLN B 1 71 ? 4.641 24.219 25.781 1 97.94 71 GLN B O 1
ATOM 2645 N N . VAL B 1 72 ? 2.965 22.984 25.031 1 96.38 72 VAL B N 1
ATOM 2646 C CA . VAL B 1 72 ? 2.059 24.125 24.922 1 96.38 72 VAL B CA 1
ATOM 2647 C C . VAL B 1 72 ? 1.245 24.25 26.219 1 96.38 72 VAL B C 1
ATOM 2649 O O . VAL B 1 72 ? 0.639 23.281 26.672 1 96.38 72 VAL B O 1
ATOM 2652 N N . LYS B 1 73 ? 1.275 25.422 26.812 1 87.69 73 LYS B N 1
ATOM 2653 C CA . LYS B 1 73 ? 0.48 25.688 28 1 87.69 73 LYS B CA 1
ATOM 2654 C C . LYS B 1 73 ? -0.923 26.172 27.625 1 87.69 73 LYS B C 1
ATOM 2656 O O . LYS B 1 73 ? -1.081 27.109 26.844 1 87.69 73 LYS B O 1
ATOM 2661 N N . ILE B 1 74 ? -1.858 25.391 28.047 1 80.38 74 ILE B N 1
ATOM 2662 C CA . ILE B 1 74 ? -3.221 25.812 27.75 1 80.38 74 ILE B CA 1
ATOM 2663 C C . ILE B 1 74 ? -4.012 25.984 29.047 1 80.38 74 ILE B C 1
ATOM 2665 O O . ILE B 1 74 ? -3.725 25.312 30.047 1 80.38 74 ILE B O 1
ATOM 2669 N N . ASP B 1 75 ? -4.816 27.016 29.016 1 79.44 75 ASP B N 1
ATOM 2670 C CA . ASP B 1 75 ? -5.836 27.156 30.062 1 79.44 75 ASP B CA 1
ATOM 2671 C C . ASP B 1 75 ? -7.055 26.281 29.75 1 79.44 75 ASP B C 1
ATOM 2673 O O . ASP B 1 75 ? -7.844 26.609 28.859 1 79.44 75 ASP B O 1
ATOM 2677 N N . LEU B 1 76 ? -7.203 25.203 30.406 1 75.69 76 LEU B N 1
ATOM 2678 C CA . LEU B 1 76 ? -8.227 24.203 30.125 1 75.69 76 LEU B CA 1
ATOM 2679 C C . LEU B 1 76 ? -9.617 24.75 30.391 1 75.69 76 LEU B C 1
ATOM 2681 O O . LEU B 1 76 ? -10.617 24.156 29.984 1 75.69 76 LEU B O 1
ATOM 2685 N N . GLU B 1 77 ? -9.68 25.938 30.922 1 78.44 77 GLU B N 1
ATOM 2686 C CA . GLU B 1 77 ? -10.969 26.594 31.125 1 78.44 77 GLU B CA 1
ATOM 2687 C C . GLU B 1 77 ? -11.469 27.219 29.828 1 78.44 77 GLU B C 1
ATOM 2689 O O . GLU B 1 77 ? -12.664 27.484 29.688 1 78.44 77 GLU B O 1
ATOM 2694 N N . ASN B 1 78 ? -10.477 27.438 28.984 1 81.19 78 ASN B N 1
ATOM 2695 C CA . ASN B 1 78 ? -10.828 28.016 27.688 1 81.19 78 ASN B CA 1
ATOM 2696 C C . ASN B 1 78 ? -11.078 26.922 26.656 1 81.19 78 ASN B C 1
ATOM 2698 O O . ASN B 1 78 ? -10.461 25.859 26.703 1 81.19 78 ASN B O 1
ATOM 2702 N N . SER B 1 79 ? -12.062 27.219 25.828 1 90.19 79 SER B N 1
ATOM 2703 C CA . SER B 1 79 ? -12.273 26.328 24.688 1 90.19 79 SER B CA 1
ATOM 2704 C C . SER B 1 79 ? -11.125 26.422 23.703 1 90.19 79 SER B C 1
ATOM 2706 O O . SER B 1 79 ? -10.5 27.469 23.562 1 90.19 79 SER B O 1
ATOM 2708 N N . PHE B 1 80 ? -10.758 25.281 23.172 1 94.31 80 PHE B N 1
ATOM 2709 C CA . PHE B 1 80 ? -9.703 25.266 22.172 1 94.31 80 PHE B CA 1
ATOM 2710 C C . PHE B 1 80 ? -10.023 24.281 21.062 1 94.31 80 PHE B C 1
ATOM 2712 O O . PHE B 1 80 ? -10.883 23.406 21.219 1 94.31 80 PHE B O 1
ATOM 2719 N N . ARG B 1 81 ? -9.414 24.469 19.938 1 96.5 81 ARG B N 1
ATOM 2720 C CA . ARG B 1 81 ? -9.523 23.578 18.797 1 96.5 81 ARG B CA 1
ATOM 2721 C C . ARG B 1 81 ? -8.18 23.438 18.078 1 96.5 81 ARG B C 1
ATOM 2723 O O . ARG B 1 81 ? -7.453 24.422 17.922 1 96.5 81 ARG B O 1
ATOM 2730 N N . LEU B 1 82 ? -7.887 22.234 17.719 1 98.5 82 LEU B N 1
ATOM 2731 C CA . LEU B 1 82 ? -6.695 21.938 16.922 1 98.5 82 LEU B CA 1
ATOM 2732 C C . LEU B 1 82 ? -7.074 21.609 15.484 1 98.5 82 LEU B C 1
ATOM 2734 O O . LEU B 1 82 ? -7.922 20.75 15.242 1 98.5 82 LEU B O 1
ATOM 2738 N N . LEU B 1 83 ? -6.535 22.328 14.508 1 98.88 83 LEU B N 1
ATOM 2739 C CA . LEU B 1 83 ? -6.609 21.938 13.102 1 98.88 83 LEU B CA 1
ATOM 2740 C C . LEU B 1 83 ? -5.305 21.281 12.656 1 98.88 83 LEU B C 1
ATOM 2742 O O . LEU B 1 83 ? -4.281 21.953 12.531 1 98.88 83 LEU B O 1
ATOM 2746 N N . PHE B 1 84 ? -5.348 19.984 12.414 1 98.94 84 PHE B N 1
ATOM 2747 C CA . PHE B 1 84 ? -4.191 19.234 11.93 1 98.94 84 PHE B CA 1
ATOM 2748 C C . PHE B 1 84 ? -4.062 19.344 10.414 1 98.94 84 PHE B C 1
ATOM 2750 O O . PHE B 1 84 ? -5.039 19.172 9.688 1 98.94 84 PHE B O 1
ATOM 2757 N N . ALA B 1 85 ? -2.961 19.719 9.922 1 99 85 ALA B N 1
ATOM 2758 C CA . ALA B 1 85 ? -2.533 19.469 8.547 1 99 85 ALA B CA 1
ATOM 2759 C C . ALA B 1 85 ? -1.517 18.344 8.484 1 99 85 ALA B C 1
ATOM 2761 O O . ALA B 1 85 ? -0.411 18.453 9.016 1 99 85 ALA B O 1
ATOM 2762 N N . ILE B 1 86 ? -1.884 17.266 7.852 1 98.94 86 ILE B N 1
ATOM 2763 C CA . ILE B 1 86 ? -1.186 16 8 1 98.94 86 ILE B CA 1
ATOM 2764 C C . ILE B 1 86 ? -0.499 15.633 6.691 1 98.94 86 ILE B C 1
ATOM 2766 O O . ILE B 1 86 ? -1.127 15.641 5.629 1 98.94 86 ILE B O 1
ATOM 2770 N N . ASP B 1 87 ? 0.795 15.281 6.766 1 98.81 87 ASP B N 1
ATOM 2771 C CA . ASP B 1 87 ? 1.592 14.938 5.594 1 98.81 87 ASP B CA 1
ATOM 2772 C C . ASP B 1 87 ? 1.597 13.43 5.352 1 98.81 87 ASP B C 1
ATOM 2774 O O . ASP B 1 87 ? 2.646 12.789 5.43 1 98.81 87 ASP B O 1
ATOM 2778 N N . THR B 1 88 ? 0.509 12.867 4.98 1 98.62 88 THR B N 1
ATOM 2779 C CA . THR B 1 88 ? 0.333 11.5 4.504 1 98.62 88 THR B CA 1
ATOM 2780 C C . THR B 1 88 ? -1.013 11.336 3.805 1 98.62 88 THR B C 1
ATOM 2782 O O . THR B 1 88 ? -1.946 12.102 4.059 1 98.62 88 THR B O 1
ATOM 2785 N N . PRO B 1 89 ? -1.176 10.383 2.865 1 98.31 89 PRO B N 1
ATOM 2786 C CA . PRO B 1 89 ? -2.504 10.148 2.293 1 98.31 89 PRO B CA 1
ATOM 2787 C C . PRO B 1 89 ? -3.549 9.797 3.35 1 98.31 89 PRO B C 1
ATOM 2789 O O . PRO B 1 89 ? -3.305 8.938 4.203 1 98.31 89 PRO B O 1
ATOM 2792 N N . LEU B 1 90 ? -4.703 10.445 3.291 1 98.62 90 LEU B N 1
ATOM 2793 C CA . LEU B 1 90 ? -5.754 10.227 4.277 1 98.62 90 LEU B CA 1
ATOM 2794 C C . LEU B 1 90 ? -6.953 9.523 3.643 1 98.62 90 LEU B C 1
ATOM 2796 O O . LEU B 1 90 ? -8.031 9.469 4.234 1 98.62 90 LEU B O 1
ATOM 2800 N N . GLY B 1 91 ? -6.75 9.047 2.488 1 97.44 91 GLY B N 1
ATOM 2801 C CA . GLY B 1 91 ? -7.707 8.242 1.743 1 97.44 91 GLY B CA 1
ATOM 2802 C C . GLY B 1 91 ? -7.07 7.418 0.643 1 97.44 91 GLY B C 1
ATOM 2803 O O . GLY B 1 91 ? -5.887 7.59 0.339 1 97.44 91 GLY B O 1
ATOM 2804 N N . PHE B 1 92 ? -7.84 6.504 0.099 1 97.88 92 PHE B N 1
ATOM 2805 C CA . PHE B 1 92 ? -7.449 5.676 -1.035 1 97.88 92 PHE B CA 1
ATOM 2806 C C . PHE B 1 92 ? -8.406 5.867 -2.203 1 97.88 92 PHE B C 1
ATOM 2808 O O . PHE B 1 92 ? -9.531 6.352 -2.02 1 97.88 92 PHE B O 1
ATOM 2815 N N . SER B 1 93 ? -7.965 5.543 -3.408 1 97.31 93 SER B N 1
ATOM 2816 C CA . SER B 1 93 ? -8.812 5.754 -4.574 1 97.31 93 SER B CA 1
ATOM 2817 C C . SER B 1 93 ? -10.055 4.863 -4.523 1 97.31 93 SER B C 1
ATOM 2819 O O . SER B 1 93 ? -10 3.744 -4.008 1 97.31 93 SER B O 1
ATOM 2821 N N . LYS B 1 94 ? -11.141 5.387 -5.051 1 97.12 94 LYS B N 1
ATOM 2822 C CA . LYS B 1 94 ? -12.375 4.613 -5.129 1 97.12 94 LYS B CA 1
ATOM 2823 C C . LYS B 1 94 ? -12.172 3.328 -5.926 1 97.12 94 LYS B C 1
ATOM 2825 O O . LYS B 1 94 ? -12.672 2.268 -5.543 1 97.12 94 LYS B O 1
ATOM 2830 N N . ALA B 1 95 ? -11.445 3.348 -6.996 1 97.81 95 ALA B N 1
ATOM 2831 C CA . ALA B 1 95 ? -11.18 2.172 -7.82 1 97.81 95 ALA B CA 1
ATOM 2832 C C . ALA B 1 95 ? -10.445 1.099 -7.027 1 97.81 95 ALA B C 1
ATOM 2834 O O . ALA B 1 95 ? -10.719 -0.093 -7.176 1 97.81 95 ALA B O 1
ATOM 2835 N N . PHE B 1 96 ? -9.531 1.542 -6.223 1 98.38 96 PHE B N 1
ATOM 2836 C CA . PHE B 1 96 ? -8.789 0.607 -5.387 1 98.38 96 PHE B CA 1
ATOM 2837 C C . PHE B 1 96 ? -9.711 -0.079 -4.387 1 98.38 96 PHE B C 1
ATOM 2839 O O . PHE B 1 96 ? -9.695 -1.305 -4.262 1 98.38 96 PHE B O 1
ATOM 2846 N N . THR B 1 97 ? -10.477 0.738 -3.67 1 98 97 THR B N 1
ATOM 2847 C CA . THR B 1 97 ? -11.367 0.164 -2.668 1 98 97 THR B CA 1
ATOM 2848 C C . THR B 1 97 ? -12.398 -0.752 -3.32 1 98 97 THR B C 1
ATOM 2850 O O . THR B 1 97 ? -12.711 -1.817 -2.787 1 98 97 THR B O 1
ATOM 2853 N N . ASP B 1 98 ? -12.953 -0.341 -4.492 1 97.88 98 ASP B N 1
ATOM 2854 C CA . ASP B 1 98 ? -13.883 -1.195 -5.223 1 97.88 98 ASP B CA 1
ATOM 2855 C C . ASP B 1 98 ? -13.234 -2.529 -5.586 1 97.88 98 ASP B C 1
ATOM 2857 O O . ASP B 1 98 ? -13.875 -3.58 -5.508 1 97.88 98 ASP B O 1
ATOM 2861 N N . LEU B 1 99 ? -11.984 -2.479 -5.949 1 98.25 99 LEU B N 1
ATOM 2862 C CA . LEU B 1 99 ? -11.273 -3.68 -6.363 1 98.25 99 LEU B CA 1
ATOM 2863 C C . LEU B 1 99 ? -11.102 -4.641 -5.191 1 98.25 99 LEU B C 1
ATOM 2865 O O . LEU B 1 99 ? -11.438 -5.82 -5.293 1 98.25 99 LEU B O 1
ATOM 2869 N N . ILE B 1 100 ? -10.609 -4.141 -4.031 1 97.25 100 ILE B N 1
ATOM 2870 C CA . ILE B 1 100 ? -10.141 -5.055 -2.99 1 97.25 100 ILE B CA 1
ATOM 2871 C C . ILE B 1 100 ? -11.32 -5.48 -2.115 1 97.25 100 ILE B C 1
ATOM 2873 O O . ILE B 1 100 ? -11.258 -6.504 -1.434 1 97.25 100 ILE B O 1
ATOM 2877 N N . VAL B 1 101 ? -12.445 -4.711 -2.16 1 96.31 101 VAL B N 1
ATOM 2878 C CA . VAL B 1 101 ? -13.586 -5.02 -1.3 1 96.31 101 VAL B CA 1
ATOM 2879 C C . VAL B 1 101 ? -14.664 -5.742 -2.107 1 96.31 101 VAL B C 1
ATOM 2881 O O . VAL B 1 101 ? -15.18 -6.777 -1.683 1 96.31 101 VAL B O 1
ATOM 2884 N N . SER B 1 102 ? -14.992 -5.234 -3.326 1 95.25 102 SER B N 1
ATOM 2885 C CA . SER B 1 102 ? -16.141 -5.73 -4.086 1 95.25 102 SER B CA 1
ATOM 2886 C C . SER B 1 102 ? -15.68 -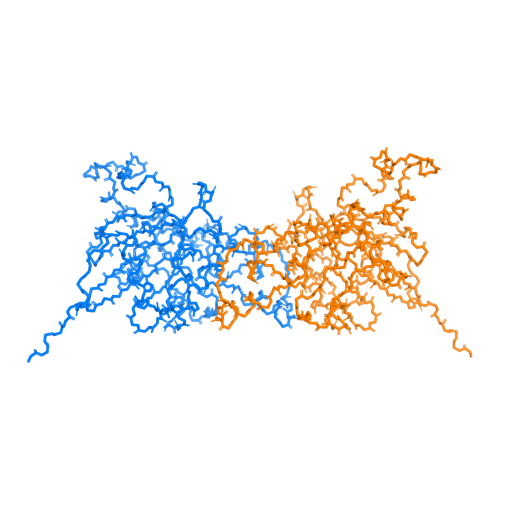6.488 -5.332 1 95.25 102 SER B C 1
ATOM 2888 O O . SER B 1 102 ? -16.5 -6.969 -6.109 1 95.25 102 SER B O 1
ATOM 2890 N N . ARG B 1 103 ? -14.391 -6.543 -5.602 1 95.94 103 ARG B N 1
ATOM 2891 C CA . ARG B 1 103 ? -13.836 -7.223 -6.766 1 95.94 103 ARG B CA 1
ATOM 2892 C C . ARG B 1 103 ? -14.375 -6.625 -8.062 1 95.94 103 ARG B C 1
ATOM 2894 O O . ARG B 1 103 ? -14.773 -7.359 -8.969 1 95.94 103 ARG B O 1
ATOM 2901 N N . VAL B 1 104 ? -14.516 -5.328 -8.023 1 97.19 104 VAL B N 1
ATOM 2902 C CA . VAL B 1 104 ? -14.875 -4.594 -9.234 1 97.19 104 VAL B CA 1
ATOM 2903 C C . VAL B 1 104 ? -13.609 -4.055 -9.898 1 97.19 104 VAL B C 1
ATOM 2905 O O . VAL B 1 104 ? -12.883 -3.242 -9.312 1 97.19 104 VAL B O 1
ATOM 2908 N N . ALA B 1 105 ? -13.367 -4.523 -11.078 1 98.12 105 ALA B N 1
ATOM 2909 C CA . ALA B 1 105 ? -12.156 -4.133 -11.797 1 98.12 105 ALA B CA 1
ATOM 2910 C C . ALA B 1 105 ? -12.367 -2.812 -12.539 1 98.12 105 ALA B C 1
ATOM 2912 O O . ALA B 1 105 ? -13.43 -2.574 -13.109 1 98.12 105 ALA B O 1
ATOM 2913 N N . ALA B 1 106 ? -11.398 -1.999 -12.477 1 97.06 106 ALA B N 1
ATOM 2914 C CA . ALA B 1 106 ? -11.375 -0.805 -13.32 1 97.06 106 ALA B CA 1
ATOM 2915 C C . ALA B 1 106 ? -11.203 -1.174 -14.789 1 97.06 106 ALA B C 1
ATOM 2917 O O . ALA B 1 106 ? -10.992 -2.342 -15.125 1 97.06 106 ALA B O 1
ATOM 2918 N N . GLY B 1 107 ? -11.359 -0.209 -15.688 1 94.69 107 GLY B N 1
ATOM 2919 C CA . GLY B 1 107 ? -11.117 -0.429 -17.109 1 94.69 107 GLY B CA 1
ATOM 2920 C C . GLY B 1 107 ? -9.664 -0.704 -17.438 1 94.69 107 GLY B C 1
ATOM 2921 O O . GLY B 1 107 ? -8.945 -1.291 -16.625 1 94.69 107 GLY B O 1
ATOM 2922 N N . GLN B 1 108 ? -9.211 -0.343 -18.516 1 95.56 108 GLN B N 1
ATOM 2923 C CA . GLN B 1 108 ? -7.84 -0.606 -18.938 1 95.56 108 GLN B CA 1
ATOM 2924 C C . GLN B 1 108 ? -6.836 0.164 -18.094 1 95.56 108 GLN B C 1
ATOM 2926 O O . GLN B 1 108 ? -7.047 1.339 -17.781 1 95.56 108 GLN B O 1
ATOM 2931 N N . ILE B 1 109 ? -5.906 -0.536 -17.656 1 95.81 109 ILE B N 1
ATOM 2932 C CA . ILE B 1 109 ? -4.801 0.072 -16.922 1 95.81 109 ILE B CA 1
ATOM 2933 C C . ILE B 1 109 ? -3.668 0.413 -17.891 1 95.81 109 ILE B C 1
ATOM 2935 O O . ILE B 1 109 ? -3.186 -0.456 -18.625 1 95.81 109 ILE B O 1
ATOM 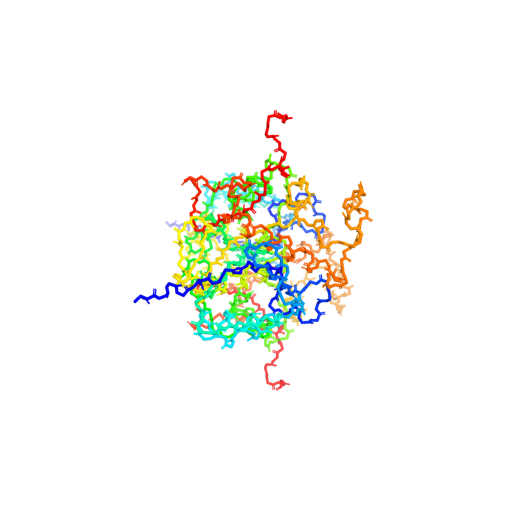2939 N N . LEU B 1 110 ? -3.182 1.574 -17.906 1 93.75 110 LEU B N 1
ATOM 2940 C CA . LEU B 1 110 ? -2.201 2.047 -18.891 1 93.75 110 LEU B CA 1
ATOM 2941 C C . LEU B 1 110 ? -0.94 2.547 -18.188 1 93.75 110 LEU B C 1
ATOM 2943 O O . LEU B 1 110 ? -0.209 1.762 -17.578 1 93.75 110 LEU B O 1
ATOM 2947 N N . SER B 1 111 ? -0.793 3.891 -18.094 1 91.31 111 SER B N 1
ATOM 2948 C CA . SER B 1 111 ? 0.415 4.438 -17.484 1 91.31 111 SER B CA 1
ATOM 2949 C C . SER B 1 111 ? 0.321 4.426 -15.961 1 91.31 111 SER B C 1
ATOM 2951 O O . SER B 1 111 ? -0.774 4.332 -15.398 1 91.31 111 SER B O 1
ATOM 2953 N N . SER B 1 112 ? 1.448 4.492 -15.359 1 91.12 112 SER B N 1
ATOM 2954 C CA . SER B 1 112 ? 1.506 4.496 -13.898 1 91.12 112 SER B CA 1
ATOM 2955 C C . SER B 1 112 ? 0.722 5.668 -13.32 1 91.12 112 SER B C 1
ATOM 2957 O O . SER B 1 112 ? -0.062 5.492 -12.383 1 91.12 112 SER B O 1
ATOM 2959 N N . SER B 1 113 ? 0.863 6.867 -13.859 1 90.56 113 SER B N 1
ATOM 2960 C CA . SER B 1 113 ? 0.231 8.07 -13.328 1 90.56 113 SER B CA 1
ATOM 2961 C C . SER B 1 113 ? -1.281 8.031 -13.523 1 90.56 113 SER B C 1
ATOM 2963 O O . SER B 1 113 ? -2.025 8.672 -12.781 1 90.56 113 SER B O 1
ATOM 2965 N N . ALA B 1 114 ? -1.746 7.238 -14.477 1 93.12 114 ALA B N 1
ATOM 2966 C CA . ALA B 1 114 ? -3.174 7.168 -14.773 1 93.12 114 ALA B CA 1
ATOM 2967 C C . ALA B 1 114 ? -3.814 5.957 -14.102 1 93.12 114 ALA B C 1
ATOM 2969 O O . ALA B 1 114 ? -5.023 5.742 -14.219 1 93.12 114 ALA B O 1
ATOM 2970 N N . ASN B 1 115 ? -3.016 5.113 -13.484 1 96.38 115 ASN B N 1
ATOM 2971 C CA . ASN B 1 115 ? -3.523 3.904 -12.836 1 96.38 115 ASN B CA 1
ATOM 2972 C C . ASN B 1 115 ? -4.516 4.234 -11.727 1 96.38 115 ASN B C 1
ATOM 2974 O O . ASN B 1 115 ? -4.145 4.824 -10.711 1 96.38 115 ASN B O 1
ATOM 2978 N N . PRO B 1 116 ? -5.742 3.885 -11.875 1 96.81 116 PRO B N 1
ATOM 2979 C CA . PRO B 1 116 ? -6.777 4.324 -10.938 1 96.81 116 PRO B CA 1
ATOM 2980 C C . PRO B 1 116 ? -6.691 3.604 -9.594 1 96.81 116 PRO B C 1
ATOM 2982 O O . PRO B 1 116 ? -7.324 4.027 -8.625 1 96.81 116 PRO B O 1
ATOM 2985 N N . TYR B 1 117 ? -5.941 2.457 -9.555 1 97.62 117 TYR B N 1
ATOM 2986 C CA . TYR B 1 117 ? -5.781 1.758 -8.281 1 97.62 117 TYR B CA 1
ATOM 2987 C C . TYR B 1 117 ? -4.742 2.445 -7.406 1 97.62 117 TYR B C 1
ATOM 2989 O O . TYR B 1 117 ? -4.852 2.439 -6.18 1 97.62 117 TYR B O 1
ATOM 2997 N N . LEU B 1 118 ? -3.742 3.023 -8.062 1 96.56 118 LEU B N 1
ATOM 2998 C CA . LEU B 1 118 ? -2.533 3.449 -7.363 1 96.56 118 LEU B CA 1
ATOM 2999 C C . LEU B 1 118 ? -2.629 4.914 -6.953 1 96.56 118 LEU B C 1
ATOM 3001 O O . LEU B 1 118 ? -1.916 5.359 -6.051 1 96.56 118 LEU B O 1
ATOM 3005 N N . HIS B 1 119 ? -3.514 5.68 -7.66 1 96.88 119 HIS B N 1
ATOM 3006 C CA . HIS B 1 119 ? -3.58 7.117 -7.418 1 96.88 119 HIS B CA 1
ATOM 3007 C C . HIS B 1 119 ? -5.027 7.594 -7.32 1 96.88 119 HIS B C 1
ATOM 3009 O O . HIS B 1 119 ? -5.883 7.152 -8.086 1 96.88 119 HIS B O 1
ATOM 3015 N N . ARG B 1 120 ? -5.293 8.469 -6.336 1 97.5 120 ARG B N 1
ATOM 3016 C CA . ARG B 1 120 ? -6.566 9.172 -6.25 1 97.5 120 ARG B CA 1
ATOM 3017 C C . ARG B 1 120 ? -6.652 10.281 -7.293 1 97.5 120 ARG B C 1
ATOM 3019 O O . ARG B 1 120 ? -5.676 10.562 -7.988 1 97.5 120 ARG B O 1
ATOM 3026 N N . GLU B 1 121 ? -7.809 10.883 -7.387 1 96.75 121 GLU B N 1
ATOM 3027 C CA . GLU B 1 121 ? -7.984 12.016 -8.289 1 96.75 121 GLU B CA 1
ATOM 3028 C C . GLU B 1 121 ? -7.066 13.172 -7.906 1 96.75 121 GLU B C 1
ATOM 3030 O O . GLU B 1 121 ? -6.578 13.898 -8.773 1 96.75 121 GLU B O 1
ATOM 3035 N N . THR B 1 122 ? -6.828 13.367 -6.59 1 97.62 122 THR B N 1
ATOM 3036 C CA . THR B 1 122 ? -5.988 14.469 -6.137 1 97.62 122 THR B CA 1
ATOM 3037 C C . THR B 1 122 ? -4.551 14.281 -6.605 1 97.62 122 THR B C 1
ATOM 3039 O O . THR B 1 122 ? -3.883 15.25 -6.98 1 97.62 122 THR B O 1
ATOM 3042 N N . GLU B 1 123 ? -4.035 13.016 -6.609 1 97.06 123 GLU B N 1
ATOM 3043 C CA . GLU B 1 123 ? -2.693 12.789 -7.141 1 97.06 123 GLU B CA 1
ATOM 3044 C C . GLU B 1 123 ? -2.648 13.023 -8.648 1 97.06 123 GLU B C 1
ATOM 3046 O O . GLU B 1 123 ? -1.686 13.586 -9.164 1 97.06 123 GLU B O 1
ATOM 3051 N N . ARG B 1 124 ? -3.633 12.578 -9.367 1 95.19 124 ARG B N 1
ATOM 3052 C CA . ARG B 1 124 ? -3.682 12.805 -10.805 1 95.19 124 ARG B CA 1
ATOM 3053 C C . ARG B 1 124 ? -3.674 14.297 -11.125 1 95.19 124 ARG B C 1
ATOM 3055 O O . ARG B 1 124 ? -2.992 14.734 -12.055 1 95.19 124 ARG B O 1
ATOM 3062 N N . PHE B 1 125 ? -4.492 15.062 -10.336 1 95.88 125 PHE B N 1
ATOM 3063 C CA . PHE B 1 125 ? -4.496 16.516 -10.438 1 95.88 125 PHE B CA 1
ATOM 3064 C C . PHE B 1 125 ? -3.084 17.078 -10.305 1 95.88 125 PHE B C 1
ATOM 3066 O O . PHE B 1 125 ? -2.676 17.938 -11.094 1 95.88 125 PHE B O 1
ATOM 3073 N N . LEU B 1 126 ? -2.357 16.562 -9.359 1 96.44 126 LEU B N 1
ATOM 3074 C CA . LEU B 1 126 ? -1.01 17.047 -9.094 1 96.44 126 LEU B CA 1
ATOM 3075 C C . LEU B 1 126 ? -0.047 16.625 -10.195 1 96.44 126 LEU B C 1
ATOM 3077 O O . LEU B 1 126 ? 0.835 17.391 -10.586 1 96.44 126 LEU B O 1
ATOM 3081 N N . PHE B 1 127 ? -0.219 15.391 -10.734 1 95 127 PHE B N 1
ATOM 3082 C CA . PHE B 1 127 ? 0.593 14.938 -11.859 1 95 127 PHE B CA 1
ATOM 3083 C C . PHE B 1 127 ? 0.478 15.906 -13.031 1 95 127 PHE B C 1
ATOM 3085 O O . PHE B 1 127 ? 1.487 16.297 -13.609 1 95 127 PHE B O 1
ATOM 3092 N N . GLU B 1 128 ? -0.701 16.281 -13.336 1 93.62 128 GLU B N 1
ATOM 3093 C CA . GLU B 1 128 ? -0.982 17.156 -14.477 1 93.62 128 GLU B CA 1
ATOM 3094 C C . GLU B 1 128 ? -0.36 18.531 -14.281 1 93.62 128 GLU B C 1
ATOM 3096 O O . GLU B 1 128 ? -0.254 19.312 -15.234 1 93.62 128 GLU B O 1
ATOM 3101 N N . ARG B 1 129 ? 0.069 18.828 -13.109 1 93.69 129 ARG B N 1
ATOM 3102 C CA . ARG B 1 129 ? 0.589 20.156 -12.773 1 93.69 129 ARG B CA 1
ATOM 3103 C C . ARG B 1 129 ? 2.066 20.078 -12.398 1 93.69 129 ARG B C 1
ATOM 3105 O O . ARG B 1 129 ? 2.59 20.984 -11.75 1 93.69 129 ARG B O 1
ATOM 3112 N N . GLY B 1 130 ? 2.641 18.938 -12.734 1 90.25 130 GLY B N 1
ATOM 3113 C CA . GLY B 1 130 ? 4.094 18.844 -12.734 1 90.25 130 GLY B CA 1
ATOM 3114 C C . GLY B 1 130 ? 4.652 18.266 -11.445 1 90.25 130 GLY B C 1
ATOM 3115 O O . GLY B 1 130 ? 5.852 18.359 -11.188 1 90.25 130 GLY B O 1
ATOM 3116 N N . LEU B 1 131 ? 3.793 17.766 -10.625 1 94.31 131 LEU B N 1
ATOM 3117 C CA . LEU B 1 131 ? 4.258 17.141 -9.391 1 94.31 131 LEU B CA 1
ATOM 3118 C C . LEU B 1 131 ? 4.191 15.617 -9.508 1 94.31 131 LEU B C 1
ATOM 3120 O O . LEU B 1 131 ? 3.59 15.086 -10.445 1 94.31 131 LEU B O 1
ATOM 3124 N N . SER B 1 132 ? 4.906 14.875 -8.695 1 92.62 132 SER B N 1
ATOM 3125 C CA . SER B 1 132 ? 4.938 13.414 -8.695 1 92.62 132 SER B CA 1
ATOM 3126 C C . SER B 1 132 ? 4.695 12.859 -7.297 1 92.62 132 SER B C 1
ATOM 3128 O O . SER B 1 132 ? 5.602 12.289 -6.684 1 92.62 132 SER B O 1
ATOM 3130 N N . PRO B 1 133 ? 3.469 13.016 -6.824 1 94.75 133 PRO B N 1
ATOM 3131 C CA . PRO B 1 133 ? 3.172 12.523 -5.477 1 94.75 133 PRO B CA 1
ATOM 3132 C C . PRO B 1 133 ? 3.371 11.008 -5.344 1 94.75 133 PRO B C 1
ATOM 3134 O O . PRO B 1 133 ? 3.266 10.281 -6.336 1 94.75 133 PRO B O 1
ATOM 3137 N N . LEU B 1 134 ? 3.656 10.578 -4.184 1 93.5 134 LEU B N 1
ATOM 3138 C CA . LEU B 1 134 ? 3.812 9.156 -3.896 1 93.5 134 LEU B CA 1
ATOM 3139 C C . LEU B 1 134 ? 2.453 8.477 -3.775 1 93.5 134 LEU B C 1
ATOM 3141 O O . LEU B 1 134 ? 1.45 9.125 -3.479 1 93.5 134 LEU B O 1
ATOM 3145 N N . SER B 1 135 ? 2.441 7.203 -4.055 1 93.69 135 SER B N 1
ATOM 3146 C CA . SER B 1 135 ? 1.271 6.352 -3.877 1 93.69 135 SER B CA 1
ATOM 3147 C C . SER B 1 135 ? 1.374 5.531 -2.596 1 93.69 135 SER B C 1
ATOM 3149 O O . SER B 1 135 ? 2.385 4.863 -2.359 1 93.69 135 SER B O 1
ATOM 3151 N N . PRO B 1 136 ? 0.295 5.582 -1.774 1 92.94 136 PRO B N 1
ATOM 3152 C CA . PRO B 1 136 ? 0.352 4.75 -0.569 1 92.94 136 PRO B CA 1
ATOM 3153 C C . PRO B 1 136 ? 0.327 3.256 -0.879 1 92.94 136 PRO B C 1
ATOM 3155 O O . PRO B 1 136 ? 0.592 2.434 0.002 1 92.94 136 PRO B O 1
ATOM 3158 N N . ILE B 1 137 ? 0.027 2.883 -2.057 1 94.12 137 ILE B N 1
ATOM 3159 C CA . ILE B 1 137 ? -0.04 1.483 -2.461 1 94.12 137 ILE B CA 1
ATOM 3160 C C . ILE B 1 137 ? 1.284 1.065 -3.096 1 94.12 137 ILE B C 1
ATOM 3162 O O . ILE B 1 137 ? 1.746 -0.061 -2.9 1 94.12 137 ILE B O 1
ATOM 3166 N N . LYS B 1 138 ? 1.934 2.057 -3.754 1 92.25 138 LYS B N 1
ATOM 3167 C CA . LYS B 1 138 ? 3.09 1.705 -4.574 1 92.25 138 LYS B CA 1
ATOM 3168 C C . LYS B 1 138 ? 4.391 2.131 -3.896 1 92.25 138 LYS B C 1
ATOM 3170 O O . LYS B 1 138 ? 5.441 1.527 -4.125 1 92.25 138 LYS B O 1
ATOM 3175 N N . ASP B 1 139 ? 4.496 3.307 -3.109 1 88.88 139 ASP B N 1
ATOM 3176 C CA . ASP B 1 139 ? 5.719 3.986 -2.693 1 88.88 139 ASP B CA 1
ATOM 3177 C C . ASP B 1 139 ? 5.949 3.832 -1.192 1 88.88 139 ASP B C 1
ATOM 3179 O O . ASP B 1 139 ? 6.473 4.738 -0.543 1 88.88 139 ASP B O 1
ATOM 3183 N N . MET B 1 140 ? 5.828 2.85 -0.468 1 90.19 140 MET B N 1
ATOM 3184 C CA . MET B 1 140 ? 6.164 2.443 0.894 1 90.19 140 MET B CA 1
ATOM 3185 C C . MET B 1 140 ? 5.664 3.469 1.906 1 90.19 140 MET B C 1
ATOM 3187 O O . MET B 1 140 ? 6.375 3.811 2.854 1 90.19 140 MET B O 1
ATOM 3191 N N . ILE B 1 141 ? 4.539 4.188 1.705 1 93.44 141 ILE B N 1
ATOM 3192 C CA . ILE B 1 141 ? 3.992 5.133 2.672 1 93.44 141 ILE B CA 1
ATOM 3193 C C . ILE B 1 141 ? 2.629 4.645 3.158 1 93.44 141 ILE B C 1
ATOM 3195 O O . ILE B 1 141 ? 1.824 5.434 3.66 1 93.44 141 ILE B O 1
ATOM 3199 N N . GLY B 1 142 ? 2.441 3.379 2.941 1 96.44 142 GLY B N 1
ATOM 3200 C CA . GLY B 1 142 ? 1.194 2.797 3.408 1 96.44 142 GLY B CA 1
ATOM 3201 C C . GLY B 1 142 ? 1.082 2.756 4.922 1 96.44 142 GLY B C 1
ATOM 3202 O O . GLY B 1 142 ? -0.01 2.91 5.473 1 96.44 142 GLY B O 1
ATOM 3203 N N . SER B 1 143 ? 2.238 2.525 5.578 1 96.69 143 SER B N 1
ATOM 3204 C CA . SER B 1 143 ? 2.244 2.547 7.039 1 96.69 143 SER B CA 1
ATOM 3205 C C . SER B 1 143 ? 1.847 3.92 7.57 1 96.69 143 SER B C 1
ATOM 3207 O O . SER B 1 143 ? 1.017 4.023 8.477 1 96.69 143 SER B O 1
ATOM 3209 N N . GLN B 1 144 ? 2.379 4.973 6.996 1 97.88 144 GLN B N 1
ATOM 3210 C CA . GLN B 1 144 ? 2.043 6.344 7.363 1 97.88 144 GLN B CA 1
ATOM 3211 C C . GLN B 1 144 ? 0.575 6.648 7.078 1 97.88 144 GLN B C 1
ATOM 3213 O O . GLN B 1 144 ? -0.114 7.25 7.906 1 97.88 144 GLN B O 1
ATOM 3218 N N . ALA B 1 145 ? 0.124 6.18 5.918 1 98.5 145 ALA B N 1
ATOM 3219 C CA . ALA B 1 145 ? -1.26 6.434 5.523 1 98.5 145 ALA B CA 1
ATOM 3220 C C . ALA B 1 145 ? -2.236 5.801 6.508 1 98.5 145 ALA B C 1
ATOM 3222 O O . ALA B 1 145 ? -3.193 6.441 6.945 1 98.5 145 ALA B O 1
ATOM 3223 N N . THR B 1 146 ? -1.994 4.504 6.879 1 98.38 146 THR B N 1
ATOM 3224 C CA . THR B 1 146 ? -2.91 3.828 7.793 1 98.38 146 THR B CA 1
ATOM 3225 C C . THR B 1 146 ? -2.881 4.484 9.172 1 98.38 146 THR B C 1
ATOM 3227 O O . THR B 1 146 ? -3.898 4.531 9.867 1 98.38 146 THR B O 1
ATOM 3230 N N . LYS B 1 147 ? -1.736 4.973 9.578 1 98.5 147 LYS B N 1
ATOM 3231 C CA . LYS B 1 147 ? -1.622 5.688 10.844 1 98.5 147 LYS B CA 1
ATOM 3232 C C . LYS B 1 147 ? -2.451 6.969 10.828 1 98.5 147 LYS B C 1
ATOM 3234 O O . LYS B 1 147 ? -3.186 7.254 11.781 1 98.5 147 LYS B O 1
ATOM 3239 N N . GLY B 1 148 ? -2.357 7.766 9.781 1 98.75 148 GLY B N 1
ATOM 3240 C CA . GLY B 1 148 ? -3.164 8.969 9.633 1 98.75 148 GLY B CA 1
ATOM 3241 C C . GLY B 1 148 ? -4.652 8.68 9.594 1 98.75 148 GLY B C 1
ATOM 3242 O O . GLY B 1 148 ? -5.445 9.383 10.227 1 98.75 148 GLY B O 1
ATOM 3243 N N . ILE B 1 149 ? -5.016 7.648 8.867 1 98.69 149 ILE B N 1
ATOM 3244 C CA . ILE B 1 149 ? -6.434 7.32 8.727 1 98.69 149 ILE B CA 1
ATOM 3245 C C . ILE B 1 149 ? -6.961 6.754 10.039 1 98.69 149 ILE B C 1
ATOM 3247 O O . ILE B 1 149 ? -8.109 7.008 10.422 1 98.69 149 ILE B O 1
ATOM 3251 N N . HIS B 1 150 ? -6.133 5.949 10.758 1 98.81 150 HIS B N 1
ATOM 3252 C CA . HIS B 1 150 ? -6.473 5.488 12.102 1 98.81 150 HIS B CA 1
ATOM 3253 C C . HIS B 1 150 ? -6.77 6.664 13.023 1 98.81 150 HIS B C 1
ATOM 3255 O O . HIS B 1 150 ? -7.75 6.641 13.773 1 98.81 150 HIS B O 1
ATOM 3261 N N . PHE B 1 151 ? -5.93 7.707 13 1 98.81 151 PHE B N 1
ATOM 3262 C CA . PHE B 1 151 ? -6.133 8.953 13.734 1 98.81 151 PHE B CA 1
ATOM 3263 C C . PHE B 1 151 ? -7.5 9.547 13.422 1 98.81 151 PHE B C 1
ATOM 3265 O O . PHE B 1 151 ? -8.25 9.914 14.328 1 98.81 151 PHE B O 1
ATOM 3272 N N . LEU B 1 152 ? -7.875 9.648 12.164 1 98.81 152 LEU B N 1
ATOM 3273 C CA . LEU B 1 152 ? -9.164 10.203 11.773 1 98.81 152 LEU B CA 1
ATOM 3274 C C . LEU B 1 152 ? -10.312 9.359 12.328 1 98.81 152 LEU B C 1
ATOM 3276 O O . LEU B 1 152 ? -11.266 9.898 12.891 1 98.81 152 LEU B O 1
ATOM 3280 N N . ALA B 1 153 ? -10.141 8.07 12.125 1 98.69 153 ALA B N 1
ATOM 3281 C CA . ALA B 1 153 ? -11.203 7.156 12.547 1 98.69 153 ALA B CA 1
ATOM 3282 C C . ALA B 1 153 ? -11.516 7.312 14.031 1 98.69 153 ALA B C 1
ATOM 3284 O O . ALA B 1 153 ? -12.672 7.25 14.445 1 98.69 153 ALA B O 1
ATOM 3285 N N . ARG B 1 154 ? -10.539 7.547 14.789 1 98.69 154 ARG B N 1
ATOM 3286 C CA . ARG B 1 154 ? -10.711 7.562 16.234 1 98.69 154 ARG B CA 1
ATOM 3287 C C . ARG B 1 154 ? -11.039 8.961 16.734 1 98.69 154 ARG B C 1
ATOM 3289 O O . ARG B 1 154 ? -11.773 9.125 17.719 1 98.69 154 ARG B O 1
ATOM 3296 N N . PHE B 1 155 ? -10.516 10.008 16.031 1 98.75 155 PHE B N 1
ATOM 3297 C CA . PHE B 1 155 ? -10.492 11.289 16.719 1 98.75 155 PHE B CA 1
ATOM 3298 C C . PHE B 1 155 ? -11.117 12.383 15.859 1 98.75 155 PHE B C 1
ATOM 3300 O O . PHE B 1 155 ? -11.414 13.477 16.344 1 98.75 155 PHE B O 1
ATOM 3307 N N . ALA B 1 156 ? -11.305 12.164 14.617 1 98.56 156 ALA B N 1
ATOM 3308 C CA . ALA B 1 156 ? -11.969 13.078 13.688 1 98.56 156 ALA B CA 1
ATOM 3309 C C . ALA B 1 156 ? -12.766 12.312 12.641 1 98.56 156 ALA B C 1
ATOM 3311 O O . ALA B 1 156 ? -12.523 12.461 11.438 1 98.56 156 ALA B O 1
ATOM 3312 N N . PRO B 1 157 ? -13.758 11.602 13.062 1 97.62 157 PRO B N 1
ATOM 3313 C CA . PRO B 1 157 ? -14.391 10.617 12.18 1 97.62 157 PRO B CA 1
ATOM 3314 C C . PRO B 1 157 ? -15.375 11.25 11.195 1 97.62 157 PRO B C 1
ATOM 3316 O O . PRO B 1 157 ? -15.742 10.625 10.195 1 97.62 157 PRO B O 1
ATOM 3319 N N . ASP B 1 158 ? -15.812 12.461 11.445 1 97.69 158 ASP B N 1
ATOM 3320 C CA . ASP B 1 158 ? -16.844 13.062 10.617 1 97.69 158 ASP B CA 1
ATOM 3321 C C . ASP B 1 158 ? -16.234 13.875 9.477 1 97.69 158 ASP B C 1
ATOM 3323 O O . ASP B 1 158 ? -15.156 14.453 9.633 1 97.69 158 ASP B O 1
ATOM 3327 N N . LEU B 1 159 ? -16.875 13.844 8.391 1 97.38 159 LEU B N 1
ATOM 3328 C CA . LEU B 1 159 ? -16.5 14.664 7.242 1 97.38 159 LEU B CA 1
ATOM 3329 C C . LEU B 1 159 ? -17.312 15.953 7.195 1 97.38 159 LEU B C 1
ATOM 3331 O O . LEU B 1 159 ? -18.516 15.914 6.918 1 97.38 159 LEU B O 1
ATOM 3335 N N . ALA B 1 160 ? -16.703 17.047 7.449 1 97.81 160 ALA B N 1
ATOM 3336 C CA . ALA B 1 160 ? -17.391 18.344 7.379 1 97.81 160 ALA B CA 1
ATOM 3337 C C . ALA B 1 160 ? -17.578 18.781 5.93 1 97.81 160 ALA B C 1
ATOM 3339 O O . ALA B 1 160 ? -18.625 19.312 5.566 1 97.81 160 ALA B O 1
ATOM 3340 N N . SER B 1 161 ? -16.609 18.562 5.102 1 97.25 161 SER B N 1
ATOM 3341 C CA . SER B 1 161 ? -16.562 18.75 3.654 1 97.25 161 SER B CA 1
ATOM 3342 C C . SER B 1 161 ? -15.453 17.922 3.025 1 97.25 161 SER B C 1
ATOM 3344 O O . SER B 1 161 ? -14.633 17.328 3.732 1 97.25 161 SER B O 1
ATOM 3346 N N . CYS B 1 162 ? -15.406 17.812 1.756 1 97.56 162 CYS B N 1
ATOM 3347 C CA . CYS B 1 162 ? -14.398 17 1.093 1 97.56 162 CYS B CA 1
ATOM 3348 C C . CYS B 1 162 ? -12.992 17.406 1.515 1 97.56 162 CYS B C 1
ATOM 3350 O O . CYS B 1 162 ? -12.57 18.531 1.251 1 97.56 162 CYS B O 1
ATOM 3352 N N . GLY B 1 163 ? -12.367 16.531 2.236 1 98.25 163 GLY B N 1
ATOM 3353 C CA . GLY B 1 163 ? -10.984 16.781 2.635 1 98.25 163 GLY B CA 1
ATOM 3354 C C . GLY B 1 163 ? -10.867 17.391 4.02 1 98.25 163 GLY B C 1
ATOM 3355 O O . GLY B 1 163 ? -9.758 17.625 4.504 1 98.25 163 GLY B O 1
ATOM 3356 N N . LEU B 1 164 ? -11.992 17.688 4.668 1 98.69 164 LEU B N 1
ATOM 3357 C CA . LEU B 1 164 ? -11.984 18.219 6.02 1 98.69 164 LEU B CA 1
ATOM 3358 C C . LEU B 1 164 ? -12.688 17.281 6.992 1 98.69 164 LEU B C 1
ATOM 3360 O O . LEU B 1 164 ? -13.914 17.156 6.949 1 98.69 164 LEU B O 1
ATOM 3364 N N . TRP B 1 165 ? -11.93 16.672 7.891 1 98.69 165 TRP B N 1
ATOM 3365 C CA . TRP B 1 165 ? -12.453 15.773 8.914 1 98.69 165 TRP B CA 1
ATOM 3366 C C . TRP B 1 165 ? -12.539 16.469 10.266 1 98.69 165 TRP B C 1
ATOM 3368 O O . TRP B 1 165 ? -11.797 17.422 10.531 1 98.69 165 TRP B O 1
ATOM 3378 N N . THR B 1 166 ? -13.461 15.992 11.125 1 98.69 166 THR B N 1
ATOM 3379 C CA . THR B 1 166 ? -13.641 16.672 12.398 1 98.69 166 THR B CA 1
ATOM 3380 C C . THR B 1 166 ? -14.336 15.766 13.406 1 98.69 166 THR B C 1
ATOM 3382 O O . THR B 1 166 ? -14.938 14.758 13.031 1 98.69 166 THR B O 1
ATOM 3385 N N . ASP B 1 167 ? -14.086 16.062 14.664 1 98.38 167 ASP B N 1
ATOM 3386 C CA . ASP B 1 167 ? -14.914 15.469 15.711 1 98.38 167 ASP B CA 1
ATOM 3387 C C . ASP B 1 167 ? -16.062 16.391 16.109 1 98.38 167 ASP B C 1
ATOM 3389 O O . ASP B 1 167 ? -16.859 16.062 16.984 1 98.38 167 ASP B O 1
ATOM 3393 N N . GLY B 1 168 ? -16.109 17.594 15.484 1 97.56 168 GLY B N 1
ATOM 3394 C CA . GLY B 1 168 ? -17.172 18.547 15.766 1 97.56 168 GLY B CA 1
ATOM 3395 C C . GLY B 1 168 ? -16.828 19.484 16.906 1 97.56 168 GLY B C 1
ATOM 3396 O O . GLY B 1 168 ? -17.578 20.438 17.172 1 97.56 168 GLY B O 1
ATOM 3397 N N . ARG B 1 169 ? -15.633 19.281 17.547 1 95.94 169 ARG B N 1
ATOM 3398 C CA . ARG B 1 169 ? -15.391 20.094 18.75 1 95.94 169 ARG B CA 1
ATOM 3399 C C . ARG B 1 169 ? -13.906 20.406 18.891 1 95.94 169 ARG B C 1
ATOM 3401 O O . ARG B 1 169 ? -13.508 21.578 18.797 1 95.94 169 ARG B O 1
ATOM 3408 N N . TYR B 1 170 ? -13.039 19.422 18.953 1 96.88 170 TYR B N 1
ATOM 3409 C CA . TYR B 1 170 ? -11.664 19.656 19.375 1 96.88 170 TYR B CA 1
ATOM 3410 C C . TYR B 1 170 ? -10.695 19.547 18.203 1 96.88 170 TYR B C 1
ATOM 3412 O O . TYR B 1 170 ? -9.648 20.188 18.203 1 96.88 170 TYR B O 1
ATOM 3420 N N . ILE B 1 171 ? -11.039 18.703 17.219 1 98.62 171 ILE B N 1
ATOM 3421 C CA . ILE B 1 171 ? -10.047 18.359 16.203 1 98.62 171 ILE B CA 1
ATOM 3422 C C . ILE B 1 171 ? -10.664 18.516 14.812 1 98.62 171 ILE B C 1
ATOM 3424 O O . ILE B 1 171 ? -11.773 18.047 14.562 1 98.62 171 ILE B O 1
ATOM 3428 N N . GLN B 1 172 ? -10.008 19.203 13.945 1 98.81 172 GLN B N 1
ATOM 3429 C CA . GLN B 1 172 ? -10.156 19.172 12.492 1 98.81 172 GLN B CA 1
ATOM 3430 C C . GLN B 1 172 ? -8.875 18.688 11.82 1 98.81 172 GLN B C 1
ATOM 3432 O O . GLN B 1 172 ? -7.785 18.812 12.383 1 98.81 172 GLN B O 1
ATOM 3437 N N . ALA B 1 173 ? -9 18.094 10.688 1 98.94 173 ALA B N 1
ATOM 3438 C CA . ALA B 1 173 ? -7.816 17.562 10.016 1 98.94 173 ALA B CA 1
ATOM 3439 C C . ALA B 1 173 ? -7.941 17.703 8.5 1 98.94 173 ALA B C 1
ATOM 3441 O O . ALA B 1 173 ? -9.016 17.5 7.938 1 98.94 173 ALA B O 1
ATOM 3442 N N . ILE B 1 174 ? -6.902 18.078 7.855 1 98.94 174 ILE B N 1
ATOM 3443 C CA . ILE B 1 174 ? -6.781 18.109 6.402 1 98.94 174 ILE B CA 1
ATOM 3444 C C . ILE B 1 174 ? -5.488 17.422 5.973 1 98.94 174 ILE B C 1
ATOM 3446 O O . ILE B 1 174 ? -4.621 17.141 6.805 1 98.94 174 ILE B O 1
ATOM 3450 N N . GLU B 1 175 ? -5.383 17.109 4.711 1 98.94 175 GLU B N 1
ATOM 3451 C CA . GLU B 1 175 ? -4.18 16.516 4.125 1 98.94 175 GLU B CA 1
ATOM 3452 C C . GLU B 1 175 ? -3.309 17.594 3.473 1 98.94 175 GLU B C 1
ATOM 3454 O O . GLU B 1 175 ? -3.789 18.375 2.658 1 98.94 175 GLU B O 1
ATOM 3459 N N . ALA B 1 176 ? -2.068 17.641 3.889 1 98.88 176 ALA B N 1
ATOM 3460 C CA . ALA B 1 176 ? -1.088 18.547 3.318 1 98.88 176 ALA B CA 1
ATOM 3461 C C . ALA B 1 176 ? 0.041 17.797 2.629 1 98.88 176 ALA B C 1
ATOM 3463 O O . ALA B 1 176 ? 0.177 16.578 2.801 1 98.88 176 ALA B O 1
ATOM 3464 N N . TYR B 1 177 ? 0.81 18.469 1.841 1 98.5 177 TYR B N 1
ATOM 3465 C CA . TYR B 1 177 ? 1.9 17.891 1.056 1 98.5 177 TYR B CA 1
ATOM 3466 C C . TYR B 1 177 ? 3.041 18.891 0.905 1 98.5 177 TYR B C 1
ATOM 3468 O O . TYR B 1 177 ? 3.096 19.641 -0.077 1 98.5 177 TYR B O 1
ATOM 3476 N N . PRO B 1 178 ? 3.963 18.859 1.835 1 98.12 178 PRO B N 1
ATOM 3477 C CA . PRO B 1 178 ? 5.023 19.859 1.88 1 98.12 178 PRO B CA 1
ATOM 3478 C C . PRO B 1 178 ? 5.789 19.969 0.564 1 98.12 178 PRO B C 1
ATOM 3480 O O . PRO B 1 178 ? 6.18 21.078 0.162 1 98.12 178 PRO B O 1
ATOM 3483 N N . SER B 1 179 ? 6.023 18.875 -0.155 1 96.81 179 SER B N 1
ATOM 3484 C CA . SER B 1 179 ? 6.781 18.922 -1.4 1 96.81 179 SER B CA 1
ATOM 3485 C C . SER B 1 179 ? 6.094 19.812 -2.43 1 96.81 179 SER B C 1
ATOM 3487 O O . SER B 1 179 ? 6.762 20.469 -3.238 1 96.81 179 SER B O 1
ATOM 3489 N N . ALA B 1 180 ? 4.832 19.875 -2.424 1 97.06 180 ALA B N 1
ATOM 3490 C CA . ALA B 1 180 ? 4.078 20.703 -3.363 1 97.06 180 ALA B CA 1
ATOM 3491 C C . ALA B 1 180 ? 4.168 22.188 -2.998 1 97.06 180 ALA B C 1
ATOM 3493 O O . ALA B 1 180 ? 3.779 23.047 -3.785 1 97.06 180 ALA B O 1
ATOM 3494 N N . CYS B 1 181 ? 4.684 22.5 -1.819 1 96.88 181 CYS B N 1
ATOM 3495 C CA . CYS B 1 181 ? 4.75 23.859 -1.325 1 96.88 181 CYS B CA 1
ATOM 3496 C C . CYS B 1 181 ? 6.102 24.5 -1.649 1 96.88 181 CYS B C 1
ATOM 3498 O O . CYS B 1 181 ? 6.285 25.703 -1.478 1 96.88 181 CYS B O 1
ATOM 3500 N N . LYS B 1 182 ? 6.969 23.719 -2.119 1 93.88 182 LYS B N 1
ATOM 3501 C CA . LYS B 1 182 ? 8.359 24.141 -2.27 1 93.88 182 LYS B CA 1
ATOM 3502 C C . LYS B 1 182 ? 8.477 25.297 -3.26 1 93.88 182 LYS B C 1
ATOM 3504 O O . LYS B 1 182 ? 9.336 26.156 -3.104 1 93.88 182 LYS B O 1
ATOM 3509 N N . ARG B 1 183 ? 7.617 25.391 -4.23 1 91.62 183 ARG B N 1
ATOM 3510 C CA . ARG B 1 183 ? 7.715 26.422 -5.258 1 91.62 183 ARG B CA 1
ATOM 3511 C C . ARG B 1 183 ? 6.789 27.594 -4.949 1 91.62 183 ARG B C 1
ATOM 3513 O O . ARG B 1 183 ? 6.707 28.547 -5.723 1 91.62 183 ARG B O 1
ATOM 3520 N N . SER B 1 184 ? 6.121 27.516 -3.91 1 95.56 184 SER B N 1
ATOM 3521 C CA . SER B 1 184 ? 5.156 28.547 -3.551 1 95.56 184 SER B CA 1
ATOM 3522 C C . SER B 1 184 ? 5.844 29.75 -2.914 1 95.56 184 SER B C 1
ATOM 3524 O O . SER B 1 184 ? 6.41 29.641 -1.825 1 95.56 184 SER B O 1
ATOM 3526 N N . ALA B 1 185 ? 5.73 30.891 -3.512 1 95.19 185 ALA B N 1
ATOM 3527 C CA . ALA B 1 185 ? 6.262 32.125 -2.939 1 95.19 185 ALA B CA 1
ATOM 3528 C C . ALA B 1 185 ? 5.531 32.5 -1.652 1 95.19 185 ALA B C 1
ATOM 3530 O O . ALA B 1 185 ? 6.141 33 -0.703 1 95.19 185 ALA B O 1
ATOM 3531 N N . CYS B 1 186 ? 4.23 32.25 -1.644 1 96.25 186 CYS B N 1
ATOM 3532 C CA . CYS B 1 186 ? 3.418 32.594 -0.476 1 96.25 186 CYS B CA 1
ATOM 3533 C C . CYS B 1 186 ? 3.861 31.781 0.74 1 96.25 186 CYS B C 1
ATOM 3535 O O . CYS B 1 186 ? 4.074 32.344 1.816 1 96.25 186 CYS B O 1
ATOM 3537 N N . ILE B 1 187 ? 4.047 30.484 0.553 1 97.12 187 ILE B N 1
ATOM 3538 C CA . ILE B 1 187 ? 4.457 29.641 1.664 1 97.12 187 ILE B CA 1
ATOM 3539 C C . ILE B 1 187 ? 5.883 29.984 2.082 1 97.12 187 ILE B C 1
ATOM 3541 O O . ILE B 1 187 ? 6.199 30.016 3.273 1 97.12 187 ILE B O 1
ATOM 3545 N N . SER B 1 188 ? 6.715 30.266 1.113 1 94.88 188 SER B N 1
ATOM 3546 C CA . SER B 1 188 ? 8.086 30.672 1.399 1 94.88 188 SER B CA 1
ATOM 3547 C C . SER B 1 188 ? 8.117 31.906 2.283 1 94.88 188 SER B C 1
ATOM 3549 O O . SER B 1 188 ? 8.883 31.969 3.252 1 94.88 188 SER B O 1
ATOM 3551 N N . ASP B 1 189 ? 7.34 32.844 1.929 1 94.62 189 ASP B N 1
ATOM 3552 C CA . ASP B 1 189 ? 7.262 34.062 2.709 1 94.62 189 ASP B CA 1
ATOM 3553 C C . ASP B 1 189 ? 6.801 33.781 4.137 1 94.62 189 ASP B C 1
ATOM 3555 O O . ASP B 1 189 ? 7.32 34.375 5.09 1 94.62 189 ASP B O 1
ATOM 3559 N N . MET B 1 190 ? 5.836 32.938 4.266 1 96.25 190 MET B N 1
ATOM 3560 C CA . MET B 1 190 ? 5.301 32.625 5.586 1 96.25 190 MET B CA 1
ATOM 3561 C C . MET B 1 190 ? 6.324 31.859 6.41 1 96.25 190 MET B C 1
ATOM 3563 O O . MET B 1 190 ? 6.293 31.891 7.645 1 96.25 190 MET B O 1
ATOM 3567 N N . ARG B 1 191 ? 7.223 31.125 5.77 1 96 191 ARG B N 1
ATOM 3568 C CA . ARG B 1 191 ? 8.242 30.328 6.457 1 96 191 ARG B CA 1
ATOM 3569 C C . ARG B 1 191 ? 9.398 31.203 6.914 1 96 191 ARG B C 1
ATOM 3571 O O . ARG B 1 191 ? 10.148 30.828 7.82 1 96 191 ARG B O 1
ATOM 3578 N N . ARG B 1 192 ? 9.617 32.344 6.348 1 94.25 192 ARG B N 1
ATOM 3579 C CA . ARG B 1 192 ? 10.789 33.188 6.508 1 94.25 192 ARG B CA 1
ATOM 3580 C C . ARG B 1 192 ? 11.047 33.5 7.977 1 94.25 192 ARG B C 1
ATOM 3582 O O . ARG B 1 192 ? 12.18 33.438 8.445 1 94.25 192 ARG B O 1
ATOM 3589 N N . PRO B 1 193 ? 9.984 33.844 8.766 1 93.94 193 PRO B N 1
ATOM 3590 C CA . PRO B 1 193 ? 10.227 34.219 10.164 1 93.94 193 PRO B CA 1
ATOM 3591 C C . PRO B 1 193 ? 10.82 33.062 10.977 1 93.94 193 PRO B C 1
ATOM 3593 O O . PRO B 1 193 ? 11.289 33.281 12.094 1 93.94 193 PRO B O 1
ATOM 3596 N N . PHE B 1 194 ? 10.789 31.875 10.484 1 95.69 194 PHE B N 1
ATOM 3597 C CA . PHE B 1 194 ? 11.25 30.719 11.227 1 95.69 194 PHE B CA 1
ATOM 3598 C C . PHE B 1 194 ? 12.688 30.375 10.867 1 95.69 194 PHE B C 1
ATOM 3600 O O . PHE B 1 194 ? 13.219 29.344 11.289 1 95.69 194 PHE B O 1
ATOM 3607 N N . TYR B 1 195 ? 13.281 31.188 10.125 1 92.38 195 TYR B N 1
ATOM 3608 C CA . TYR B 1 195 ? 14.688 31.047 9.758 1 92.38 195 TYR B CA 1
ATOM 3609 C C . TYR B 1 195 ? 15.539 32.094 10.453 1 92.38 195 TYR B C 1
ATOM 3611 O O . TYR B 1 195 ? 15.039 33.156 10.836 1 92.38 195 TYR B O 1
ATOM 3619 N N . GLU B 1 196 ? 16.734 31.75 10.562 1 90.69 196 GLU B N 1
ATOM 3620 C CA . GLU B 1 196 ? 17.672 32.688 11.172 1 90.69 196 GLU B CA 1
ATOM 3621 C C . GLU B 1 196 ? 17.953 33.875 10.242 1 90.69 196 GLU B C 1
ATOM 3623 O O . GLU B 1 196 ? 18.047 33.688 9.031 1 90.69 196 GLU B O 1
ATOM 3628 N N . ASN B 1 197 ? 18.203 35.031 10.828 1 82 197 ASN B N 1
ATOM 3629 C CA . ASN B 1 197 ? 18.594 36.25 10.109 1 82 197 ASN B CA 1
ATOM 3630 C C . ASN B 1 197 ? 17.641 36.531 8.945 1 82 197 ASN B C 1
ATOM 3632 O O . ASN B 1 197 ? 18.078 36.812 7.828 1 82 197 ASN B O 1
ATOM 3636 N N . SER B 1 198 ? 16.375 36.375 9.211 1 78.38 198 SER B N 1
ATOM 3637 C CA . SER B 1 198 ? 15.344 36.406 8.172 1 78.38 198 SER B CA 1
ATOM 3638 C C . SER B 1 198 ? 15.047 37.844 7.742 1 78.38 198 SER B C 1
ATOM 3640 O O . SER B 1 198 ? 14.281 38.062 6.797 1 78.38 198 SER B O 1
ATOM 3642 N N . GLY B 1 199 ? 15.523 38.844 8.344 1 74.94 199 GLY B N 1
ATOM 3643 C CA . GLY B 1 199 ? 15.227 40.25 8.047 1 74.94 199 GLY B CA 1
ATOM 3644 C C . GLY B 1 199 ? 15.898 40.719 6.777 1 74.94 199 GLY B C 1
ATOM 3645 O O . GLY B 1 199 ? 15.523 41.781 6.238 1 74.94 199 GLY B O 1
ATOM 3646 N N . GLY B 1 200 ? 16.703 39.969 6.195 1 70.69 200 GLY B N 1
ATOM 3647 C CA . GLY B 1 200 ? 17.438 40.469 5.035 1 70.69 200 GLY B CA 1
ATOM 3648 C C . GLY B 1 200 ? 16.844 40 3.719 1 70.69 200 GLY B C 1
ATOM 3649 O O . GLY B 1 200 ? 15.742 39.469 3.689 1 70.69 200 GLY B O 1
ATOM 3650 N N . SER B 1 201 ? 17.344 40.469 2.635 1 76.75 201 SER B N 1
ATOM 3651 C CA . SER B 1 201 ? 16.922 40.188 1.269 1 76.75 201 SER B CA 1
ATOM 3652 C C . SER B 1 201 ? 17.469 38.844 0.802 1 76.75 201 SER B C 1
ATOM 3654 O O . SER B 1 201 ? 17.328 38.469 -0.368 1 76.75 201 SER B O 1
ATOM 3656 N N . VAL B 1 202 ? 17.906 38.125 1.773 1 78.88 202 VAL B N 1
ATOM 3657 C CA . VAL B 1 202 ? 18.516 36.844 1.407 1 78.88 202 VAL B CA 1
ATOM 3658 C C . VAL B 1 202 ? 17.406 35.844 1.068 1 78.88 202 VAL B C 1
ATOM 3660 O O . VAL B 1 202 ? 16.422 35.719 1.798 1 78.88 202 VAL B O 1
ATOM 3663 N N . PRO B 1 203 ? 17.625 35.25 -0.087 1 81.06 203 PRO B N 1
ATOM 3664 C CA . PRO B 1 203 ? 16.656 34.188 -0.449 1 81.06 203 PRO B CA 1
ATOM 3665 C C . PRO B 1 203 ? 16.547 33.094 0.605 1 81.06 203 PRO B C 1
ATOM 3667 O O . PRO B 1 203 ? 17.547 32.719 1.214 1 81.06 203 PRO B O 1
ATOM 3670 N N . ILE B 1 204 ? 15.328 32.656 0.858 1 81.81 204 ILE B N 1
ATOM 3671 C CA . ILE B 1 204 ? 15.023 31.734 1.934 1 81.81 204 ILE B CA 1
ATOM 3672 C C . ILE B 1 204 ? 15.883 30.484 1.782 1 81.81 204 ILE B C 1
ATOM 3674 O O . ILE B 1 204 ? 16.281 29.859 2.777 1 81.81 204 ILE B O 1
ATOM 3678 N N . GLU B 1 205 ? 16.156 30.109 0.515 1 79.56 205 GLU B N 1
ATOM 3679 C CA . GLU B 1 205 ? 16.922 28.891 0.247 1 79.56 205 GLU B CA 1
ATOM 3680 C C . GLU B 1 205 ? 18.328 29 0.85 1 79.56 205 GLU B C 1
ATOM 3682 O O . GLU B 1 205 ? 19 27.969 1.055 1 79.56 205 GLU B O 1
ATOM 3687 N N . LYS B 1 206 ? 18.75 30.141 1.146 1 81.75 206 LYS B N 1
ATOM 3688 C CA . LYS B 1 206 ? 20.094 30.375 1.665 1 81.75 206 LYS B CA 1
ATOM 3689 C C . LYS B 1 206 ? 20.078 30.578 3.178 1 81.75 206 LYS B C 1
ATOM 3691 O O . LYS B 1 206 ? 21.125 30.719 3.809 1 81.75 206 LYS B O 1
ATOM 3696 N N . LEU B 1 207 ? 18.906 30.656 3.711 1 86.81 207 LEU B N 1
ATOM 3697 C CA . LEU B 1 207 ? 18.766 30.875 5.145 1 86.81 207 LEU B CA 1
ATOM 3698 C C . LEU B 1 207 ? 18.812 29.562 5.906 1 86.81 207 LEU B C 1
ATOM 3700 O O . LEU B 1 207 ? 18.453 28.516 5.367 1 86.81 207 LEU B O 1
ATOM 3704 N N . LYS B 1 208 ? 19.25 29.672 7.105 1 88.94 208 LYS B N 1
ATOM 3705 C CA . LYS B 1 208 ? 19.266 28.531 8.008 1 88.94 208 LYS B CA 1
ATOM 3706 C C . LYS B 1 208 ? 18.031 28.531 8.906 1 88.94 208 LYS B C 1
ATOM 3708 O O . LYS B 1 208 ? 17.656 29.562 9.469 1 88.94 208 LYS B O 1
ATOM 3713 N N . ALA B 1 209 ? 17.438 27.328 8.984 1 91.5 209 ALA B N 1
ATOM 3714 C CA . ALA B 1 209 ? 16.297 27.219 9.891 1 91.5 209 ALA B CA 1
ATOM 3715 C C . ALA B 1 209 ? 16.734 27.438 11.336 1 91.5 209 ALA B C 1
ATOM 3717 O O . ALA B 1 209 ? 17.844 27.094 11.719 1 91.5 209 ALA B O 1
ATOM 3718 N N . ARG B 1 210 ? 15.859 28 12.125 1 94.38 210 ARG B N 1
ATOM 3719 C CA . ARG B 1 210 ? 16.109 28.156 13.555 1 94.38 210 ARG B CA 1
ATOM 3720 C C . ARG B 1 210 ? 16.422 26.797 14.195 1 94.38 210 ARG B C 1
ATOM 3722 O O . ARG B 1 210 ? 16.094 25.75 13.641 1 94.38 210 ARG B O 1
ATOM 3729 N N . ARG B 1 211 ? 17.016 26.812 15.336 1 93.31 211 ARG B N 1
ATOM 3730 C CA . ARG B 1 211 ? 17.578 25.625 15.984 1 93.31 211 ARG B CA 1
ATOM 3731 C C . ARG B 1 211 ? 16.469 24.625 16.328 1 93.31 211 ARG B C 1
ATOM 3733 O O . ARG B 1 211 ? 16.719 23.422 16.344 1 93.31 211 ARG B O 1
ATOM 3740 N N . GLU B 1 212 ? 15.273 25.125 16.547 1 94.88 212 GLU B N 1
ATOM 3741 C CA . GLU B 1 212 ? 14.156 24.25 16.891 1 94.88 212 GLU B CA 1
ATOM 3742 C C . GLU B 1 212 ? 13.773 23.359 15.719 1 94.88 212 GLU B C 1
ATOM 3744 O O . GLU B 1 212 ? 13.141 22.312 15.906 1 94.88 212 GLU B O 1
ATOM 3749 N N . PHE B 1 213 ? 14.133 23.75 14.578 1 96.25 213 PHE B N 1
ATOM 3750 C CA . PHE B 1 213 ? 13.852 23 13.367 1 96.25 213 PHE B CA 1
ATOM 3751 C C . PHE B 1 213 ? 15.109 22.281 12.875 1 96.25 213 PHE B C 1
ATOM 3753 O O . PHE B 1 213 ? 15.531 22.484 11.734 1 96.25 213 PHE B O 1
ATOM 3760 N N . TYR B 1 214 ? 15.617 21.312 13.648 1 95.19 214 TYR B N 1
ATOM 3761 C CA . TYR B 1 214 ? 16.922 20.719 13.469 1 95.19 214 TYR B CA 1
ATOM 3762 C C . TYR B 1 214 ? 16.859 19.562 12.477 1 95.19 214 TYR B C 1
ATOM 3764 O O . TYR B 1 214 ? 17.891 18.969 12.125 1 95.19 214 TYR B O 1
ATOM 3772 N N . HIS B 1 215 ? 15.711 19.156 12.07 1 96.38 215 HIS B N 1
ATOM 3773 C CA . HIS B 1 215 ? 15.523 18.031 11.164 1 96.38 215 HIS B CA 1
ATOM 3774 C C . HIS B 1 215 ? 14.508 18.375 10.07 1 96.38 215 HIS B C 1
ATOM 3776 O O . HIS B 1 215 ? 13.547 19.109 10.312 1 96.38 215 HIS B O 1
ATOM 3782 N N . VAL B 1 216 ? 14.602 17.75 8.922 1 96.75 216 VAL B N 1
ATOM 3783 C CA . VAL B 1 216 ? 13.734 18 7.781 1 96.75 216 VAL B CA 1
ATOM 3784 C C . VAL B 1 216 ? 12.297 17.609 8.133 1 96.75 216 VAL B C 1
ATOM 3786 O O . VAL B 1 216 ? 11.344 18.25 7.676 1 96.75 216 VAL B O 1
ATOM 3789 N N . ASP B 1 217 ? 12.094 16.578 9.008 1 98.38 217 ASP B N 1
ATOM 3790 C CA . ASP B 1 217 ? 10.758 16.219 9.477 1 98.38 217 ASP B CA 1
ATOM 3791 C C . ASP B 1 217 ? 10.055 17.406 10.117 1 98.38 217 ASP B C 1
ATOM 3793 O O . ASP B 1 217 ? 8.859 17.609 9.906 1 98.38 217 ASP B O 1
ATOM 3797 N N . LEU B 1 218 ? 10.836 18.125 10.867 1 98.62 218 LEU B N 1
ATOM 3798 C CA . LEU B 1 218 ? 10.266 19.281 11.57 1 98.62 218 LEU B CA 1
ATOM 3799 C C . LEU B 1 218 ? 9.977 20.422 10.602 1 98.62 218 LEU B C 1
ATOM 3801 O O . LEU B 1 218 ? 8.977 21.125 10.75 1 98.62 218 LEU B O 1
ATOM 3805 N N . GLU B 1 219 ? 10.797 20.594 9.641 1 97.56 219 GLU B N 1
ATOM 3806 C CA . GLU B 1 219 ? 10.539 21.609 8.617 1 97.56 219 GLU B CA 1
ATOM 3807 C C . GLU B 1 219 ? 9.289 21.266 7.812 1 97.56 219 GLU B C 1
ATOM 3809 O O . GLU B 1 219 ? 8.5 22.156 7.492 1 97.56 219 GLU B O 1
ATOM 3814 N N . ASP B 1 220 ? 9.148 20.016 7.496 1 98.5 220 ASP B N 1
ATOM 3815 C CA . ASP B 1 220 ? 7.941 19.594 6.793 1 98.5 220 ASP B CA 1
ATOM 3816 C C . ASP B 1 220 ? 6.699 19.781 7.664 1 98.5 220 ASP B C 1
ATOM 3818 O O . ASP B 1 220 ? 5.652 20.219 7.172 1 98.5 220 ASP B O 1
ATOM 3822 N N . ALA B 1 221 ? 6.832 19.5 8.953 1 98.88 221 ALA B N 1
ATOM 3823 C CA . ALA B 1 221 ? 5.723 19.734 9.875 1 98.88 221 ALA B CA 1
ATOM 3824 C C . ALA B 1 221 ? 5.355 21.203 9.945 1 98.88 221 ALA B C 1
ATOM 3826 O O . ALA B 1 221 ? 4.176 21.562 10 1 98.88 221 ALA B O 1
ATOM 3827 N N . LEU B 1 222 ? 6.371 22.078 9.938 1 98.75 222 LEU B N 1
ATOM 3828 C CA . LEU B 1 222 ? 6.121 23.516 9.906 1 98.75 222 LEU B CA 1
ATOM 3829 C C . LEU B 1 222 ? 5.332 23.906 8.664 1 98.75 222 LEU B C 1
ATOM 3831 O O . LEU B 1 222 ? 4.352 24.641 8.75 1 98.75 222 LEU B O 1
ATOM 3835 N N . THR B 1 223 ? 5.777 23.375 7.547 1 98.69 223 THR B N 1
ATOM 3836 C CA . THR B 1 223 ? 5.07 23.656 6.305 1 98.69 223 THR B CA 1
ATOM 3837 C C . THR B 1 223 ? 3.617 23.188 6.395 1 98.69 223 THR B C 1
ATOM 3839 O O . THR B 1 223 ? 2.705 23.922 5.984 1 98.69 223 THR B O 1
ATOM 3842 N N . CYS B 1 224 ? 3.383 22.047 6.965 1 98.94 224 CYS B N 1
ATOM 3843 C CA . CYS B 1 224 ? 2.025 21.547 7.16 1 98.94 224 CYS B CA 1
ATOM 3844 C C . CYS B 1 224 ? 1.22 22.5 8.039 1 98.94 224 CYS B C 1
ATOM 3846 O O . CYS B 1 224 ? 0.075 22.828 7.723 1 98.94 224 CYS B O 1
ATOM 3848 N N . ALA B 1 225 ? 1.795 22.953 9.133 1 98.94 225 ALA B N 1
ATOM 3849 C CA . ALA B 1 225 ? 1.097 23.875 10.023 1 98.94 225 ALA B CA 1
ATOM 3850 C C . ALA B 1 225 ? 0.688 25.141 9.289 1 98.94 225 ALA B C 1
ATOM 3852 O O . ALA B 1 225 ? -0.413 25.656 9.5 1 98.94 225 ALA B O 1
ATOM 3853 N N . LEU B 1 226 ? 1.559 25.625 8.438 1 98.81 226 LEU B N 1
ATOM 3854 C CA . LEU B 1 226 ? 1.276 26.828 7.668 1 98.81 226 LEU B CA 1
ATOM 3855 C C . LEU B 1 226 ? 0.156 26.594 6.664 1 98.81 226 LEU B C 1
ATOM 3857 O O . LEU B 1 226 ? -0.673 27.469 6.426 1 98.81 226 LEU B O 1
ATOM 3861 N N . VAL B 1 227 ? 0.138 25.406 6.078 1 98.94 227 VAL B N 1
ATOM 3862 C CA . VAL B 1 227 ? -0.967 25.031 5.199 1 98.94 227 VAL B CA 1
ATOM 3863 C C . VAL B 1 227 ? -2.27 25 5.996 1 98.94 227 VAL B C 1
ATOM 3865 O O . VAL B 1 227 ? -3.303 25.484 5.527 1 98.94 227 VAL B O 1
ATOM 3868 N N . GLY B 1 228 ? -2.211 24.422 7.191 1 98.88 228 GLY B N 1
ATOM 3869 C CA . GLY B 1 228 ? -3.379 24.438 8.055 1 98.88 228 GLY B CA 1
ATOM 3870 C C . GLY B 1 228 ? -3.873 25.828 8.383 1 98.88 228 GLY B C 1
ATOM 3871 O O . GLY B 1 228 ? -5.07 26.109 8.289 1 98.88 228 GLY B O 1
ATOM 3872 N N . TRP B 1 229 ? -2.979 26.672 8.758 1 98.75 229 TRP B N 1
ATOM 3873 C CA . TRP B 1 229 ? -3.326 28.062 9.023 1 98.75 229 TRP B CA 1
ATOM 3874 C C . TRP B 1 229 ? -3.945 28.719 7.789 1 98.75 229 TRP B C 1
ATOM 3876 O O . TRP B 1 229 ? -4.973 29.391 7.887 1 98.75 229 TRP B O 1
ATOM 3886 N N . SER B 1 230 ? -3.373 28.5 6.629 1 98.75 230 SER B N 1
ATOM 3887 C CA . SER B 1 230 ? -3.861 29.062 5.379 1 98.75 230 SER B CA 1
ATOM 3888 C C . SER B 1 230 ? -5.266 28.562 5.051 1 98.75 230 SER B C 1
ATOM 3890 O O . SER B 1 230 ? -6.082 29.312 4.504 1 98.75 230 SER B O 1
ATOM 3892 N N . PHE B 1 231 ? -5.473 27.312 5.348 1 98.75 231 PHE B N 1
ATOM 3893 C CA . PHE B 1 231 ? -6.777 26.719 5.086 1 98.75 231 PHE B CA 1
ATOM 3894 C C . PHE B 1 231 ? -7.887 27.547 5.727 1 98.75 231 PHE B C 1
ATOM 3896 O O . PHE B 1 231 ? -8.945 27.75 5.129 1 98.75 231 PHE B O 1
ATOM 3903 N N . GLU B 1 232 ? -7.633 28.062 6.863 1 97.81 232 GLU B N 1
ATOM 3904 C CA . GLU B 1 232 ? -8.648 28.828 7.586 1 97.81 232 GLU B CA 1
ATOM 3905 C C . GLU B 1 232 ? -8.516 30.312 7.305 1 97.81 232 GLU B C 1
ATOM 3907 O O . GLU B 1 232 ? -9.516 31 7.082 1 97.81 232 GLU B O 1
ATOM 3912 N N . SER B 1 233 ? -7.344 30.875 7.219 1 97.69 233 SER B N 1
ATOM 3913 C CA . SER B 1 233 ? -7.117 32.312 7.242 1 97.69 233 SER B CA 1
ATOM 3914 C C . SER B 1 233 ? -6.98 32.875 5.828 1 97.69 233 SER B C 1
ATOM 3916 O O . SER B 1 233 ? -7.234 34.062 5.598 1 97.69 233 SER B O 1
ATOM 3918 N N . GLN B 1 234 ? -6.488 32.031 4.906 1 97.56 234 GLN B N 1
ATOM 3919 C CA . GLN B 1 234 ? -6.305 32.406 3.512 1 97.56 234 GLN B CA 1
ATOM 3920 C C . GLN B 1 234 ? -6.719 31.266 2.57 1 97.56 234 GLN B C 1
ATOM 3922 O O . GLN B 1 234 ? -5.914 30.797 1.764 1 97.56 234 GLN B O 1
ATOM 3927 N N . PRO B 1 235 ? -7.973 30.922 2.592 1 97.5 235 PRO B N 1
ATOM 3928 C CA . PRO B 1 235 ? -8.406 29.719 1.86 1 97.5 235 PRO B CA 1
ATOM 3929 C C . PRO B 1 235 ? -8.18 29.844 0.354 1 97.5 235 PRO B C 1
ATOM 3931 O O . PRO B 1 235 ? -7.961 28.828 -0.321 1 97.5 235 PRO B O 1
ATOM 3934 N N . ASP B 1 236 ? -8.086 31.062 -0.151 1 97.38 236 ASP B N 1
ATOM 3935 C CA . ASP B 1 236 ? -7.922 31.266 -1.588 1 97.38 236 ASP B CA 1
ATOM 3936 C C . ASP B 1 236 ? -6.508 30.891 -2.035 1 97.38 236 ASP B C 1
ATOM 3938 O O . ASP B 1 236 ? -6.254 30.734 -3.229 1 97.38 236 ASP B O 1
ATOM 3942 N N . LEU B 1 237 ? -5.676 30.766 -1.086 1 97.69 237 LEU B N 1
ATOM 3943 C CA . LEU B 1 237 ? -4.301 30.391 -1.392 1 97.69 237 LEU B CA 1
ATOM 3944 C C . LEU B 1 237 ? -4.223 28.906 -1.783 1 97.69 237 LEU B C 1
ATOM 3946 O O . LEU B 1 237 ? -3.305 28.5 -2.498 1 97.69 237 LEU B O 1
ATOM 3950 N N . LEU B 1 238 ? -5.145 28.094 -1.358 1 98.5 238 LEU B N 1
ATOM 3951 C CA . LEU B 1 238 ? -5.086 26.656 -1.53 1 98.5 238 LEU B CA 1
ATOM 3952 C C . LEU B 1 238 ? -6.051 26.188 -2.617 1 98.5 238 LEU B C 1
ATOM 3954 O O . LEU B 1 238 ? -7.074 26.828 -2.859 1 98.5 238 LEU B O 1
ATOM 3958 N N . VAL B 1 239 ? -5.742 25.141 -3.262 1 97.81 239 VAL B N 1
ATOM 3959 C CA . VAL B 1 239 ? -6.641 24.516 -4.223 1 97.81 239 VAL B CA 1
ATOM 3960 C C . VAL B 1 239 ? -7.668 23.656 -3.486 1 97.81 239 VAL B C 1
ATOM 3962 O O . VAL B 1 239 ? -7.301 22.75 -2.729 1 97.81 239 VAL B O 1
ATOM 3965 N N . HIS B 1 240 ? -8.914 23.953 -3.729 1 97.94 240 HIS B N 1
ATOM 3966 C CA . HIS B 1 240 ? -10 23.203 -3.105 1 97.94 240 HIS B CA 1
ATOM 3967 C C . HIS B 1 240 ? -10.57 22.156 -4.059 1 97.94 240 HIS B C 1
ATOM 3969 O O . HIS B 1 240 ? -10.484 22.312 -5.277 1 97.94 240 HIS B O 1
ATOM 3975 N N . PRO B 1 241 ? -11.07 21.078 -3.486 1 97.81 241 PRO B N 1
ATOM 3976 C CA . PRO B 1 241 ? -11.672 20.047 -4.344 1 97.81 241 PRO B CA 1
ATOM 3977 C C . PRO B 1 241 ? -12.945 20.531 -5.027 1 97.81 241 PRO B C 1
ATOM 3979 O O . PRO B 1 241 ? -13.711 21.297 -4.438 1 97.81 241 PRO B O 1
ATOM 3982 N N . THR B 1 242 ? -13.148 20.062 -6.234 1 95.88 242 THR B N 1
ATOM 3983 C CA . THR B 1 242 ? -14.414 20.312 -6.926 1 95.88 242 THR B CA 1
ATOM 3984 C C . THR B 1 242 ? -15.484 19.328 -6.473 1 95.88 242 THR B C 1
ATOM 3986 O O . THR B 1 242 ? -15.172 18.297 -5.891 1 95.88 242 THR B O 1
ATOM 3989 N N . PRO B 1 243 ? -16.688 19.625 -6.758 1 94.69 243 PRO B N 1
ATOM 3990 C CA . PRO B 1 243 ? -17.766 18.719 -6.367 1 94.69 243 PRO B CA 1
ATOM 3991 C C . PRO B 1 243 ? -17.672 17.344 -7.031 1 94.69 243 PRO B C 1
ATOM 3993 O O . PRO B 1 243 ? -18.297 16.391 -6.582 1 94.69 243 PRO B O 1
ATOM 3996 N N . ALA B 1 244 ? -16.922 17.203 -8.07 1 94.25 244 ALA B N 1
ATOM 3997 C CA . ALA B 1 244 ? -16.797 15.953 -8.812 1 94.25 244 ALA B CA 1
ATOM 3998 C C . ALA B 1 244 ? -15.898 14.961 -8.07 1 94.25 244 ALA B C 1
ATOM 4000 O O . ALA B 1 244 ? -15.883 13.773 -8.398 1 94.25 244 ALA B O 1
ATOM 4001 N N . ILE B 1 245 ? -15.203 15.477 -7.07 1 96.06 245 ILE B N 1
ATOM 4002 C CA . ILE B 1 245 ? -14.266 14.633 -6.336 1 96.06 245 ILE B CA 1
ATOM 4003 C C . ILE B 1 245 ? -15.039 13.734 -5.367 1 96.06 245 ILE B C 1
ATOM 4005 O O . ILE B 1 245 ? -15.891 14.211 -4.613 1 96.06 245 ILE B O 1
ATOM 4009 N N . ASP B 1 246 ? -14.789 12.43 -5.465 1 95.31 246 ASP B N 1
ATOM 4010 C CA . ASP B 1 246 ? -15.367 11.508 -4.488 1 95.31 246 ASP B CA 1
ATOM 4011 C C . ASP B 1 246 ? -14.859 11.812 -3.082 1 95.31 246 ASP B C 1
ATOM 4013 O O . ASP B 1 246 ? -13.656 11.734 -2.82 1 95.31 246 ASP B O 1
ATOM 4017 N N . GLN B 1 247 ? -15.68 12.141 -2.156 1 95.56 247 GLN B N 1
ATOM 4018 C CA . GLN B 1 247 ? -15.32 12.594 -0.817 1 95.56 247 GLN B CA 1
ATOM 4019 C C . GLN B 1 247 ? -14.57 11.508 -0.052 1 95.56 247 GLN B C 1
ATOM 4021 O O . GLN B 1 247 ? -13.789 11.805 0.852 1 95.56 247 GLN B O 1
ATOM 4026 N N . SER B 1 248 ? -14.781 10.25 -0.44 1 94.38 248 SER B N 1
ATOM 4027 C CA . SER B 1 248 ? -14.117 9.156 0.259 1 94.38 248 SER B CA 1
ATOM 4028 C C . SER B 1 248 ? -12.617 9.156 -0.009 1 94.38 248 SER B C 1
ATOM 4030 O O . SER B 1 248 ? -11.844 8.57 0.754 1 94.38 248 SER B O 1
ATOM 4032 N N . GLU B 1 249 ? -12.188 9.773 -1.082 1 96.94 249 GLU B N 1
ATOM 4033 C CA . GLU B 1 249 ? -10.781 9.766 -1.461 1 96.94 249 GLU B CA 1
ATOM 4034 C C . GLU B 1 249 ? -10.008 10.859 -0.732 1 96.94 249 GLU B C 1
ATOM 4036 O O . GLU B 1 249 ? -8.773 10.836 -0.701 1 96.94 249 GLU B O 1
ATOM 4041 N N . GLY B 1 250 ? -10.688 11.875 -0.194 1 97.5 250 GLY B N 1
ATOM 4042 C CA . GLY B 1 250 ? -10.023 13.023 0.404 1 97.5 250 GLY B CA 1
ATOM 4043 C C . GLY B 1 250 ? -9.438 13.977 -0.623 1 97.5 250 GLY B C 1
ATOM 4044 O O . GLY B 1 250 ? -9.797 13.922 -1.801 1 97.5 250 GLY B O 1
ATOM 4045 N N . TRP B 1 251 ? -8.609 14.859 -0.182 1 98.56 251 TRP B N 1
ATOM 4046 C CA . TRP B 1 251 ? -8 15.883 -1.021 1 98.56 251 TRP B CA 1
ATOM 4047 C C . TRP B 1 251 ? -6.723 16.422 -0.387 1 98.56 251 TRP B C 1
ATOM 4049 O O . TRP B 1 251 ? -6.656 16.594 0.832 1 98.56 251 TRP B O 1
ATOM 4059 N N . ILE B 1 252 ? -5.785 16.609 -1.232 1 98.62 252 ILE B N 1
ATOM 4060 C CA . ILE B 1 252 ? -4.543 17.234 -0.786 1 98.62 252 ILE B CA 1
ATOM 4061 C C . ILE B 1 252 ? -4.621 18.75 -0.993 1 98.62 252 ILE B C 1
ATOM 4063 O O . ILE B 1 252 ? -4.719 19.219 -2.127 1 98.62 252 ILE B O 1
ATOM 4067 N N . PHE B 1 253 ? -4.574 19.484 0.085 1 98.75 253 PHE B N 1
ATOM 4068 C CA . PHE B 1 253 ? -4.578 20.938 -0.027 1 98.75 253 PHE B CA 1
ATOM 4069 C C . PHE B 1 253 ? -3.172 21.469 -0.287 1 98.75 253 PHE B C 1
ATOM 4071 O O . PHE B 1 253 ? -2.273 21.297 0.538 1 98.75 253 PHE B O 1
ATOM 4078 N N . VAL B 1 254 ? -3.002 22.109 -1.41 1 98.44 254 VAL B N 1
ATOM 4079 C CA . VAL B 1 254 ? -1.714 22.656 -1.825 1 98.44 254 VAL B CA 1
ATOM 4080 C C . VAL B 1 254 ? -1.888 24.109 -2.273 1 98.44 254 VAL B C 1
ATOM 4082 O O . VAL B 1 254 ? -2.975 24.5 -2.699 1 98.44 254 VAL B O 1
ATOM 4085 N N . PRO B 1 255 ? -0.84 24.875 -2.135 1 98.19 255 PRO B N 1
ATOM 4086 C CA . PRO B 1 255 ? -0.947 26.266 -2.58 1 98.19 255 PRO B CA 1
ATOM 4087 C C . PRO B 1 255 ? -1.044 26.391 -4.098 1 98.19 255 PRO B C 1
ATOM 4089 O O . PRO B 1 255 ? -0.31 25.719 -4.828 1 98.19 255 PRO B O 1
ATOM 4092 N N . CYS B 1 256 ? -1.849 27.25 -4.594 1 96.31 256 CYS B N 1
ATOM 4093 C CA . CYS B 1 256 ? -2.086 27.484 -6.016 1 96.31 256 CYS B CA 1
ATOM 4094 C C . CYS B 1 256 ? -0.812 27.938 -6.715 1 96.31 256 CYS B C 1
ATOM 4096 O O . CYS B 1 256 ? -0.534 27.531 -7.84 1 96.31 256 CYS B O 1
ATOM 4098 N N . ASP B 1 257 ? -0.092 28.766 -6.074 1 95.06 257 ASP B N 1
ATOM 4099 C CA . ASP B 1 257 ? 1.048 29.406 -6.723 1 95.06 257 ASP B CA 1
ATOM 4100 C C . ASP B 1 257 ? 2.252 28.469 -6.766 1 95.06 257 ASP B C 1
ATOM 4102 O O . ASP B 1 257 ? 3.311 28.828 -7.285 1 95.06 257 ASP B O 1
ATOM 4106 N N . GLY B 1 258 ? 2.129 27.297 -6.215 1 92.56 258 GLY B N 1
ATOM 4107 C CA . GLY B 1 258 ? 3.184 26.297 -6.293 1 92.56 258 GLY B CA 1
ATOM 4108 C C . GLY B 1 258 ? 3.002 25.328 -7.445 1 92.56 258 GLY B C 1
ATOM 4109 O O . GLY B 1 258 ? 3.859 24.484 -7.691 1 92.56 258 GLY B O 1
ATOM 4110 N N . LEU B 1 259 ? 1.848 25.453 -8.156 1 93.88 259 LEU B N 1
ATOM 4111 C CA . LEU B 1 259 ? 1.498 24.516 -9.219 1 93.88 259 LEU B CA 1
ATOM 4112 C C . LEU B 1 259 ? 1.848 25.094 -10.586 1 93.88 259 LEU B C 1
ATOM 4114 O O . LEU B 1 259 ? 1.749 26.312 -10.797 1 93.88 259 LEU B O 1
ATOM 4118 N N . ARG B 1 260 ? 2.355 24.266 -11.453 1 86.75 260 ARG B N 1
ATOM 4119 C CA . ARG B 1 260 ? 2.57 24.688 -12.836 1 86.75 260 ARG B CA 1
ATOM 4120 C C . ARG B 1 260 ? 1.243 24.875 -13.562 1 86.75 260 ARG B C 1
ATOM 4122 O O . ARG B 1 260 ? 0.286 24.141 -13.312 1 86.75 260 ARG B O 1
ATOM 4129 N N . SER B 1 261 ? 1.078 26.094 -14.266 1 73.25 261 SER B N 1
ATOM 4130 C CA . SER B 1 261 ? -0.137 26.406 -15.016 1 73.25 261 SER B CA 1
ATOM 4131 C C . SER B 1 261 ? -0.357 25.422 -16.156 1 73.25 261 SER B C 1
ATOM 4133 O O . SER B 1 261 ? 0.603 24.938 -16.75 1 73.25 261 SER B O 1
ATOM 4135 N N . LEU B 1 262 ? -1.562 24.719 -16.25 1 62.72 262 LEU B N 1
ATOM 4136 C CA . LEU B 1 262 ? -1.898 23.859 -17.375 1 62.72 262 LEU B CA 1
ATOM 4137 C C . LEU B 1 262 ? -1.73 24.594 -18.703 1 62.72 262 LEU B C 1
ATOM 4139 O O . LEU B 1 262 ? -1.686 23.969 -19.75 1 62.72 262 LEU B O 1
ATOM 4143 N N . GLU B 1 263 ? -1.872 25.875 -18.812 1 51.81 263 GLU B N 1
ATOM 4144 C CA . GLU B 1 263 ? -1.856 26.516 -20.125 1 51.81 263 GLU B CA 1
ATOM 4145 C C . GLU B 1 263 ? -0.57 26.203 -20.891 1 51.81 263 GLU B C 1
ATOM 4147 O O . GLU B 1 263 ? -0.57 26.109 -22.109 1 51.81 263 GLU B O 1
ATOM 4152 N N . HIS B 1 264 ? 0.602 26.281 -20.422 1 41.66 264 HIS B N 1
ATOM 4153 C CA . HIS B 1 264 ? 1.786 26.172 -21.266 1 41.66 264 HIS B CA 1
ATOM 4154 C C . HIS B 1 264 ? 2.15 24.703 -21.5 1 41.66 264 HIS B C 1
ATOM 4156 O O . HIS B 1 264 ? 3.244 24.406 -21.984 1 41.66 264 HIS B O 1
ATOM 4162 N N . ALA B 1 265 ? 1.37 23.859 -21.094 1 34.81 265 ALA B N 1
ATOM 4163 C CA . ALA B 1 265 ? 1.766 22.578 -21.672 1 34.81 265 ALA B CA 1
ATOM 4164 C C . ALA B 1 265 ? 1.288 22.453 -23.125 1 34.81 265 ALA B C 1
ATOM 4166 O O . ALA B 1 265 ? 0.161 22.844 -23.438 1 34.81 265 ALA B O 1
#

pLDDT: mean 93.57, std 10.86, range [30.66, 99.0]

Organism: NCBI:txid629263

Nearest PDB structures (foldseek):
  7o0h-assembly1_A  TM=3.582E-01  e=4.381E+00  White-tufted-ear marmoset simian foamy virus
  8g4o-assembly1_C  TM=3.230E-01  e=6.300E+00  Mus musculus
  7o0h-assembly1_A  TM=3.582E-01  e=4.432E+00  White-tufted-ear marmoset simian foamy virus
  8g4o-assembly1_C  TM=3.240E-01  e=6.366E+00  Mus musculus